Protein AF-A0A5B9DBQ7-F1 (afdb_monomer_lite)

Secondary structure (DSSP, 8-state):
----PPPGGGTTTTTTSSSS---------S---HHHHTTSS------------SS-B-EEEEEEE----SSSSS--SSHHHHHHHHHHHIIIII---GGGEEEEEGGG--HHHHHHHHHHHHTT--TT-EEEEEEES-EEEEEEEEEEEEEEE--SS--SS-EEEEEEE-TT-SEEEEEEEEEE--TTT-EEEEE--SSSS----EE-S-EEEEEPPPB--SEEEEEEE--SS----EEEEEEEEEEEEEEEEEE--TT-SSS-EEHHHHHHHHTT--SEEEEEEESTTHHHHHHHH--TTEEEEESS-TT----EETTTTEEHHHHHHHT--STTS--S-SSS--HHHHHHHHHHHHHHHHHHHT-----EEEE-SSS-B--S-EEEEEEEEE-SSSEEEEEEEEESSBEEEEEEEEEETTTTEEEEEEEEEE---SBS-EEEEEEEE-BTB--TT-----EEESSS----TT-------SS--TT--SSSSSS-HHHHHHHT--TT-SSSS-SSS-HHHHHHHT--TT-SSSSSSSS-HHHHHHHT--TTS--TT--SSSSS--HHHHHHHT--TT-S-TTSSSS-HHHHHHTT--TT-TTS-HHHHHHHHHHHHHHHHHHHHHHHHHTS-----------------------------------------------------------EE-TTT--EE--TT-SB-TTT-PBP-

Sequence (717 aa):
MSKTKVSVREIVLISILALNFISPFLFIQSNLTISEKLKGNNLFEGEVKSSSIEDPREGYAIICGVSDYPGSINDLSYCDDDAEEIYNFILDNYHIPDSNIVKLIDSEVTIPDISYAISNFSDVMNENDVLFFSYSGHGSQEISSIQYSWNVASNHPYSNNMDDYWHYSHPGAELMRVHFTKIELEDEIDEIYIGDNDDRWPAYVLYDNDYTDLWSGWIPCDDIYVNLYTDYSITEWGFEIDLVEVGYWEDSYCINTHDGLDSGLNGSTLNSYFNEVPGQVVTLLDSCHSGGVARDFAQTDRYVISASNSSEYSLEDPYRENGVFSYSFLNSWDNNSDINNDGVISYEENFEAIYNSTVDRSTYLGFTHHPEEYDGIDGELILEPNGKINSVIPSGNDQVQIEFALSGLGVGKLILVYYDFTEQTIVRSEIEENIQNSAGWQQKLFASSLTGHDISGITFKAIQTNNGFSEIDNESIELTPLGLSYSGDFDGDSLSDAYEFEIGFNLWDSDWDNDELSDDIELQIGTDSLSLDTDYDGMPDGWEYFKGTNPLVDDATDDPDGDGLINSEEFSYGTDPLDMDTDDDQYTDKEEIDRNTNPLKSISNPMMRGISITLGVIGFLSISAIIWRKKFYKPKPRVPIRDSPSSFQIYGTNPSIGTFGSDNSPPETSSSSNSFIFDEFDNFSNQKAKFKFCTNCGAPITDGKSLFCTECGNRLI

Radius of gyration: 48.61 Å; chains: 1; bounding box: 128×77×139 Å

Structure (mmCIF, N/CA/C/O backbone):
data_AF-A0A5B9DBQ7-F1
#
_entry.id   AF-A0A5B9DBQ7-F1
#
loop_
_atom_site.group_PDB
_atom_site.id
_atom_site.type_symbol
_atom_site.label_atom_id
_atom_site.label_alt_id
_atom_site.label_comp_id
_atom_site.label_asym_id
_atom_site.label_entity_id
_atom_site.label_seq_id
_atom_site.pdbx_PDB_ins_code
_atom_site.Cartn_x
_atom_site.Cartn_y
_atom_site.Cartn_z
_atom_site.occupancy
_atom_site.B_iso_or_equiv
_atom_site.auth_seq_id
_atom_site.auth_comp_id
_atom_site.auth_asym_id
_atom_site.auth_atom_id
_atom_site.pdbx_PDB_model_num
ATOM 1 N N . MET A 1 1 ? -67.007 -56.431 14.055 1.00 33.25 1 MET A N 1
ATOM 2 C CA . MET A 1 1 ? -66.232 -57.452 14.800 1.00 33.25 1 MET A CA 1
ATOM 3 C C . MET A 1 1 ? -64.799 -56.945 14.855 1.00 33.25 1 MET A C 1
ATOM 5 O O . MET A 1 1 ? -64.388 -56.395 13.848 1.00 33.25 1 MET A O 1
ATOM 9 N N . SER A 1 2 ? -64.043 -57.028 15.946 1.00 30.67 2 SER A N 1
ATOM 10 C CA . SER A 1 2 ? -64.322 -57.497 17.320 1.00 30.67 2 SER A CA 1
ATOM 11 C C . SER A 1 2 ? -63.808 -56.457 18.338 1.00 30.67 2 SER A C 1
ATOM 13 O O . SER A 1 2 ? -63.168 -55.484 17.955 1.00 30.67 2 SER A O 1
ATOM 15 N N . LYS A 1 3 ? -64.134 -56.611 19.630 1.00 35.25 3 LYS A N 1
ATOM 16 C CA . LYS A 1 3 ? -63.569 -55.770 20.699 1.00 35.25 3 LYS A CA 1
ATOM 17 C C . LYS A 1 3 ? -62.303 -56.420 21.256 1.00 35.25 3 LYS A C 1
ATOM 19 O O . LYS A 1 3 ? -62.392 -57.564 21.694 1.00 35.25 3 LYS A O 1
ATOM 24 N N . THR A 1 4 ? -61.243 -55.638 21.421 1.00 33.03 4 THR A N 1
ATOM 25 C CA . THR A 1 4 ? -60.213 -55.883 22.440 1.00 33.03 4 THR A CA 1
ATOM 26 C C . THR A 1 4 ? -59.796 -54.530 23.014 1.00 33.03 4 THR A C 1
ATOM 28 O O . THR A 1 4 ? -59.628 -53.578 22.258 1.00 33.03 4 THR A O 1
ATOM 31 N N . LYS A 1 5 ? -59.687 -54.415 24.342 1.00 36.19 5 LYS A N 1
ATOM 32 C CA . LYS A 1 5 ? -59.064 -53.250 24.987 1.00 36.19 5 LYS A CA 1
ATOM 33 C C . LYS A 1 5 ? -57.578 -53.555 25.168 1.00 36.19 5 LYS A C 1
ATOM 35 O O . LYS A 1 5 ? -57.274 -54.607 25.719 1.00 36.19 5 LYS A O 1
ATOM 40 N N . VAL A 1 6 ? -56.709 -52.630 24.776 1.00 34.69 6 VAL A N 1
ATOM 41 C CA . VAL A 1 6 ? -55.340 -52.510 25.310 1.00 34.69 6 VAL A CA 1
ATOM 42 C C . VAL A 1 6 ? -55.385 -51.450 26.415 1.00 34.69 6 VAL A C 1
ATOM 44 O O . VAL A 1 6 ? -56.259 -50.575 26.380 1.00 34.69 6 VAL A O 1
ATOM 47 N N . SER A 1 7 ? -54.540 -51.560 27.440 1.00 35.19 7 SER A N 1
ATOM 48 C CA . SER A 1 7 ? -54.572 -50.646 28.587 1.00 35.19 7 SER A CA 1
ATOM 49 C C . SER A 1 7 ? -53.586 -49.484 28.431 1.00 35.19 7 SER A C 1
ATOM 51 O O . SER A 1 7 ? -52.549 -49.611 27.789 1.00 35.19 7 SER A O 1
ATOM 53 N N . VAL A 1 8 ? -53.880 -48.341 29.063 1.00 40.22 8 VAL A N 1
ATOM 54 C CA . VAL A 1 8 ? -53.015 -47.142 29.009 1.00 40.22 8 VAL A CA 1
ATOM 55 C C . VAL A 1 8 ? -51.618 -47.401 29.609 1.00 40.22 8 VAL A C 1
ATOM 57 O O . VAL A 1 8 ? -50.661 -46.727 29.246 1.00 40.22 8 VAL A O 1
ATOM 60 N N . ARG A 1 9 ? -51.460 -48.433 30.454 1.00 39.44 9 ARG A N 1
ATOM 61 C CA . ARG A 1 9 ? -50.162 -48.838 31.024 1.00 39.44 9 ARG A CA 1
ATOM 62 C C . ARG A 1 9 ? -49.207 -49.513 30.029 1.00 39.44 9 ARG A C 1
ATOM 64 O O . ARG A 1 9 ? -48.030 -49.626 30.339 1.00 39.44 9 ARG A O 1
ATOM 71 N N . GLU A 1 10 ? -49.672 -49.927 28.851 1.00 41.81 10 GLU A N 1
ATOM 72 C CA . GLU A 1 10 ? -48.831 -50.605 27.845 1.00 41.81 10 GLU A CA 1
ATOM 73 C C . GLU A 1 10 ? -48.253 -49.648 26.785 1.00 41.81 10 GLU A C 1
ATOM 75 O O . GLU A 1 10 ? -47.424 -50.061 25.982 1.00 41.81 10 GLU A O 1
ATOM 80 N N . ILE A 1 11 ? -48.646 -48.367 26.795 1.00 41.31 11 ILE A N 1
ATOM 81 C CA . ILE A 1 11 ? -48.089 -47.335 25.898 1.00 41.31 11 ILE A CA 1
ATOM 82 C C . ILE A 1 11 ? -46.873 -46.638 26.536 1.00 41.31 11 ILE A C 1
ATOM 84 O O . ILE A 1 11 ? -45.917 -46.316 25.839 1.00 41.31 11 ILE A O 1
ATOM 88 N N . VAL A 1 12 ? -46.860 -46.474 27.864 1.00 38.81 12 VAL A N 1
ATOM 89 C CA . VAL A 1 12 ? -45.773 -45.785 28.593 1.00 38.81 12 VAL A CA 1
ATOM 90 C C . VAL A 1 12 ? -44.442 -46.556 28.540 1.00 38.81 12 VAL A C 1
ATOM 92 O O . VAL A 1 12 ? -43.382 -45.942 28.489 1.00 38.81 12 VAL A O 1
ATOM 95 N N . LEU A 1 13 ? -44.473 -47.894 28.480 1.00 34.56 13 LEU A N 1
ATOM 96 C CA . LEU A 1 13 ? -43.259 -48.728 28.485 1.00 34.56 13 LEU A CA 1
ATOM 97 C C . LEU A 1 13 ? -42.485 -48.787 27.153 1.00 34.56 13 LEU A C 1
ATOM 99 O O . LEU A 1 13 ? -41.432 -49.418 27.108 1.00 34.56 13 LEU A O 1
ATOM 103 N N . ILE A 1 14 ? -42.974 -48.159 26.078 1.00 37.03 14 ILE A N 1
ATOM 104 C CA . ILE A 1 14 ? -42.269 -48.120 24.781 1.00 37.03 14 ILE A CA 1
ATOM 105 C C . ILE A 1 14 ? -41.539 -46.781 24.571 1.00 37.03 14 ILE A C 1
ATOM 107 O O . ILE A 1 14 ? -40.527 -46.749 23.878 1.00 37.03 14 ILE A O 1
ATOM 111 N N . SER A 1 15 ? -41.964 -45.702 25.236 1.00 35.06 15 SER A N 1
ATOM 112 C CA . SER A 1 15 ? -41.321 -44.380 25.130 1.00 35.06 15 SER A CA 1
ATOM 113 C C . SER A 1 15 ? -40.010 -44.240 25.919 1.00 35.06 15 SER A C 1
ATOM 115 O O . SER A 1 15 ? -39.268 -43.296 25.683 1.00 35.06 15 SER A O 1
ATOM 117 N N . ILE A 1 16 ? -39.719 -45.154 26.852 1.00 35.72 16 ILE A N 1
ATOM 118 C CA . ILE A 1 16 ? -38.600 -45.036 27.813 1.00 35.72 16 ILE A CA 1
ATOM 119 C C . ILE A 1 16 ? -37.328 -45.784 27.342 1.00 35.72 16 ILE A C 1
ATOM 121 O O . ILE A 1 16 ? -36.250 -45.596 27.890 1.00 35.72 16 ILE A O 1
ATOM 125 N N . LEU A 1 17 ? -37.411 -46.596 26.280 1.00 32.09 17 LEU A N 1
ATOM 126 C CA . LEU A 1 17 ? -36.294 -47.417 25.771 1.00 32.09 17 LEU A CA 1
ATOM 127 C C . LEU A 1 17 ? -35.663 -46.890 24.465 1.00 32.09 17 LEU A C 1
ATOM 129 O O . LEU A 1 17 ? -35.026 -47.651 23.740 1.00 32.09 17 LEU A O 1
ATOM 133 N N . ALA A 1 18 ? -35.840 -45.601 24.158 1.00 32.38 18 ALA A N 1
ATOM 134 C CA . ALA A 1 18 ? -35.418 -44.993 22.888 1.00 32.38 18 ALA A CA 1
ATOM 135 C C . ALA A 1 18 ? -34.413 -43.824 23.011 1.00 32.38 18 ALA A C 1
ATOM 137 O O . ALA A 1 18 ? -34.055 -43.251 21.987 1.00 32.38 18 ALA A O 1
ATOM 138 N N . LEU A 1 19 ? -33.961 -43.469 24.224 1.00 31.45 19 LEU A N 1
ATOM 139 C CA . LEU A 1 19 ? -33.112 -42.284 24.465 1.00 31.45 19 LEU A CA 1
ATOM 140 C C . LEU A 1 19 ? -31.661 -42.586 24.898 1.00 31.45 19 LEU A C 1
ATOM 142 O O . LEU A 1 19 ? -30.781 -41.766 24.665 1.00 31.45 19 LEU A O 1
ATOM 146 N N . ASN A 1 20 ? -31.360 -43.770 25.443 1.00 35.78 20 ASN A N 1
ATOM 147 C CA . ASN A 1 20 ? -30.073 -44.028 26.118 1.00 35.78 20 ASN A CA 1
ATOM 148 C C . ASN A 1 20 ? -28.951 -44.593 25.215 1.00 35.78 20 ASN A C 1
ATOM 150 O O . ASN A 1 20 ? -28.165 -45.412 25.683 1.00 35.78 20 ASN A O 1
ATOM 154 N N . PHE A 1 21 ? -28.872 -44.217 23.930 1.00 31.17 21 PHE A N 1
ATOM 155 C CA . PHE A 1 21 ? -27.776 -44.663 23.040 1.00 31.17 21 PHE A CA 1
ATOM 156 C C . PHE A 1 21 ? -27.387 -43.667 21.924 1.00 31.17 21 PHE A C 1
ATOM 158 O O . PHE A 1 21 ? -27.144 -44.065 20.785 1.00 31.17 21 PHE A O 1
ATOM 165 N N . ILE A 1 22 ? -27.250 -42.375 22.252 1.00 28.77 22 ILE A N 1
ATOM 166 C CA . ILE A 1 22 ? -26.354 -41.469 21.507 1.00 28.77 22 ILE A CA 1
ATOM 167 C C . ILE A 1 22 ? -25.496 -40.675 22.498 1.00 28.77 22 ILE A C 1
ATOM 169 O O . ILE A 1 22 ? -25.994 -39.870 23.277 1.00 28.77 22 ILE A O 1
ATOM 173 N N . SER A 1 23 ? -24.188 -40.892 22.425 1.00 28.34 23 SER A N 1
ATOM 174 C CA . SER A 1 23 ? -23.130 -40.093 23.052 1.00 28.34 23 SER A CA 1
ATOM 175 C C . SER A 1 23 ? -21.893 -40.187 22.145 1.00 28.34 23 SER A C 1
ATOM 177 O O . SER A 1 23 ? -21.786 -41.178 21.414 1.00 28.34 23 SER A O 1
ATOM 179 N N . PRO A 1 24 ? -20.901 -39.284 22.230 1.00 36.03 24 PRO A N 1
ATOM 180 C CA . PRO A 1 24 ? -20.933 -37.900 22.724 1.00 36.03 24 PRO A CA 1
ATOM 181 C C . PRO A 1 24 ? -20.387 -36.916 21.659 1.00 36.03 24 PRO A C 1
ATOM 183 O O . PRO A 1 24 ? -19.326 -37.168 21.095 1.00 36.03 24 PRO A O 1
ATOM 186 N N . PHE A 1 25 ? -21.066 -35.798 21.367 1.00 27.16 25 PHE A N 1
ATOM 187 C CA . PHE A 1 25 ? -20.535 -34.800 20.407 1.00 27.16 25 PHE A CA 1
ATOM 188 C C . PHE A 1 25 ? -21.024 -33.350 20.624 1.00 27.16 25 PHE A C 1
ATOM 190 O O . PHE A 1 25 ? -21.229 -32.603 19.675 1.00 27.16 25 PHE A O 1
ATOM 197 N N . LEU A 1 26 ? -21.233 -32.997 21.893 1.00 29.38 26 LEU A N 1
ATOM 198 C CA . LEU A 1 26 ? -21.499 -31.683 22.505 1.00 29.38 26 LEU A CA 1
ATOM 199 C C . LEU A 1 26 ? -21.418 -31.969 24.025 1.00 29.38 26 LEU A C 1
ATOM 201 O O . LEU A 1 26 ? -21.943 -33.001 24.441 1.00 29.38 26 LEU A O 1
ATOM 205 N N . PHE A 1 27 ? -20.755 -31.204 24.894 1.00 31.25 27 PHE A N 1
ATOM 206 C CA . PHE A 1 27 ? -20.074 -29.911 24.748 1.00 31.25 27 PHE A CA 1
ATOM 207 C C . PHE A 1 27 ? -18.570 -30.011 25.081 1.00 31.25 27 PHE A C 1
ATOM 209 O O . PHE A 1 27 ? -18.163 -30.829 25.902 1.00 31.25 27 PHE A O 1
ATOM 216 N N . ILE A 1 28 ? -17.763 -29.113 24.503 1.00 30.50 28 ILE A N 1
ATOM 217 C CA . ILE A 1 28 ? -16.481 -28.662 25.076 1.00 30.50 28 ILE A CA 1
ATOM 218 C C . ILE A 1 28 ? -16.540 -27.131 25.095 1.00 30.50 28 ILE A C 1
ATOM 220 O O . ILE A 1 28 ? -16.079 -26.477 24.165 1.00 30.50 28 ILE A O 1
ATOM 224 N N . GLN A 1 29 ? -17.184 -26.571 26.120 1.00 29.08 29 GLN A N 1
ATOM 225 C CA . GLN A 1 29 ? -17.260 -25.129 26.373 1.00 29.08 29 GLN A CA 1
ATOM 226 C C . GLN A 1 29 ? -17.220 -24.892 27.888 1.00 29.08 29 GLN A C 1
ATOM 228 O O . GLN A 1 29 ? -18.246 -24.763 28.541 1.00 29.08 29 GLN A O 1
ATOM 233 N N . SER A 1 30 ? -16.007 -24.874 28.438 1.00 36.56 30 SER A N 1
ATOM 234 C CA . SER A 1 30 ? -15.702 -24.492 29.827 1.00 36.56 30 SER A CA 1
ATOM 235 C C . SER A 1 30 ? -14.579 -23.442 29.845 1.00 36.56 30 SER A C 1
ATOM 237 O O . SER A 1 30 ? -13.620 -23.555 30.599 1.00 36.56 30 SER A O 1
ATOM 239 N N . ASN A 1 31 ? -14.652 -22.519 28.882 1.00 32.66 31 ASN A N 1
ATOM 240 C CA . ASN A 1 31 ? -13.787 -21.359 28.647 1.00 32.66 31 ASN A CA 1
ATOM 241 C C . ASN A 1 31 ? -14.512 -20.476 27.611 1.00 32.66 31 ASN A C 1
ATOM 243 O O . ASN A 1 31 ? -14.106 -20.398 26.454 1.00 32.66 31 ASN A O 1
ATOM 247 N N . LEU A 1 32 ? -15.658 -19.917 28.007 1.00 33.38 32 LEU A N 1
ATOM 248 C CA . LEU A 1 32 ? -16.370 -18.889 27.245 1.00 33.38 32 LEU A CA 1
ATOM 249 C C . LEU A 1 32 ? -16.111 -17.537 27.901 1.00 33.38 32 LEU A C 1
ATOM 251 O O . LEU A 1 32 ? -16.056 -17.444 29.127 1.00 33.38 32 LEU A O 1
ATOM 255 N N . THR A 1 33 ? -15.968 -16.498 27.090 1.00 36.75 33 THR A N 1
ATOM 256 C CA . THR A 1 33 ? -15.818 -15.126 27.583 1.00 36.75 33 THR A CA 1
ATOM 257 C C . THR A 1 33 ? -17.157 -14.565 28.068 1.00 36.75 33 THR A C 1
ATOM 259 O O . THR A 1 33 ? -18.231 -15.040 27.687 1.00 36.75 33 THR A O 1
ATOM 262 N N . ILE A 1 34 ? -17.118 -13.495 28.870 1.00 35.25 34 ILE A N 1
ATOM 263 C CA . ILE A 1 34 ? -18.324 -12.777 29.331 1.00 35.25 34 ILE A CA 1
ATOM 264 C C . ILE A 1 34 ? -19.207 -12.352 28.135 1.00 35.25 34 ILE A C 1
ATOM 266 O O . ILE A 1 34 ? -20.433 -12.451 28.198 1.00 35.25 34 ILE A O 1
ATOM 270 N N . SER A 1 35 ? -18.589 -12.008 26.994 1.00 32.44 35 SER A N 1
ATOM 271 C CA . SER A 1 35 ? -19.272 -11.652 25.736 1.00 32.44 35 SER A CA 1
ATOM 272 C C . SER A 1 35 ? -20.173 -12.756 25.152 1.00 32.44 35 SER A C 1
ATOM 274 O O . SER A 1 35 ? -21.041 -12.484 24.318 1.00 32.44 35 SER A O 1
ATOM 276 N N . GLU A 1 36 ? -19.969 -14.009 25.562 1.00 34.72 36 GLU A N 1
ATOM 277 C CA . GLU A 1 36 ? -20.698 -15.177 25.068 1.00 34.72 36 GLU A CA 1
ATOM 278 C C . GLU A 1 36 ? -21.807 -15.607 26.036 1.00 34.72 36 GLU A C 1
ATOM 280 O O . GLU A 1 36 ? -22.888 -15.967 25.568 1.00 34.72 36 GLU A O 1
ATOM 285 N N . LYS A 1 37 ? -21.612 -15.461 27.360 1.00 34.78 37 LYS A N 1
ATOM 286 C CA . LYS A 1 37 ? -22.706 -15.589 28.348 1.00 34.78 37 LYS A CA 1
ATOM 287 C C . LYS A 1 37 ? -23.823 -14.568 28.064 1.00 34.78 37 LYS A C 1
ATOM 289 O O . LYS A 1 37 ? -24.996 -14.936 28.016 1.00 34.78 37 LYS A O 1
ATOM 294 N N . LEU A 1 38 ? -23.462 -13.317 27.757 1.00 34.34 38 LEU A N 1
ATOM 295 C CA . LEU A 1 38 ? -24.404 -12.223 27.453 1.00 34.34 38 LEU A CA 1
ATOM 296 C C . LEU A 1 38 ? -25.259 -12.428 26.183 1.00 34.34 38 LEU A C 1
ATOM 298 O O . LEU A 1 38 ? -26.206 -11.677 25.964 1.00 34.34 38 LEU A O 1
ATOM 302 N N . LYS A 1 39 ? -24.977 -13.443 25.352 1.00 33.59 39 LYS A N 1
ATOM 303 C CA . LYS A 1 39 ? -25.804 -13.801 24.180 1.00 33.59 39 LYS A CA 1
ATOM 304 C C . LYS A 1 39 ? -26.936 -14.785 24.509 1.00 33.59 39 LYS A C 1
ATOM 306 O O . LYS A 1 39 ? -27.775 -15.036 23.647 1.00 33.59 39 LYS A O 1
ATOM 311 N N . GLY A 1 40 ? -26.958 -15.365 25.714 1.00 27.53 40 GLY A N 1
ATOM 312 C CA . GLY A 1 40 ? -27.976 -16.339 26.130 1.00 27.53 40 GLY A CA 1
ATOM 313 C C . GLY A 1 40 ? -29.323 -15.713 26.510 1.00 27.53 40 GLY A C 1
ATOM 314 O O . GLY A 1 40 ? -30.373 -16.276 26.198 1.00 27.53 40 GLY A O 1
ATOM 315 N N . ASN A 1 41 ? -29.292 -14.531 27.130 1.00 31.64 41 ASN A N 1
ATOM 316 C CA . ASN A 1 41 ? -30.475 -13.792 27.570 1.00 31.64 41 ASN A CA 1
ATOM 317 C C . ASN A 1 41 ? -30.755 -12.621 26.614 1.00 31.64 41 ASN A C 1
ATOM 319 O O . ASN A 1 41 ? -29.852 -11.860 26.274 1.00 31.64 41 ASN A O 1
ATOM 323 N N . ASN A 1 42 ? -32.012 -12.452 26.187 1.00 30.84 42 ASN A N 1
ATOM 324 C CA . ASN A 1 42 ? -32.417 -11.390 25.253 1.00 30.84 42 ASN A CA 1
ATOM 325 C C . ASN A 1 42 ? -32.510 -10.022 25.960 1.00 30.84 42 ASN A C 1
ATOM 327 O O . ASN A 1 42 ? -33.604 -9.505 26.164 1.00 30.84 42 ASN A O 1
ATOM 331 N N . LEU A 1 43 ? -31.366 -9.452 26.349 1.00 34.06 43 LEU A N 1
ATOM 332 C CA . LEU A 1 43 ? -31.266 -8.171 27.068 1.00 34.06 43 LEU A CA 1
ATOM 333 C C . LEU A 1 43 ? -31.073 -6.947 26.149 1.00 34.06 43 LEU A C 1
ATOM 335 O O . LEU A 1 43 ? -30.974 -5.828 26.640 1.00 34.06 43 LEU A O 1
ATOM 339 N N . PHE A 1 44 ? -31.046 -7.145 24.827 1.00 32.38 44 PHE A N 1
ATOM 340 C CA . PHE A 1 44 ? -30.821 -6.098 23.823 1.00 32.38 44 PHE A CA 1
ATOM 341 C C . PHE A 1 44 ? -32.090 -5.786 22.999 1.00 32.38 44 PHE A C 1
ATOM 343 O O . PHE A 1 44 ? -32.135 -6.054 21.798 1.00 32.38 44 PHE A O 1
ATOM 350 N N . GLU A 1 45 ? -33.117 -5.194 23.617 1.00 33.34 45 GLU A N 1
ATOM 351 C CA . GLU A 1 45 ? -34.229 -4.552 22.888 1.00 33.34 45 GLU A CA 1
ATOM 352 C C . GLU A 1 45 ? -34.090 -3.019 22.940 1.00 33.34 45 GLU A C 1
ATOM 354 O O . GLU A 1 45 ? -34.567 -2.367 23.862 1.00 33.34 45 GLU A O 1
ATOM 359 N N . GLY A 1 46 ? -33.435 -2.431 21.930 1.00 34.56 46 GLY A N 1
ATOM 360 C CA . GLY A 1 46 ? -33.291 -0.977 21.770 1.00 34.56 46 GLY A CA 1
ATOM 361 C C . GLY A 1 46 ? -33.525 -0.518 20.325 1.00 34.56 46 GLY A C 1
ATOM 362 O O . GLY A 1 46 ? -33.163 -1.216 19.377 1.00 34.56 46 GLY A O 1
ATOM 363 N N . GLU A 1 47 ? -34.138 0.657 20.132 1.00 35.41 47 GLU A N 1
ATOM 364 C CA . GLU A 1 47 ? -34.319 1.247 18.795 1.00 35.41 47 GLU A CA 1
ATOM 365 C C . GLU A 1 47 ? -32.981 1.727 18.208 1.00 35.41 47 GLU A C 1
ATOM 367 O O . GLU A 1 47 ? -32.467 2.780 18.593 1.00 35.41 47 GLU A O 1
ATOM 372 N N . VAL A 1 48 ? -32.468 1.020 17.196 1.00 37.56 48 VAL A N 1
ATOM 373 C CA . VAL A 1 48 ? -31.361 1.512 16.362 1.00 37.56 48 VAL A CA 1
ATOM 374 C C . VAL A 1 48 ? -31.832 2.726 15.555 1.00 37.56 48 VAL A C 1
ATOM 376 O O . VAL A 1 48 ? -32.589 2.598 14.592 1.00 37.56 48 VAL A O 1
ATOM 379 N N . LYS A 1 49 ? -31.375 3.919 15.947 1.00 37.94 49 LYS A N 1
ATOM 380 C CA . LYS A 1 49 ? -31.614 5.187 15.242 1.00 37.94 49 LYS A CA 1
ATOM 381 C C . LYS A 1 49 ? -30.449 5.518 14.315 1.00 37.94 49 LYS A C 1
ATOM 383 O O . LYS A 1 49 ? -29.774 6.525 14.505 1.00 37.94 49 LYS A O 1
ATOM 388 N N . SER A 1 50 ? -30.240 4.682 13.301 1.00 39.53 50 SER A N 1
ATOM 389 C CA . SER A 1 50 ? -29.279 4.989 12.244 1.00 39.53 50 SER A CA 1
ATOM 390 C C . SER A 1 50 ? -29.710 6.242 11.475 1.00 39.53 50 SER A C 1
ATOM 392 O O . SER A 1 50 ? -30.771 6.299 10.847 1.00 39.53 50 SER A O 1
ATOM 394 N N . SER A 1 51 ? -28.867 7.270 11.518 1.00 43.09 51 SER A N 1
ATOM 395 C CA . SER A 1 51 ? -28.835 8.302 10.490 1.00 43.09 51 SER A CA 1
ATOM 396 C C . SER A 1 51 ? -28.263 7.672 9.227 1.00 43.09 51 SER A C 1
ATOM 398 O O . SER A 1 51 ? -27.101 7.284 9.215 1.00 43.09 51 SER A O 1
ATOM 400 N N . SER A 1 52 ? -29.067 7.560 8.168 1.00 42.84 52 SER A N 1
ATOM 401 C CA . SER A 1 52 ? -28.556 7.141 6.863 1.00 42.84 52 SER A CA 1
ATOM 402 C C . SER A 1 52 ? -27.521 8.155 6.386 1.00 42.84 52 SER A C 1
ATOM 404 O O . SER A 1 52 ? -27.882 9.294 6.080 1.00 42.84 52 SER A O 1
ATOM 406 N N . ILE A 1 53 ? -26.262 7.734 6.342 1.00 52.78 53 ILE A N 1
ATOM 407 C CA . ILE A 1 53 ? -25.179 8.486 5.720 1.00 52.78 53 ILE A CA 1
ATOM 408 C C . ILE A 1 53 ? -25.499 8.702 4.236 1.00 52.78 53 ILE A C 1
ATOM 410 O O . ILE A 1 53 ? -25.936 7.780 3.544 1.00 52.78 53 ILE A O 1
ATOM 414 N N . GLU A 1 54 ? -25.276 9.927 3.770 1.00 52.97 54 GLU A N 1
ATOM 415 C CA . GLU A 1 54 ? -25.106 10.234 2.351 1.00 52.97 54 GLU A CA 1
ATOM 416 C C . GLU A 1 54 ? -23.591 10.238 2.079 1.00 52.97 54 GLU A C 1
ATOM 418 O O . GLU A 1 54 ? -22.830 10.808 2.862 1.00 52.97 54 GLU A O 1
ATOM 423 N N . ASP A 1 55 ? -23.184 9.538 1.019 1.00 61.19 55 ASP A N 1
ATOM 424 C CA . ASP A 1 55 ? -21.843 9.490 0.419 1.00 61.19 55 ASP A CA 1
ATOM 425 C C . ASP A 1 55 ? -20.669 9.361 1.430 1.00 61.19 55 ASP A C 1
ATOM 427 O O . ASP A 1 55 ? -20.034 10.356 1.799 1.00 61.19 55 ASP A O 1
ATOM 431 N N . PRO A 1 56 ? -20.384 8.138 1.935 1.00 65.44 56 PRO A N 1
ATOM 432 C CA . PRO A 1 56 ? -19.208 7.873 2.764 1.00 65.44 56 PRO A CA 1
ATOM 433 C C . PRO A 1 56 ? -17.912 7.975 1.951 1.00 65.44 56 PRO A C 1
ATOM 435 O O . PRO A 1 56 ? -17.917 7.800 0.737 1.00 65.44 56 PRO A O 1
ATOM 438 N N . ARG A 1 57 ? -16.784 8.202 2.634 1.00 76.06 57 ARG A N 1
ATOM 439 C CA . ARG A 1 57 ? -15.456 8.218 2.008 1.00 76.06 57 ARG A CA 1
ATOM 440 C C . ARG A 1 57 ? -15.016 6.804 1.641 1.00 76.06 57 ARG A C 1
ATOM 442 O O . ARG A 1 57 ? -14.643 6.034 2.526 1.00 76.06 57 ARG A O 1
ATOM 449 N N . GLU A 1 58 ? -15.007 6.467 0.361 1.00 83.00 58 GLU A N 1
ATOM 450 C CA . GLU A 1 58 ? -14.593 5.147 -0.109 1.00 83.00 58 GLU A CA 1
ATOM 451 C C . GLU A 1 58 ? -13.124 5.103 -0.552 1.00 83.00 58 GLU A C 1
ATOM 453 O O . GLU A 1 58 ? -12.503 6.108 -0.911 1.00 83.00 58 GLU A O 1
ATOM 458 N N . GLY A 1 59 ? -12.562 3.895 -0.489 1.00 90.38 59 GLY A N 1
ATOM 459 C CA . GLY A 1 59 ? -11.268 3.564 -1.069 1.00 90.38 59 GLY A CA 1
ATOM 460 C C . GLY A 1 59 ? -11.449 2.742 -2.341 1.00 90.38 59 GLY A C 1
ATOM 461 O O . GLY A 1 59 ? -12.355 1.909 -2.432 1.00 90.38 59 GLY A O 1
ATOM 462 N N . TYR A 1 60 ? -10.557 2.974 -3.295 1.00 96.06 60 TYR A N 1
ATOM 463 C CA . TYR A 1 60 ? -10.409 2.250 -4.551 1.00 96.06 60 TYR A CA 1
ATOM 464 C C . TYR A 1 60 ? -8.919 1.979 -4.780 1.00 96.06 60 TYR A C 1
ATOM 466 O O . TYR A 1 60 ? -8.087 2.774 -4.344 1.00 96.06 60 TYR A O 1
ATOM 474 N N . ALA A 1 61 ? -8.553 0.884 -5.449 1.00 98.31 61 ALA A N 1
ATOM 475 C CA . ALA A 1 61 ? -7.146 0.570 -5.712 1.00 98.31 61 ALA A CA 1
ATOM 476 C C . ALA A 1 61 ? -6.908 -0.030 -7.104 1.00 98.31 61 ALA A C 1
ATOM 478 O O . ALA A 1 61 ? -7.627 -0.929 -7.532 1.00 98.31 61 ALA A O 1
ATOM 479 N N . ILE A 1 62 ? -5.864 0.432 -7.790 1.00 98.69 62 ILE A N 1
ATOM 480 C CA . ILE A 1 62 ? -5.330 -0.159 -9.022 1.00 98.69 62 ILE A CA 1
ATOM 481 C C . ILE A 1 62 ? -3.886 -0.582 -8.742 1.00 98.69 62 ILE A C 1
ATOM 483 O O . ILE A 1 62 ? -3.065 0.228 -8.313 1.00 98.69 62 ILE A O 1
ATOM 487 N N . ILE A 1 63 ? -3.585 -1.861 -8.947 1.00 98.81 63 ILE A N 1
ATOM 488 C CA . ILE A 1 63 ? -2.346 -2.498 -8.491 1.00 98.81 63 ILE A CA 1
ATOM 489 C C . ILE A 1 63 ? -1.747 -3.255 -9.671 1.00 98.81 63 ILE A C 1
ATOM 491 O O . ILE A 1 63 ? -2.386 -4.162 -10.197 1.00 98.81 63 ILE A O 1
ATOM 495 N N . CYS A 1 64 ? -0.562 -2.850 -10.119 1.00 98.62 64 CYS A N 1
ATOM 496 C CA . CYS A 1 64 ? 0.090 -3.375 -11.317 1.00 98.62 64 CYS A CA 1
ATOM 497 C C . CYS A 1 64 ? 1.453 -3.984 -10.971 1.00 98.62 64 CYS A C 1
ATOM 499 O O . CYS A 1 64 ? 2.282 -3.308 -10.362 1.00 98.62 64 CYS A O 1
ATOM 501 N N . GLY A 1 65 ? 1.696 -5.219 -11.407 1.00 98.25 65 GLY A N 1
ATOM 502 C CA . GLY A 1 65 ? 2.995 -5.891 -11.298 1.00 98.25 65 GLY A CA 1
ATOM 503 C C . GLY A 1 65 ? 3.372 -6.571 -12.610 1.00 98.25 65 GLY A C 1
ATOM 504 O O . GLY A 1 65 ? 2.523 -7.238 -13.200 1.00 98.25 65 GLY A O 1
ATOM 505 N N . VAL A 1 66 ? 4.603 -6.385 -13.097 1.00 96.81 66 VAL A N 1
ATOM 506 C CA . VAL A 1 66 ? 5.055 -6.976 -14.373 1.00 96.81 66 VAL A CA 1
ATOM 507 C C . VAL A 1 66 ? 6.404 -7.674 -14.218 1.00 96.81 66 VAL A C 1
ATOM 509 O O . VAL A 1 66 ? 7.441 -7.013 -14.154 1.00 96.81 66 VAL A O 1
ATOM 512 N N . SER A 1 67 ? 6.380 -9.006 -14.214 1.00 95.88 67 SER A N 1
ATOM 513 C CA . SER A 1 67 ? 7.566 -9.866 -14.245 1.00 95.88 67 SER A CA 1
ATOM 514 C C . SER A 1 67 ? 7.729 -10.539 -15.614 1.00 95.88 67 SER A C 1
ATOM 516 O O . SER A 1 67 ? 8.804 -10.451 -16.207 1.00 95.88 67 SER A O 1
ATOM 518 N N . ASP A 1 68 ? 6.667 -11.133 -16.172 1.00 93.44 68 ASP A N 1
ATOM 519 C CA . ASP A 1 68 ? 6.654 -11.725 -17.523 1.00 93.44 68 ASP A CA 1
ATOM 520 C C . ASP A 1 68 ? 6.412 -10.634 -18.588 1.00 93.44 68 ASP A C 1
ATOM 522 O O . ASP A 1 68 ? 5.330 -10.042 -18.699 1.00 93.44 68 ASP A O 1
ATOM 526 N N . TYR A 1 69 ? 7.449 -10.365 -19.385 1.00 91.12 69 TYR A N 1
ATOM 527 C CA . TYR A 1 69 ? 7.447 -9.429 -20.511 1.00 91.12 69 TYR A CA 1
ATOM 528 C C . TYR A 1 69 ? 7.565 -10.184 -21.851 1.00 91.12 69 TYR A C 1
ATOM 530 O O . TYR A 1 69 ? 8.167 -11.253 -21.894 1.00 91.12 69 TYR A O 1
ATOM 538 N N . PRO A 1 70 ? 7.081 -9.641 -22.992 1.00 85.38 70 PRO A N 1
ATOM 539 C CA . PRO A 1 70 ? 7.085 -10.354 -24.277 1.00 85.38 70 PRO A CA 1
ATOM 540 C C . PRO A 1 70 ? 8.477 -10.791 -24.784 1.00 85.38 70 PRO A C 1
ATOM 542 O O . PRO A 1 70 ? 9.142 -10.077 -25.537 1.00 85.38 70 PRO A O 1
ATOM 545 N N . GLY A 1 71 ? 8.903 -12.004 -24.426 1.00 78.94 71 GLY A N 1
ATOM 546 C CA . GLY A 1 71 ? 10.202 -12.562 -24.791 1.00 78.94 71 GLY A CA 1
ATOM 547 C C . GLY A 1 71 ? 10.719 -13.541 -23.737 1.00 78.94 71 GLY A C 1
ATOM 548 O O . GLY A 1 71 ? 10.004 -14.460 -23.348 1.00 78.94 71 GLY A O 1
ATOM 549 N N . SER A 1 72 ? 11.991 -13.375 -23.363 1.00 77.12 72 SER A N 1
ATOM 550 C CA . SER A 1 72 ? 12.562 -13.879 -22.102 1.00 77.12 72 SER A CA 1
ATOM 551 C C . SER A 1 72 ? 13.849 -13.116 -21.705 1.00 77.12 72 SER A C 1
ATOM 553 O O . SER A 1 72 ? 14.830 -13.709 -21.247 1.00 77.12 72 SER A O 1
ATOM 555 N N . ILE A 1 73 ? 13.942 -11.837 -22.092 1.00 73.81 73 ILE A N 1
ATOM 556 C CA . ILE A 1 73 ? 15.180 -11.019 -22.049 1.00 73.81 73 ILE A CA 1
ATOM 557 C C . ILE A 1 73 ? 15.039 -9.850 -21.070 1.00 73.81 73 ILE A C 1
ATOM 559 O O . ILE A 1 73 ? 16.030 -9.425 -20.481 1.00 73.81 73 ILE A O 1
ATOM 563 N N . ASN A 1 74 ? 13.813 -9.354 -20.901 1.00 82.12 74 ASN A N 1
ATOM 564 C CA . ASN A 1 74 ? 13.488 -8.204 -20.061 1.00 82.12 74 ASN A CA 1
ATOM 565 C C . ASN A 1 74 ? 12.710 -8.626 -18.806 1.00 82.12 74 ASN A C 1
ATOM 567 O O . ASN A 1 74 ? 12.189 -7.771 -18.104 1.00 82.12 74 ASN A O 1
ATOM 571 N N . ASP A 1 75 ? 12.591 -9.924 -18.553 1.00 88.81 75 ASP A N 1
ATOM 572 C CA . ASP A 1 75 ? 11.778 -10.471 -17.476 1.00 88.81 75 ASP A CA 1
ATOM 573 C C . ASP A 1 75 ? 12.353 -10.041 -16.118 1.00 88.81 75 ASP A C 1
ATOM 575 O O . ASP A 1 75 ? 13.574 -10.060 -15.913 1.00 88.81 75 ASP A O 1
ATOM 579 N N . LEU A 1 76 ? 11.469 -9.651 -15.205 1.00 93.19 76 LEU A N 1
ATOM 580 C CA . LEU A 1 76 ? 11.789 -9.393 -13.800 1.00 93.19 76 LEU A CA 1
ATOM 581 C C . LEU A 1 76 ? 11.387 -10.613 -12.955 1.00 93.19 76 LEU A C 1
ATOM 583 O O . LEU A 1 76 ? 10.889 -11.608 -13.484 1.00 93.19 76 LEU A O 1
ATOM 587 N N . SER A 1 77 ? 11.708 -10.595 -11.664 1.00 95.19 77 SER A N 1
ATOM 588 C CA . SER A 1 77 ? 11.643 -11.779 -10.797 1.00 95.19 77 SER A CA 1
ATOM 589 C C . SER A 1 77 ? 10.570 -11.718 -9.709 1.00 95.19 77 SER A C 1
ATOM 591 O O . SER A 1 77 ? 10.183 -12.784 -9.240 1.00 95.19 77 SER A O 1
ATOM 593 N N . TYR A 1 78 ? 10.158 -10.517 -9.281 1.00 97.50 78 TYR A N 1
ATOM 594 C CA . TYR A 1 78 ? 9.316 -10.289 -8.095 1.00 97.50 78 TYR A CA 1
ATOM 595 C C . TYR A 1 78 ? 8.351 -9.093 -8.222 1.00 97.50 78 TYR A C 1
ATOM 597 O O . TYR A 1 78 ? 7.762 -8.669 -7.230 1.00 97.50 78 TYR A O 1
ATOM 605 N N . CYS A 1 79 ? 8.192 -8.490 -9.402 1.00 97.69 79 CYS A N 1
ATOM 606 C CA . CYS A 1 79 ? 7.311 -7.326 -9.572 1.00 97.69 79 CYS A CA 1
ATOM 607 C C . CYS A 1 79 ? 5.817 -7.698 -9.516 1.00 97.69 79 CYS A C 1
ATOM 609 O O . CYS A 1 79 ? 4.980 -6.875 -9.143 1.00 97.69 79 CYS A O 1
ATOM 611 N N . ASP A 1 80 ? 5.481 -8.943 -9.848 1.00 96.50 80 ASP A N 1
ATOM 612 C CA . ASP A 1 80 ? 4.187 -9.579 -9.603 1.00 96.50 80 ASP A CA 1
ATOM 613 C C . ASP A 1 80 ? 3.989 -9.957 -8.121 1.00 96.50 80 ASP A C 1
ATOM 615 O O . ASP A 1 80 ? 2.921 -9.680 -7.569 1.00 96.50 80 ASP A O 1
ATOM 619 N N . ASP A 1 81 ? 5.019 -10.494 -7.454 1.00 97.50 81 ASP A N 1
ATOM 620 C CA . ASP A 1 81 ? 5.011 -10.761 -6.003 1.00 97.50 81 ASP A CA 1
ATOM 621 C C . ASP A 1 81 ? 4.817 -9.461 -5.183 1.00 97.50 81 ASP A C 1
ATOM 623 O O . ASP A 1 81 ? 3.971 -9.412 -4.288 1.00 97.50 81 ASP A O 1
ATOM 627 N N . ASP A 1 82 ? 5.506 -8.368 -5.538 1.00 98.31 82 ASP A N 1
ATOM 628 C CA . ASP A 1 82 ? 5.309 -7.024 -4.966 1.00 98.31 82 ASP A CA 1
ATOM 629 C C . ASP A 1 82 ? 3.841 -6.574 -5.051 1.00 98.31 82 ASP A C 1
ATOM 631 O O . ASP A 1 82 ? 3.269 -6.064 -4.083 1.00 98.31 82 ASP A O 1
ATOM 635 N N . ALA A 1 83 ? 3.217 -6.757 -6.218 1.00 98.31 83 ALA A N 1
ATOM 636 C CA . ALA A 1 83 ? 1.826 -6.389 -6.459 1.00 98.31 83 ALA A CA 1
ATOM 637 C C . ALA A 1 83 ? 0.842 -7.285 -5.682 1.00 98.31 83 ALA A C 1
ATOM 639 O O . ALA A 1 83 ? -0.216 -6.815 -5.252 1.00 98.31 83 ALA A O 1
ATOM 640 N N . GLU A 1 84 ? 1.182 -8.554 -5.445 1.00 97.81 84 GLU A N 1
ATOM 641 C CA . GLU A 1 84 ? 0.436 -9.431 -4.543 1.00 97.81 84 GLU A CA 1
ATOM 642 C C . GLU A 1 84 ? 0.571 -8.972 -3.080 1.00 97.81 84 GLU A C 1
ATOM 644 O O . GLU A 1 84 ? -0.441 -8.865 -2.383 1.00 97.81 84 GLU A O 1
ATOM 649 N N . GLU A 1 85 ? 1.767 -8.619 -2.601 1.00 98.06 85 GLU A N 1
ATOM 650 C CA . GLU A 1 85 ? 1.944 -8.109 -1.233 1.00 98.06 85 GLU A CA 1
ATOM 651 C C . GLU A 1 85 ? 1.254 -6.755 -1.007 1.00 98.06 85 GLU A C 1
ATOM 653 O O . GLU A 1 85 ? 0.557 -6.596 -0.004 1.00 98.06 85 GLU A O 1
ATOM 658 N N . ILE A 1 86 ? 1.340 -5.811 -1.952 1.00 98.06 86 ILE A N 1
ATOM 659 C CA . ILE A 1 86 ? 0.628 -4.519 -1.883 1.00 98.06 86 ILE A CA 1
ATOM 660 C C . ILE A 1 86 ? -0.896 -4.727 -1.864 1.00 98.06 86 ILE A C 1
ATOM 662 O O . ILE A 1 86 ? -1.608 -4.060 -1.109 1.00 98.06 86 ILE A O 1
ATOM 666 N N . TYR A 1 87 ? -1.411 -5.685 -2.640 1.00 97.75 87 TYR A N 1
ATOM 667 C CA . TYR A 1 87 ? -2.825 -6.068 -2.621 1.00 97.75 87 TYR A CA 1
ATOM 668 C C . TYR A 1 87 ? -3.267 -6.603 -1.251 1.00 97.75 87 TYR A C 1
ATOM 670 O O . TYR A 1 87 ? -4.287 -6.156 -0.721 1.00 97.75 87 TYR A O 1
ATOM 678 N N . ASN A 1 88 ? -2.492 -7.506 -0.643 1.00 95.88 88 ASN A N 1
ATOM 679 C CA . ASN A 1 88 ? -2.813 -8.035 0.684 1.00 95.88 88 ASN A CA 1
ATOM 680 C C . ASN A 1 88 ? -2.677 -6.948 1.768 1.00 95.88 88 ASN A C 1
ATOM 682 O O . ASN A 1 88 ? -3.562 -6.813 2.609 1.00 95.88 88 ASN A O 1
ATOM 686 N N . PHE A 1 89 ? -1.657 -6.089 1.688 1.00 94.44 89 PHE A N 1
ATOM 687 C CA . PHE A 1 89 ? -1.482 -4.931 2.570 1.00 94.44 89 PHE A CA 1
ATOM 688 C C . PHE A 1 89 ? -2.694 -3.978 2.544 1.00 94.44 89 PHE A C 1
ATOM 690 O O . PHE A 1 89 ? -3.157 -3.539 3.599 1.00 94.44 89 PHE A O 1
ATOM 697 N N . ILE A 1 90 ? -3.261 -3.701 1.366 1.00 90.38 90 ILE A N 1
ATOM 698 C CA . ILE A 1 90 ? -4.453 -2.849 1.216 1.00 90.38 90 ILE A CA 1
ATOM 699 C C . ILE A 1 90 ? -5.708 -3.501 1.817 1.00 90.38 90 ILE A C 1
ATOM 701 O O . ILE A 1 90 ? -6.511 -2.804 2.443 1.00 90.38 90 ILE A O 1
ATOM 705 N N . LEU A 1 91 ? -5.875 -4.820 1.676 1.00 84.62 91 LEU A N 1
ATOM 706 C CA . LEU A 1 91 ? -6.971 -5.561 2.313 1.00 84.62 91 LEU A CA 1
ATOM 707 C C . LEU A 1 91 ? -6.846 -5.591 3.845 1.00 84.62 91 LEU A C 1
ATOM 709 O O . LEU A 1 91 ? -7.849 -5.415 4.541 1.00 84.62 91 LEU A O 1
ATOM 713 N N . ASP A 1 92 ? -5.634 -5.796 4.361 1.00 83.56 92 ASP A N 1
ATOM 714 C CA . ASP A 1 92 ? -5.381 -6.026 5.787 1.00 83.56 92 ASP A CA 1
ATOM 715 C C . ASP A 1 92 ? -5.261 -4.738 6.620 1.00 83.56 92 ASP A C 1
ATOM 717 O O . ASP A 1 92 ? -5.544 -4.790 7.814 1.00 83.56 92 ASP A O 1
ATOM 721 N N . ASN A 1 93 ? -4.890 -3.595 6.023 1.00 82.38 93 ASN A N 1
ATOM 722 C CA . ASN A 1 93 ? -4.674 -2.329 6.752 1.00 82.38 93 ASN A CA 1
ATOM 723 C C . ASN A 1 93 ? -5.667 -1.221 6.361 1.00 82.38 93 ASN A C 1
ATOM 725 O O . ASN A 1 93 ? -6.113 -0.452 7.209 1.00 82.38 93 ASN A O 1
ATOM 729 N N . TYR A 1 94 ? -6.033 -1.115 5.078 1.00 83.06 94 TYR A N 1
ATOM 730 C CA . TYR A 1 94 ? -6.969 -0.082 4.596 1.00 83.06 94 TYR A CA 1
ATOM 731 C C . TYR A 1 94 ? -8.386 -0.618 4.383 1.00 83.06 94 TYR A C 1
ATOM 733 O O . TYR A 1 94 ? -9.326 0.163 4.215 1.00 83.06 94 TYR A O 1
ATOM 741 N N . HIS A 1 95 ? -8.539 -1.947 4.412 1.00 77.62 95 HIS A N 1
ATOM 742 C CA . HIS A 1 95 ? -9.813 -2.655 4.355 1.00 77.62 95 HIS A CA 1
ATOM 743 C C . HIS A 1 95 ? -10.700 -2.215 3.176 1.00 77.62 95 HIS A C 1
ATOM 745 O O . HIS A 1 95 ? -11.931 -2.181 3.271 1.00 77.62 95 HIS A O 1
ATOM 751 N N . ILE A 1 96 ? -10.061 -1.875 2.049 1.00 83.69 96 ILE A N 1
ATOM 752 C CA . ILE A 1 96 ? -10.741 -1.565 0.790 1.00 83.69 96 ILE A CA 1
ATOM 753 C C . ILE A 1 96 ? -11.457 -2.842 0.315 1.00 83.69 96 ILE A C 1
ATOM 755 O O . ILE A 1 96 ? -10.826 -3.898 0.266 1.00 83.69 96 ILE A O 1
ATOM 759 N N . PRO A 1 97 ? -12.759 -2.799 -0.030 1.00 83.69 97 PRO A N 1
ATOM 760 C CA . PRO A 1 97 ? -13.457 -3.978 -0.529 1.00 83.69 97 PRO A CA 1
ATOM 761 C C . PRO A 1 97 ? -12.808 -4.513 -1.810 1.00 83.69 97 PRO A C 1
ATOM 763 O O . PRO A 1 97 ? -12.532 -3.739 -2.716 1.00 83.69 97 PRO A O 1
ATOM 766 N N . ASP A 1 98 ? -12.667 -5.834 -1.936 1.00 88.81 98 ASP A N 1
ATOM 767 C CA . ASP A 1 98 ? -12.164 -6.523 -3.144 1.00 88.81 98 ASP A CA 1
ATOM 768 C C . ASP A 1 98 ? -12.873 -6.069 -4.443 1.00 88.81 98 ASP A C 1
ATOM 770 O O . ASP A 1 98 ? -12.254 -5.921 -5.490 1.00 88.81 98 ASP A O 1
ATOM 774 N N . SER A 1 99 ? -14.162 -5.709 -4.370 1.00 91.31 99 SER A N 1
ATOM 775 C CA . SER A 1 99 ? -14.922 -5.130 -5.494 1.00 91.31 99 SER A CA 1
ATOM 776 C C . SER A 1 99 ? -14.429 -3.763 -5.987 1.00 91.31 99 SER A C 1
ATOM 778 O O . SER A 1 99 ? -14.800 -3.348 -7.085 1.00 91.31 99 SER A O 1
ATOM 780 N N . ASN A 1 100 ? -13.645 -3.064 -5.170 1.00 94.50 100 ASN A N 1
ATOM 781 C CA . ASN A 1 100 ? -13.074 -1.745 -5.420 1.00 94.50 100 ASN A CA 1
ATOM 782 C C . ASN A 1 100 ? -11.564 -1.843 -5.727 1.00 94.50 100 ASN A C 1
ATOM 784 O O . ASN A 1 100 ? -10.888 -0.817 -5.808 1.00 94.50 100 ASN A O 1
ATOM 788 N N . ILE A 1 101 ? -11.027 -3.059 -5.903 1.00 97.69 101 ILE A N 1
ATOM 789 C CA . ILE A 1 101 ? -9.628 -3.308 -6.257 1.00 97.69 101 ILE A CA 1
ATOM 790 C C . ILE A 1 101 ? -9.548 -3.907 -7.667 1.00 97.69 101 ILE A C 1
ATOM 792 O O . ILE A 1 101 ? -10.243 -4.862 -8.004 1.00 97.69 101 ILE A O 1
ATOM 796 N N . VAL A 1 102 ? -8.667 -3.356 -8.500 1.00 98.62 102 VAL A N 1
ATOM 797 C CA . VAL A 1 102 ? -8.252 -3.934 -9.782 1.00 98.62 102 VAL A CA 1
ATOM 798 C C . VAL A 1 102 ? -6.763 -4.249 -9.688 1.00 98.62 102 VAL A C 1
ATOM 800 O O . VAL A 1 102 ? -5.921 -3.358 -9.781 1.00 98.62 102 VAL A O 1
ATOM 803 N N . LYS A 1 103 ? -6.444 -5.529 -9.492 1.00 98.44 103 LYS A N 1
ATOM 804 C CA . LYS A 1 103 ? -5.083 -6.054 -9.617 1.00 98.44 103 LYS A CA 1
ATOM 805 C C . LYS A 1 103 ? -4.876 -6.552 -11.049 1.00 98.44 103 LYS A C 1
ATOM 807 O O . LYS A 1 103 ? -5.707 -7.307 -11.546 1.00 98.44 103 LYS A O 1
ATOM 812 N N . LEU A 1 104 ? -3.798 -6.107 -11.686 1.00 98.44 104 LEU A N 1
ATOM 813 C CA . LEU A 1 104 ? -3.358 -6.487 -13.028 1.00 98.44 104 LEU A CA 1
ATOM 814 C C . LEU A 1 104 ? -1.939 -7.050 -12.903 1.00 98.44 104 LEU A C 1
ATOM 816 O O . LEU A 1 104 ? -1.081 -6.405 -12.300 1.00 98.44 104 LEU A O 1
ATOM 820 N N . ILE A 1 105 ? -1.699 -8.235 -13.460 1.00 98.19 105 ILE A N 1
ATOM 821 C CA . ILE A 1 105 ? -0.401 -8.921 -13.388 1.00 98.19 105 ILE A CA 1
ATOM 822 C C . ILE A 1 105 ? 0.069 -9.306 -14.795 1.00 98.19 105 ILE A C 1
ATOM 824 O O . ILE A 1 105 ? -0.727 -9.749 -15.629 1.00 98.19 105 ILE A O 1
ATOM 828 N N . ASP A 1 106 ? 1.362 -9.119 -15.059 1.00 96.56 106 ASP A N 1
ATOM 829 C CA . ASP A 1 106 ? 2.049 -9.473 -16.303 1.00 96.56 106 ASP A CA 1
ATOM 830 C C . ASP A 1 106 ? 1.289 -9.005 -17.558 1.00 96.56 106 ASP A C 1
ATOM 832 O O . ASP A 1 106 ? 1.113 -7.809 -17.795 1.00 96.56 106 ASP A O 1
ATOM 836 N N . SER A 1 107 ? 0.779 -9.954 -18.350 1.00 95.56 107 SER A N 1
ATOM 837 C CA . SER A 1 107 ? 0.039 -9.718 -19.595 1.00 95.56 107 SER A CA 1
ATOM 838 C C . SER A 1 107 ? -1.280 -8.946 -19.447 1.00 95.56 107 SER A C 1
ATOM 840 O O . SER A 1 107 ? -1.850 -8.539 -20.460 1.00 95.56 107 SER A O 1
ATOM 842 N N . GLU A 1 108 ? -1.766 -8.732 -18.220 1.00 96.94 108 GLU A N 1
ATOM 843 C CA . GLU A 1 108 ? -2.928 -7.883 -17.922 1.00 96.94 108 GLU A CA 1
ATOM 844 C C . GLU A 1 108 ? -2.536 -6.412 -17.677 1.00 96.94 108 GLU A C 1
ATOM 846 O O . GLU A 1 108 ? -3.388 -5.525 -17.735 1.00 96.94 108 GLU A O 1
ATOM 851 N N . VAL A 1 109 ? -1.249 -6.113 -17.452 1.00 96.75 109 VAL A N 1
ATOM 852 C CA . VAL A 1 109 ? -0.737 -4.744 -17.279 1.00 96.75 109 VAL A CA 1
ATOM 853 C C . VAL A 1 109 ? -0.463 -4.124 -18.650 1.00 96.75 109 VAL A C 1
ATOM 855 O O . VAL A 1 109 ? 0.682 -3.999 -19.091 1.00 96.75 109 VAL A O 1
ATOM 858 N N . THR A 1 110 ? -1.534 -3.742 -19.347 1.00 95.06 110 THR A N 1
ATOM 859 C CA . THR A 1 110 ? -1.481 -3.058 -20.651 1.00 95.06 110 THR A CA 1
ATOM 860 C C . THR A 1 110 ? -1.921 -1.596 -20.539 1.00 95.06 110 THR A C 1
ATOM 862 O O . THR A 1 110 ? -2.683 -1.239 -19.635 1.00 95.06 110 THR A O 1
ATOM 865 N N . ILE A 1 111 ? -1.499 -0.726 -21.467 1.00 93.50 111 ILE A N 1
ATOM 866 C CA . ILE A 1 111 ? -1.988 0.670 -21.498 1.00 93.50 111 ILE A CA 1
ATOM 867 C C . ILE A 1 111 ? -3.530 0.726 -21.617 1.00 93.50 111 ILE A C 1
ATOM 869 O O . ILE A 1 111 ? -4.153 1.478 -20.857 1.00 93.50 111 ILE A O 1
ATOM 873 N N . PRO A 1 112 ? -4.187 -0.063 -22.500 1.00 94.62 112 PRO A N 1
ATOM 874 C CA . PRO A 1 112 ? -5.641 -0.195 -22.512 1.00 94.62 112 PRO A CA 1
ATOM 875 C C . PRO A 1 112 ? -6.253 -0.569 -21.159 1.00 94.62 112 PRO A C 1
ATOM 877 O O . PRO A 1 112 ? -7.181 0.116 -20.727 1.00 94.62 112 PRO A O 1
ATOM 880 N N . ASP A 1 113 ? -5.747 -1.603 -20.486 1.00 96.62 113 ASP A N 1
ATOM 881 C CA . ASP A 1 113 ? -6.375 -2.145 -19.275 1.00 96.62 113 ASP A CA 1
ATOM 882 C C . ASP A 1 113 ? -6.196 -1.218 -18.062 1.00 96.62 113 ASP A C 1
ATOM 884 O O . ASP A 1 113 ? -7.170 -0.963 -17.350 1.00 96.62 113 ASP A O 1
ATOM 888 N N . ILE A 1 114 ? -5.025 -0.583 -17.905 1.00 96.69 114 ILE A N 1
ATOM 889 C CA . ILE A 1 114 ? -4.813 0.494 -16.918 1.00 96.69 114 ILE A CA 1
ATOM 890 C C . ILE A 1 114 ? -5.782 1.659 -17.181 1.00 96.69 114 ILE A C 1
ATOM 892 O O . ILE A 1 114 ? -6.474 2.115 -16.270 1.00 96.69 114 ILE A O 1
ATOM 896 N N . SER A 1 115 ? -5.883 2.131 -18.432 1.00 95.31 115 SER A N 1
ATOM 897 C CA . SER A 1 115 ? -6.773 3.255 -18.773 1.00 95.31 115 SER A CA 1
ATOM 898 C C . SER A 1 115 ? -8.256 2.933 -18.535 1.00 95.31 115 SER A C 1
ATOM 900 O O . SER A 1 115 ? -9.031 3.802 -18.128 1.00 95.31 115 SER A O 1
ATOM 902 N N . TYR A 1 116 ? -8.651 1.671 -18.733 1.00 96.62 116 TYR A N 1
ATOM 903 C CA . TYR A 1 116 ? -10.001 1.186 -18.471 1.00 96.62 116 TYR A CA 1
ATOM 904 C C . TYR A 1 116 ? -10.278 1.070 -16.968 1.00 96.62 116 TYR A C 1
ATOM 906 O O . TYR A 1 116 ? -11.341 1.498 -16.522 1.00 96.62 116 TYR A O 1
ATOM 914 N N . ALA A 1 117 ? -9.326 0.566 -16.176 1.00 97.81 117 ALA A N 1
ATOM 915 C CA . ALA A 1 117 ? -9.429 0.503 -14.720 1.00 97.81 117 ALA A CA 1
ATOM 916 C C . ALA A 1 117 ? -9.644 1.898 -14.105 1.00 97.81 117 ALA A C 1
ATOM 918 O O . ALA A 1 117 ? -10.610 2.092 -13.366 1.00 97.81 117 ALA A O 1
ATOM 919 N N . ILE A 1 118 ? -8.824 2.884 -14.496 1.00 97.38 118 ILE A N 1
ATOM 920 C CA . ILE A 1 118 ? -8.965 4.284 -14.056 1.00 97.38 118 ILE A CA 1
ATOM 921 C C . ILE A 1 118 ? -10.350 4.822 -14.441 1.00 97.38 118 ILE A C 1
ATOM 923 O O . ILE A 1 118 ? -11.077 5.322 -13.585 1.00 97.38 118 ILE A O 1
ATOM 927 N N . SER A 1 119 ? -10.758 4.659 -15.707 1.00 96.75 119 SER A N 1
ATOM 928 C CA . SER A 1 119 ? -12.050 5.163 -16.191 1.00 96.75 119 SER A CA 1
ATOM 929 C C . SER A 1 119 ? -13.255 4.548 -15.471 1.00 96.75 119 SER A C 1
ATOM 931 O O . SER A 1 119 ? -14.246 5.248 -15.282 1.00 96.75 119 SER A O 1
ATOM 933 N N . ASN A 1 120 ? -13.199 3.270 -15.079 1.00 96.25 120 ASN A N 1
ATOM 934 C CA . ASN A 1 120 ? -14.294 2.616 -14.355 1.00 96.25 120 ASN A CA 1
ATOM 935 C C . ASN A 1 120 ? -14.461 3.171 -12.934 1.00 96.25 120 ASN A C 1
ATOM 937 O O . ASN A 1 120 ? -15.592 3.283 -12.466 1.00 96.25 120 ASN A O 1
ATOM 941 N N . PHE A 1 121 ? -13.362 3.516 -12.255 1.00 96.38 121 PHE A N 1
ATOM 942 C CA . PHE A 1 121 ? -13.417 4.112 -10.919 1.00 96.38 121 PHE A CA 1
ATOM 943 C C . PHE A 1 121 ? -13.766 5.607 -10.967 1.00 96.38 121 PHE A C 1
ATOM 945 O O . PHE A 1 121 ? -14.627 6.041 -10.204 1.00 96.38 121 PHE A O 1
ATOM 952 N N . SER A 1 122 ? -13.246 6.374 -11.932 1.00 95.25 122 SER A N 1
ATOM 953 C CA . SER A 1 122 ? -13.689 7.758 -12.191 1.00 95.25 122 SER A CA 1
ATOM 954 C C . SER A 1 122 ? -15.202 7.894 -12.423 1.00 95.25 122 SER A C 1
ATOM 956 O O . SER A 1 122 ? -15.786 8.899 -12.027 1.00 95.25 122 SER A O 1
ATOM 958 N N . ASP A 1 123 ? -15.844 6.896 -13.042 1.00 94.50 123 ASP A N 1
ATOM 959 C CA . ASP A 1 123 ? -17.293 6.882 -13.308 1.00 94.50 123 ASP A CA 1
ATOM 960 C C . ASP A 1 123 ? -18.162 6.635 -12.047 1.00 94.50 123 ASP A C 1
ATOM 962 O O . ASP A 1 123 ? -19.383 6.816 -12.113 1.00 94.50 123 ASP A O 1
ATOM 966 N N . VAL A 1 124 ? -17.572 6.217 -10.912 1.00 92.31 124 VAL A N 1
ATOM 967 C CA . VAL A 1 124 ? -18.297 5.919 -9.652 1.00 92.31 124 VAL A CA 1
ATOM 968 C C . VAL A 1 124 ? -17.824 6.712 -8.428 1.00 92.31 124 VAL A C 1
ATOM 970 O O . VAL A 1 124 ? -18.633 6.934 -7.529 1.00 92.31 124 VAL A O 1
ATOM 973 N N . MET A 1 125 ? -16.564 7.156 -8.393 1.00 92.31 125 MET A N 1
ATOM 974 C CA . MET A 1 125 ? -15.989 7.928 -7.285 1.00 92.31 125 MET A CA 1
ATOM 975 C C . MET A 1 125 ? -16.608 9.327 -7.135 1.00 92.31 125 MET A C 1
ATOM 977 O O . MET A 1 125 ? -17.078 9.943 -8.095 1.00 92.31 125 MET A O 1
ATOM 981 N N . ASN A 1 126 ? -16.522 9.872 -5.922 1.00 88.94 126 ASN A N 1
ATOM 982 C CA . ASN A 1 126 ? -16.852 11.256 -5.587 1.00 88.94 126 ASN A CA 1
ATOM 983 C C . ASN A 1 126 ? -15.618 12.047 -5.091 1.00 88.94 126 ASN A C 1
ATOM 985 O O . ASN A 1 126 ? -14.513 11.517 -4.998 1.00 88.94 126 ASN A O 1
ATOM 989 N N . GLU A 1 127 ? -15.797 13.336 -4.784 1.00 86.69 127 GLU A N 1
ATOM 990 C CA . GLU A 1 127 ? -14.706 14.258 -4.408 1.00 86.69 127 GLU A CA 1
ATOM 991 C C . GLU A 1 127 ? -14.031 13.952 -3.052 1.00 86.69 127 GLU A C 1
ATOM 993 O O . GLU A 1 127 ? -12.951 14.470 -2.780 1.00 86.69 127 GLU A O 1
ATOM 998 N N . ASN A 1 128 ? -14.622 13.095 -2.209 1.00 80.31 128 ASN A N 1
ATOM 999 C CA . ASN A 1 128 ? -14.051 12.704 -0.911 1.00 80.31 128 ASN A CA 1
ATOM 1000 C C . ASN A 1 128 ? -13.169 11.440 -0.977 1.00 80.31 128 ASN A C 1
ATOM 1002 O O . ASN A 1 128 ? -12.377 11.199 -0.056 1.00 80.31 128 ASN A O 1
ATOM 1006 N N . ASP A 1 129 ? -13.333 10.627 -2.025 1.00 88.69 129 ASP A N 1
ATOM 1007 C CA . ASP A 1 129 ? -12.773 9.275 -2.130 1.00 88.69 129 ASP A CA 1
ATOM 1008 C C . ASP A 1 129 ? -11.264 9.273 -2.409 1.00 88.69 129 ASP A C 1
ATOM 1010 O O . ASP A 1 129 ? -10.673 10.287 -2.798 1.00 88.69 129 ASP A O 1
ATOM 1014 N N . VAL A 1 130 ? -10.639 8.106 -2.232 1.00 91.81 130 VAL A N 1
ATOM 1015 C CA . VAL A 1 130 ? -9.221 7.883 -2.545 1.00 91.81 130 VAL A CA 1
ATOM 1016 C C . VAL A 1 130 ? -9.062 6.753 -3.551 1.00 91.81 130 VAL A C 1
ATOM 1018 O O . VAL A 1 130 ? -9.559 5.650 -3.331 1.00 91.81 130 VAL A O 1
ATOM 1021 N N . LEU A 1 131 ? -8.297 7.011 -4.610 1.00 96.69 131 LEU A N 1
ATOM 1022 C CA . LEU A 1 131 ? -7.762 5.984 -5.498 1.00 96.69 131 LEU A CA 1
ATOM 1023 C C . LEU A 1 131 ? -6.283 5.744 -5.173 1.00 96.69 131 LEU A C 1
ATOM 1025 O O . LEU A 1 131 ? -5.443 6.612 -5.388 1.00 96.69 131 LEU A O 1
ATOM 1029 N N . PHE A 1 132 ? -5.948 4.563 -4.671 1.00 97.81 132 PHE A N 1
ATOM 1030 C CA . PHE A 1 132 ? -4.566 4.111 -4.575 1.00 97.81 132 PHE A CA 1
ATOM 1031 C C . PHE A 1 132 ? -4.119 3.543 -5.930 1.00 97.81 132 PHE A C 1
ATOM 1033 O O . PHE A 1 132 ? -4.823 2.733 -6.530 1.00 97.81 132 PHE A O 1
ATOM 1040 N N . PHE A 1 133 ? -2.955 3.947 -6.424 1.00 98.25 133 PHE A N 1
ATOM 1041 C CA . PHE A 1 133 ? -2.330 3.397 -7.623 1.00 98.25 133 PHE A CA 1
ATOM 1042 C C . PHE A 1 133 ? -0.932 2.886 -7.280 1.00 98.25 133 PHE A C 1
ATOM 1044 O O . PHE A 1 133 ? -0.142 3.592 -6.659 1.00 98.25 133 PHE A O 1
ATOM 1051 N N . SER A 1 134 ? -0.613 1.665 -7.690 1.00 98.50 134 SER A N 1
ATOM 1052 C CA . SER A 1 134 ? 0.730 1.106 -7.538 1.00 98.50 134 SER A CA 1
ATOM 1053 C C . SER A 1 134 ? 1.189 0.417 -8.808 1.00 98.50 134 SER A C 1
ATOM 1055 O O . SER A 1 134 ? 0.394 -0.212 -9.510 1.00 98.50 134 SER A O 1
ATOM 1057 N N . TYR A 1 135 ? 2.481 0.551 -9.081 1.00 98.56 135 TYR A N 1
ATOM 1058 C CA . TYR A 1 135 ? 3.169 -0.099 -10.182 1.00 98.56 135 TYR A CA 1
ATOM 1059 C C . TYR A 1 135 ? 4.536 -0.600 -9.702 1.00 98.56 135 TYR A C 1
ATOM 1061 O O . TYR A 1 135 ? 5.325 0.207 -9.207 1.00 98.56 135 TYR A O 1
ATOM 1069 N N . SER A 1 136 ? 4.809 -1.894 -9.884 1.00 98.38 136 SER A N 1
ATOM 1070 C CA . SER A 1 136 ? 6.154 -2.483 -9.833 1.00 98.38 136 SER A CA 1
ATOM 1071 C C . SER A 1 136 ? 6.495 -3.075 -11.207 1.00 98.38 136 SER A C 1
ATOM 1073 O O . SER A 1 136 ? 5.680 -3.789 -11.800 1.00 98.38 136 SER A O 1
ATOM 1075 N N . GLY A 1 137 ? 7.668 -2.741 -11.751 1.00 96.50 137 GLY A N 1
ATOM 1076 C CA . GLY A 1 137 ? 8.118 -3.216 -13.066 1.00 96.50 137 GLY A CA 1
ATOM 1077 C C . GLY A 1 137 ? 9.185 -2.326 -13.709 1.00 96.50 137 GLY A C 1
ATOM 1078 O O . GLY A 1 137 ? 9.729 -1.409 -13.088 1.00 96.50 137 GLY A O 1
ATOM 1079 N N . HIS A 1 138 ? 9.470 -2.536 -14.999 1.00 94.50 138 HIS A N 1
ATOM 1080 C CA . HIS A 1 138 ? 10.412 -1.673 -15.728 1.00 94.50 138 HIS A CA 1
ATOM 1081 C C . HIS A 1 138 ? 9.907 -0.234 -15.848 1.00 94.50 138 HIS A C 1
ATOM 1083 O O . HIS A 1 138 ? 8.705 0.030 -15.923 1.00 94.50 138 HIS A O 1
ATOM 1089 N N . GLY A 1 139 ? 10.850 0.700 -15.928 1.00 93.19 139 GLY A N 1
ATOM 1090 C CA . GLY A 1 139 ? 10.596 2.088 -16.296 1.00 93.19 139 GLY A CA 1
ATOM 1091 C C . GLY A 1 139 ? 11.768 2.642 -17.097 1.00 93.19 139 GLY A C 1
ATOM 1092 O O . GLY A 1 139 ? 12.910 2.205 -16.928 1.00 93.19 139 GLY A O 1
ATOM 1093 N N . SER A 1 140 ? 11.504 3.587 -17.993 1.00 88.94 140 SER A N 1
ATOM 1094 C CA . SER A 1 140 ? 12.514 4.091 -18.923 1.00 88.94 140 SER A CA 1
ATOM 1095 C C . SER A 1 140 ? 12.313 5.557 -19.292 1.00 88.94 140 SER A C 1
ATOM 1097 O O . SER A 1 140 ? 11.209 6.106 -19.247 1.00 88.94 140 SER A O 1
ATOM 1099 N N . GLN A 1 141 ? 13.422 6.206 -19.646 1.00 89.69 141 GLN A N 1
ATOM 1100 C CA . GLN A 1 141 ? 13.431 7.530 -20.257 1.00 89.69 141 GLN A CA 1
ATOM 1101 C C . GLN A 1 141 ? 13.060 7.408 -21.742 1.00 89.69 141 GLN A C 1
ATOM 1103 O O . GLN A 1 141 ? 13.607 6.558 -22.447 1.00 89.69 141 GLN A O 1
ATOM 1108 N N . GLU A 1 142 ? 12.138 8.243 -22.224 1.00 86.62 142 GLU A N 1
ATOM 1109 C CA . GLU A 1 142 ? 11.669 8.179 -23.611 1.00 86.62 142 GLU A CA 1
ATOM 1110 C C . GLU A 1 142 ? 12.761 8.611 -24.607 1.00 86.62 142 GLU A C 1
ATOM 1112 O O . GLU A 1 142 ? 13.569 9.510 -24.352 1.00 86.62 142 GLU A O 1
ATOM 1117 N N . ILE A 1 143 ? 12.771 7.960 -25.775 1.00 85.12 143 ILE A N 1
ATOM 1118 C CA . ILE A 1 143 ? 13.747 8.182 -26.846 1.00 85.12 143 ILE A CA 1
ATOM 1119 C C . ILE A 1 143 ? 13.008 8.683 -28.087 1.00 85.12 143 ILE A C 1
ATOM 1121 O O . ILE A 1 143 ? 12.221 7.957 -28.695 1.00 85.12 143 ILE A O 1
ATOM 1125 N N . SER A 1 144 ? 13.312 9.904 -28.525 1.00 88.50 144 SER A N 1
ATOM 1126 C CA . SER A 1 144 ? 12.859 10.390 -29.831 1.00 88.50 144 SER A CA 1
ATOM 1127 C C . SER A 1 144 ? 13.759 9.824 -30.933 1.00 88.50 144 SER A C 1
ATOM 1129 O O . SER A 1 144 ? 14.982 9.977 -30.881 1.00 88.50 144 SER A O 1
ATOM 1131 N N . SER A 1 145 ? 13.175 9.149 -31.931 1.00 90.94 145 SER A N 1
ATOM 1132 C CA . SER A 1 145 ? 13.937 8.415 -32.951 1.00 90.94 145 SER A CA 1
ATOM 1133 C C . SER A 1 145 ? 13.714 8.889 -34.393 1.00 90.94 145 SER A C 1
ATOM 1135 O O . SER A 1 145 ? 12.667 9.430 -34.761 1.00 90.94 145 SER A O 1
ATOM 1137 N N . ILE A 1 146 ? 14.722 8.668 -35.245 1.00 94.00 146 ILE A N 1
ATOM 1138 C CA . ILE A 1 146 ? 14.629 8.820 -36.702 1.00 94.00 146 ILE A CA 1
ATOM 1139 C C . ILE A 1 146 ? 15.323 7.638 -37.390 1.00 94.00 146 ILE A C 1
ATOM 1141 O O . ILE A 1 146 ? 16.521 7.412 -37.220 1.00 94.00 146 ILE A O 1
ATOM 1145 N N . GLN A 1 147 ? 14.576 6.923 -38.232 1.00 96.31 147 GLN A N 1
ATOM 1146 C CA . GLN A 1 147 ? 15.088 5.814 -39.041 1.00 96.31 147 GLN A CA 1
ATOM 1147 C C . GLN A 1 147 ? 15.671 6.298 -40.375 1.00 96.31 147 GLN A C 1
ATOM 1149 O O . GLN A 1 147 ? 15.072 7.101 -41.098 1.00 96.31 147 GLN A O 1
ATOM 1154 N N . TYR A 1 148 ? 16.831 5.752 -40.734 1.00 97.19 148 TYR A N 1
ATOM 1155 C CA . TYR A 1 148 ? 17.559 6.009 -41.971 1.00 97.19 148 TYR A CA 1
ATOM 1156 C C . TYR A 1 148 ? 17.849 4.692 -42.696 1.00 97.19 148 TYR A C 1
ATOM 1158 O O . TYR A 1 148 ? 18.256 3.709 -42.087 1.00 97.19 148 TYR A O 1
ATOM 1166 N N . SER A 1 149 ? 17.698 4.663 -44.022 1.00 97.12 149 SER A N 1
ATOM 1167 C CA . SER A 1 149 ? 18.029 3.468 -44.807 1.00 97.12 149 SER A CA 1
ATOM 1168 C C . SER A 1 149 ? 19.543 3.238 -44.867 1.00 97.12 149 SER A C 1
ATOM 1170 O O . SER A 1 149 ? 20.268 4.023 -45.484 1.00 97.12 149 SER A O 1
ATOM 1172 N N . TRP A 1 150 ? 20.003 2.130 -44.288 1.00 96.94 150 TRP A N 1
ATOM 1173 C CA . TRP A 1 150 ? 21.391 1.670 -44.303 1.00 96.94 150 TRP A CA 1
ATOM 1174 C C . TRP A 1 150 ? 21.457 0.251 -44.872 1.00 96.94 150 TRP A C 1
ATOM 1176 O O . TRP A 1 150 ? 21.645 -0.726 -44.168 1.00 96.94 150 TRP A O 1
ATOM 1186 N N . ASN A 1 151 ? 21.242 0.146 -46.185 1.00 95.88 151 ASN A N 1
ATOM 1187 C CA . ASN A 1 151 ? 21.203 -1.133 -46.895 1.00 95.88 151 ASN A CA 1
ATOM 1188 C C . ASN A 1 151 ? 22.627 -1.710 -47.023 1.00 95.88 151 ASN A C 1
ATOM 1190 O O . ASN A 1 151 ? 23.349 -1.375 -47.970 1.00 95.88 151 ASN A O 1
ATOM 1194 N N . VAL A 1 152 ? 23.031 -2.550 -46.068 1.00 94.94 152 VAL A N 1
ATOM 1195 C CA . VAL A 1 152 ? 24.330 -3.238 -46.030 1.00 94.94 152 VAL A CA 1
ATOM 1196 C C . VAL A 1 152 ? 24.145 -4.716 -45.718 1.00 94.94 152 VAL A C 1
ATOM 1198 O O . VAL A 1 152 ? 23.236 -5.106 -44.999 1.00 94.94 152 VAL A O 1
ATOM 1201 N N . ALA A 1 153 ? 25.019 -5.553 -46.260 1.00 94.81 153 ALA A N 1
ATOM 1202 C CA . ALA A 1 153 ? 24.981 -6.986 -46.027 1.00 94.81 153 ALA A CA 1
ATOM 1203 C C . ALA A 1 153 ? 26.395 -7.565 -46.061 1.00 94.81 153 ALA A C 1
ATOM 1205 O O . ALA A 1 153 ? 27.308 -6.991 -46.673 1.00 94.81 153 ALA A O 1
ATOM 1206 N N . SER A 1 154 ? 26.545 -8.720 -45.423 1.00 93.38 154 SER A N 1
ATOM 1207 C CA . SER A 1 154 ? 27.729 -9.572 -45.544 1.00 93.38 154 SER A CA 1
ATOM 1208 C C . SER A 1 154 ? 27.887 -10.146 -46.967 1.00 93.38 154 SER A C 1
ATOM 1210 O O . SER A 1 154 ? 27.063 -9.933 -47.859 1.00 93.38 154 SER A O 1
ATOM 1212 N N . ASN A 1 155 ? 28.974 -10.879 -47.220 1.00 89.75 155 ASN A N 1
ATOM 1213 C CA . ASN A 1 155 ? 29.009 -11.762 -48.390 1.00 89.75 155 ASN A CA 1
ATOM 1214 C C . ASN A 1 155 ? 28.117 -12.985 -48.113 1.00 89.75 155 ASN A C 1
ATOM 1216 O O . ASN A 1 155 ? 28.092 -13.453 -46.983 1.00 89.75 155 ASN A O 1
ATOM 1220 N N . HIS A 1 156 ? 27.438 -13.520 -49.135 1.00 87.50 156 HIS A N 1
ATOM 1221 C CA . HIS A 1 156 ? 26.497 -14.640 -48.983 1.00 87.50 156 HIS A CA 1
ATOM 1222 C C . HIS A 1 156 ? 26.863 -15.847 -49.879 1.00 87.50 156 HIS A C 1
ATOM 1224 O O . HIS A 1 156 ? 26.756 -15.741 -51.110 1.00 87.50 156 HIS A O 1
ATOM 1230 N N . PRO A 1 157 ? 27.247 -17.011 -49.313 1.00 88.75 157 PRO A N 1
ATOM 1231 C CA . PRO A 1 157 ? 27.666 -17.183 -47.920 1.00 88.75 157 PRO A CA 1
ATOM 1232 C C . PRO A 1 157 ? 28.912 -16.345 -47.610 1.00 88.75 157 PRO A C 1
ATOM 1234 O O . PRO A 1 157 ? 29.623 -15.909 -48.529 1.00 88.75 157 PRO A O 1
ATOM 1237 N N . TYR A 1 158 ? 29.189 -16.133 -46.327 1.00 90.38 158 TYR A N 1
ATOM 1238 C CA . TYR A 1 158 ? 30.385 -15.412 -45.897 1.00 90.38 158 TYR A CA 1
ATOM 1239 C C . TYR A 1 158 ? 31.642 -16.289 -46.039 1.00 90.38 158 TYR A C 1
ATOM 1241 O O . TYR A 1 158 ? 31.635 -17.354 -46.664 1.00 90.38 158 TYR A O 1
ATOM 1249 N N . SER A 1 159 ? 32.778 -15.795 -45.548 1.00 89.56 159 SER A N 1
ATOM 1250 C CA . SER A 1 159 ? 34.061 -16.504 -45.590 1.00 89.56 159 SER A CA 1
ATOM 1251 C C . SER A 1 159 ? 34.525 -16.852 -44.185 1.00 89.56 159 SER A C 1
ATOM 1253 O O . SER A 1 159 ? 34.330 -16.063 -43.270 1.00 89.56 159 SER A O 1
ATOM 1255 N N . ASN A 1 160 ? 35.182 -18.002 -44.045 1.00 87.38 160 ASN A N 1
ATOM 1256 C CA . ASN A 1 160 ? 35.928 -18.381 -42.848 1.00 87.38 160 ASN A CA 1
ATOM 1257 C C . ASN A 1 160 ? 36.998 -17.330 -42.504 1.00 87.38 160 ASN A C 1
ATOM 1259 O O . ASN A 1 160 ? 37.652 -16.815 -43.417 1.00 87.38 160 ASN A O 1
ATOM 1263 N N . ASN A 1 161 ? 37.270 -17.130 -41.211 1.00 87.12 161 ASN A N 1
ATOM 1264 C CA . ASN A 1 161 ? 38.277 -16.196 -40.693 1.00 87.12 161 ASN A CA 1
ATOM 1265 C C . ASN A 1 161 ? 38.001 -14.740 -41.114 1.00 87.12 161 ASN A C 1
ATOM 1267 O O . ASN A 1 161 ? 38.906 -14.030 -41.567 1.00 87.12 161 ASN A O 1
ATOM 1271 N N . MET A 1 162 ? 36.741 -14.323 -40.992 1.00 84.81 162 MET A N 1
ATOM 1272 C CA . MET A 1 162 ? 36.288 -12.947 -41.170 1.00 84.81 162 MET A CA 1
ATOM 1273 C C . MET A 1 162 ? 36.491 -12.135 -39.879 1.00 84.81 162 MET A C 1
ATOM 1275 O O . MET A 1 162 ? 36.390 -12.656 -38.771 1.00 84.81 162 MET A O 1
ATOM 1279 N N . ASP A 1 163 ? 36.832 -10.865 -40.079 1.00 87.56 163 ASP A N 1
ATOM 1280 C CA . ASP A 1 163 ? 36.909 -9.753 -39.116 1.00 87.56 163 ASP A CA 1
ATOM 1281 C C . ASP A 1 163 ? 36.644 -8.494 -39.971 1.00 87.56 163 ASP A C 1
ATOM 1283 O O . ASP A 1 163 ? 37.492 -7.612 -40.136 1.00 87.56 163 ASP A O 1
ATOM 1287 N N . ASP A 1 164 ? 35.521 -8.540 -40.702 1.00 89.44 164 ASP A N 1
ATOM 1288 C CA . ASP A 1 164 ? 35.059 -7.494 -41.618 1.00 89.44 164 ASP A CA 1
ATOM 1289 C C . ASP A 1 164 ? 33.938 -6.720 -40.916 1.00 89.44 164 ASP A C 1
ATOM 1291 O O . ASP A 1 164 ? 32.957 -7.311 -40.464 1.00 89.44 164 ASP A O 1
ATOM 1295 N N . TYR A 1 165 ? 34.062 -5.392 -40.872 1.00 90.44 165 TYR A N 1
ATOM 1296 C CA . TYR A 1 165 ? 33.099 -4.513 -40.214 1.00 90.44 165 TYR A CA 1
ATOM 1297 C C . TYR A 1 165 ? 32.465 -3.495 -41.167 1.00 90.44 165 TYR A C 1
ATOM 1299 O O . TYR A 1 165 ? 33.067 -3.010 -42.131 1.00 90.44 165 TYR A O 1
ATOM 1307 N N . TRP A 1 166 ? 31.243 -3.112 -40.820 1.00 93.12 166 TRP A N 1
ATOM 1308 C CA . TRP A 1 166 ? 30.451 -2.046 -41.415 1.00 93.12 166 TRP A CA 1
ATOM 1309 C C . TRP A 1 166 ? 30.206 -0.990 -40.332 1.00 93.12 166 TRP A C 1
ATOM 1311 O O . TRP A 1 166 ? 30.064 -1.335 -39.163 1.00 93.12 166 TRP A O 1
ATOM 1321 N N . HIS A 1 167 ? 30.171 0.294 -40.693 1.00 91.81 167 HIS A N 1
ATOM 1322 C CA . HIS A 1 167 ? 29.890 1.373 -39.738 1.00 91.81 167 HIS A CA 1
ATOM 1323 C C . HIS A 1 167 ? 28.968 2.441 -40.330 1.00 91.81 167 HIS A C 1
ATOM 1325 O O . HIS A 1 167 ? 28.886 2.596 -41.558 1.00 91.81 167 HIS A O 1
ATOM 1331 N N . TYR A 1 168 ? 28.298 3.181 -39.450 1.00 94.81 168 TYR A N 1
ATOM 1332 C CA . TYR A 1 168 ? 27.450 4.317 -39.787 1.00 94.81 168 TYR A CA 1
ATOM 1333 C C . TYR A 1 168 ? 27.577 5.410 -38.718 1.00 94.81 168 TYR A C 1
ATOM 1335 O O . TYR A 1 168 ? 27.171 5.216 -37.576 1.00 94.81 168 TYR A O 1
ATOM 1343 N N . SER A 1 169 ? 28.051 6.592 -39.120 1.00 94.31 169 SER A N 1
ATOM 1344 C CA . SER A 1 169 ? 28.129 7.763 -38.241 1.00 94.31 169 SER A CA 1
ATOM 1345 C C . SER A 1 169 ? 26.964 8.721 -38.455 1.00 94.31 169 SER A C 1
ATOM 1347 O O . SER A 1 169 ? 26.673 9.121 -39.589 1.00 94.31 169 SER A O 1
ATOM 1349 N N . HIS A 1 170 ? 26.360 9.157 -37.349 1.00 94.88 170 HIS A N 1
ATOM 1350 C CA . HIS A 1 170 ? 25.414 10.265 -37.302 1.00 94.88 170 HIS A CA 1
ATOM 1351 C C . HIS A 1 170 ? 25.865 11.293 -36.249 1.00 94.88 170 HIS A C 1
ATOM 1353 O O . HIS A 1 170 ? 25.369 11.269 -35.126 1.00 94.88 170 HIS A O 1
ATOM 1359 N N . PRO A 1 171 ? 26.790 12.216 -36.586 1.00 93.38 171 PRO A N 1
ATOM 1360 C CA . PRO A 1 171 ? 27.451 13.056 -35.591 1.00 93.38 171 PRO A CA 1
ATOM 1361 C C . PRO A 1 171 ? 26.491 13.852 -34.700 1.00 93.38 171 PRO A C 1
ATOM 1363 O O . PRO A 1 171 ? 25.720 14.681 -35.194 1.00 93.38 171 PRO A O 1
ATOM 1366 N N . GLY A 1 172 ? 26.594 13.639 -33.389 1.00 89.44 172 GLY A N 1
ATOM 1367 C CA . GLY A 1 172 ? 25.711 14.218 -32.378 1.00 89.44 172 GLY A CA 1
ATOM 1368 C C . GLY A 1 172 ? 24.396 13.469 -32.136 1.00 89.44 172 GLY A C 1
ATOM 1369 O O . GLY A 1 172 ? 23.512 14.057 -31.521 1.00 89.44 172 GLY A O 1
ATOM 1370 N N . ALA A 1 173 ? 24.247 12.230 -32.612 1.00 92.00 173 ALA A N 1
ATOM 1371 C CA . ALA A 1 173 ? 23.317 11.261 -32.027 1.00 92.00 173 ALA A CA 1
ATOM 1372 C C . ALA A 1 173 ? 23.684 10.967 -30.560 1.00 92.00 173 ALA A C 1
ATOM 1374 O O . ALA A 1 173 ? 24.838 11.138 -30.166 1.00 92.00 173 ALA A O 1
ATOM 1375 N N . GLU A 1 174 ? 22.717 10.511 -29.764 1.00 90.94 174 GLU A N 1
ATOM 1376 C CA . GLU A 1 174 ? 22.961 10.075 -28.377 1.00 90.94 174 GLU A CA 1
ATOM 1377 C C . GLU A 1 174 ? 22.810 8.558 -28.224 1.00 90.94 174 GLU A C 1
ATOM 1379 O O . GLU A 1 174 ? 23.471 7.954 -27.381 1.00 90.94 174 GLU A O 1
ATOM 1384 N N . LEU A 1 175 ? 21.980 7.947 -29.074 1.00 90.50 175 LEU A N 1
ATOM 1385 C CA . LEU A 1 175 ? 21.772 6.509 -29.190 1.00 90.50 175 LEU A CA 1
ATOM 1386 C C . LEU A 1 175 ? 21.708 6.093 -30.663 1.00 90.50 175 LEU A C 1
ATOM 1388 O O . LEU A 1 175 ? 21.216 6.845 -31.510 1.00 90.50 175 LEU A O 1
ATOM 1392 N N . MET A 1 176 ? 22.110 4.860 -30.968 1.00 91.50 176 MET A N 1
ATOM 1393 C CA . MET A 1 176 ? 21.889 4.229 -32.270 1.00 91.50 176 MET A CA 1
ATOM 1394 C C . MET A 1 176 ? 21.506 2.751 -32.125 1.00 91.50 176 MET A C 1
ATOM 1396 O O . MET A 1 176 ? 21.992 2.068 -31.227 1.00 91.50 176 MET A O 1
ATOM 1400 N N . ARG A 1 177 ? 20.657 2.243 -33.026 1.00 91.62 177 ARG A N 1
ATOM 1401 C CA . ARG A 1 177 ? 20.378 0.803 -33.194 1.00 91.62 177 ARG A CA 1
ATOM 1402 C C . ARG A 1 177 ? 20.221 0.426 -34.667 1.00 91.62 177 ARG A C 1
ATOM 1404 O O . ARG A 1 177 ? 20.000 1.294 -35.509 1.00 91.62 177 ARG A O 1
ATOM 1411 N N . VAL A 1 178 ? 20.361 -0.853 -35.005 1.00 93.06 178 VAL A N 1
ATOM 1412 C CA . VAL A 1 178 ? 20.360 -1.351 -36.398 1.00 93.06 178 VAL A CA 1
ATOM 1413 C C . VAL A 1 178 ? 19.299 -2.428 -36.607 1.00 93.06 178 VAL A C 1
ATOM 1415 O O . VAL A 1 178 ? 19.031 -3.205 -35.694 1.00 93.06 178 VAL A O 1
ATOM 1418 N N . HIS A 1 179 ? 18.699 -2.477 -37.799 1.00 93.25 179 HIS A N 1
ATOM 1419 C CA . HIS A 1 179 ? 17.678 -3.465 -38.152 1.00 93.25 179 HIS A CA 1
ATOM 1420 C C . HIS A 1 179 ? 18.224 -4.519 -39.108 1.00 93.25 179 HIS A C 1
ATOM 1422 O O . HIS A 1 179 ? 18.565 -4.211 -40.251 1.00 93.25 179 HIS A O 1
ATOM 1428 N N . PHE A 1 180 ? 18.247 -5.767 -38.661 1.00 92.50 180 PHE A N 1
ATOM 1429 C CA . PHE A 1 180 ? 18.543 -6.924 -39.487 1.00 92.50 180 PHE A CA 1
ATOM 1430 C C . PHE A 1 180 ? 17.248 -7.467 -40.087 1.00 92.50 180 PHE A C 1
ATOM 1432 O O . PHE A 1 180 ? 16.409 -8.029 -39.383 1.00 92.50 180 PHE A O 1
ATOM 1439 N N . THR A 1 181 ? 17.112 -7.401 -41.412 1.00 93.62 181 THR A N 1
ATOM 1440 C CA . THR A 1 181 ? 16.058 -8.159 -42.103 1.00 93.62 181 THR A CA 1
ATOM 1441 C C . THR A 1 181 ? 16.287 -9.662 -41.929 1.00 93.62 181 THR A C 1
ATOM 1443 O O . THR A 1 181 ? 15.329 -10.440 -41.909 1.00 93.62 181 THR A O 1
ATOM 1446 N N . LYS A 1 182 ? 17.558 -10.074 -41.793 1.00 91.69 182 LYS A N 1
ATOM 1447 C CA . LYS A 1 182 ? 17.981 -11.470 -41.685 1.00 91.69 182 LYS A CA 1
ATOM 1448 C C . LYS A 1 182 ? 19.376 -11.640 -41.061 1.00 91.69 182 LYS A C 1
ATOM 1450 O O . LYS A 1 182 ? 20.284 -10.871 -41.376 1.00 91.69 182 LYS A O 1
ATOM 1455 N N . ILE A 1 183 ? 19.545 -12.718 -40.290 1.00 90.06 183 ILE A N 1
ATOM 1456 C CA . ILE A 1 183 ? 20.803 -13.309 -39.798 1.00 90.06 183 ILE A CA 1
ATOM 1457 C C . ILE A 1 183 ? 20.713 -14.846 -39.967 1.00 90.06 183 ILE A C 1
ATOM 1459 O O . ILE A 1 183 ? 19.690 -15.422 -39.613 1.00 90.06 183 ILE A O 1
ATOM 1463 N N . GLU A 1 184 ? 21.747 -15.506 -40.501 1.00 91.44 184 GLU A N 1
ATOM 1464 C CA . GLU A 1 184 ? 21.977 -16.972 -40.446 1.00 91.44 184 GLU A CA 1
ATOM 1465 C C . GLU A 1 184 ? 23.496 -17.223 -40.274 1.00 91.44 184 GLU A C 1
ATOM 1467 O O . GLU A 1 184 ? 24.281 -16.718 -41.086 1.00 91.44 184 GLU A O 1
ATOM 1472 N N . LEU A 1 185 ? 23.926 -17.969 -39.247 1.00 88.62 185 LEU A N 1
ATOM 1473 C CA . LEU A 1 185 ? 25.335 -18.138 -38.808 1.00 88.62 185 LEU A CA 1
ATOM 1474 C C . LEU A 1 185 ? 25.658 -19.617 -38.463 1.00 88.62 185 LEU A C 1
ATOM 1476 O O . LEU A 1 185 ? 24.755 -20.448 -38.481 1.00 88.62 185 LEU A O 1
ATOM 1480 N N . GLU A 1 186 ? 26.920 -19.977 -38.167 1.00 85.81 186 GLU A N 1
ATOM 1481 C CA . GLU A 1 186 ? 27.247 -21.295 -37.571 1.00 85.81 186 GLU A CA 1
ATOM 1482 C C . GLU A 1 186 ? 26.968 -21.278 -36.054 1.00 85.81 186 GLU A C 1
ATOM 1484 O O . GLU A 1 186 ? 27.689 -20.604 -35.312 1.00 85.81 186 GLU A O 1
ATOM 1489 N N . ASP A 1 187 ? 25.952 -22.047 -35.625 1.00 75.25 187 ASP A N 1
ATOM 1490 C CA . ASP A 1 187 ? 25.524 -22.250 -34.227 1.00 75.25 187 ASP A CA 1
ATOM 1491 C C . ASP A 1 187 ? 26.704 -22.293 -33.229 1.00 75.25 187 ASP A C 1
ATOM 1493 O O . ASP A 1 187 ? 27.607 -23.125 -33.357 1.00 75.25 187 ASP A O 1
ATOM 1497 N N . GLU A 1 188 ? 26.652 -21.462 -32.182 1.00 67.75 188 GLU A N 1
ATOM 1498 C CA . GLU A 1 188 ? 27.628 -21.412 -31.071 1.00 67.75 188 GLU A CA 1
ATOM 1499 C C . GLU A 1 188 ? 29.100 -21.102 -31.480 1.00 67.75 188 GLU A C 1
ATOM 1501 O O . GLU A 1 188 ? 30.009 -21.305 -30.664 1.00 67.75 188 GLU A O 1
ATOM 1506 N N . ILE A 1 189 ? 29.377 -20.646 -32.716 1.00 76.75 189 ILE A N 1
ATOM 1507 C CA . ILE A 1 189 ? 30.754 -20.449 -33.234 1.00 76.75 189 ILE A CA 1
ATOM 1508 C C . ILE A 1 189 ? 30.982 -19.104 -33.944 1.00 76.75 189 ILE A C 1
ATOM 1510 O O . ILE A 1 189 ? 31.992 -18.452 -33.665 1.00 76.75 189 ILE A O 1
ATOM 1514 N N . ASP A 1 190 ? 30.107 -18.703 -34.870 1.00 84.19 190 ASP A N 1
ATOM 1515 C CA . ASP A 1 190 ? 30.247 -17.443 -35.618 1.00 84.19 190 ASP A CA 1
ATOM 1516 C C . ASP A 1 190 ? 29.380 -16.343 -34.982 1.00 84.19 190 ASP A C 1
ATOM 1518 O O . ASP A 1 190 ? 28.210 -16.565 -34.681 1.00 84.19 190 ASP A O 1
ATOM 1522 N N . GLU A 1 191 ? 29.933 -15.139 -34.800 1.00 87.25 191 GLU A N 1
ATOM 1523 C CA . GLU A 1 191 ? 29.337 -14.100 -33.946 1.00 87.25 191 GLU A CA 1
ATOM 1524 C C . GLU A 1 191 ? 29.235 -12.740 -34.663 1.00 87.25 191 GLU A C 1
ATOM 1526 O O . GLU A 1 191 ? 30.222 -12.207 -35.189 1.00 87.25 191 GLU A O 1
ATOM 1531 N N . ILE A 1 192 ? 28.050 -12.120 -34.616 1.00 87.94 192 ILE A N 1
ATOM 1532 C CA . ILE A 1 192 ? 27.871 -10.694 -34.933 1.00 87.94 192 ILE A CA 1
ATOM 1533 C C . ILE A 1 192 ? 27.997 -9.873 -33.655 1.00 87.94 192 ILE A C 1
ATOM 1535 O O . ILE A 1 192 ? 27.297 -10.117 -32.674 1.00 87.94 192 ILE A O 1
ATOM 1539 N N . TYR A 1 193 ? 28.846 -8.850 -33.713 1.00 86.19 193 TYR A N 1
ATOM 1540 C CA . TYR A 1 193 ? 29.065 -7.878 -32.651 1.00 86.19 193 TYR A CA 1
ATOM 1541 C C . TYR A 1 193 ? 28.635 -6.485 -33.093 1.00 86.19 193 TYR A C 1
ATOM 1543 O O . TYR A 1 193 ? 28.933 -6.063 -34.214 1.00 86.19 193 TYR A O 1
ATOM 1551 N N . ILE A 1 194 ? 28.007 -5.745 -32.182 1.00 86.88 194 ILE A N 1
ATOM 1552 C CA . ILE A 1 194 ? 27.570 -4.362 -32.401 1.00 86.88 194 ILE A CA 1
ATOM 1553 C C . ILE A 1 194 ? 28.172 -3.464 -31.304 1.00 86.88 194 ILE A C 1
ATOM 1555 O O . ILE A 1 194 ? 28.364 -3.924 -30.176 1.00 86.88 194 ILE A O 1
ATOM 1559 N N . GLY A 1 195 ? 28.543 -2.218 -31.624 1.00 84.12 195 GLY A N 1
ATOM 1560 C CA . GLY A 1 195 ? 29.122 -1.294 -30.639 1.00 84.12 195 GLY A CA 1
ATOM 1561 C C . GLY A 1 195 ? 29.764 -0.020 -31.200 1.00 84.12 195 GLY A C 1
ATOM 1562 O O . GLY A 1 195 ? 29.567 0.335 -32.359 1.00 84.12 195 GLY A O 1
ATOM 1563 N N . ASP A 1 196 ? 30.544 0.647 -30.346 1.00 81.12 196 ASP A N 1
ATOM 1564 C CA . ASP A 1 196 ? 31.378 1.823 -30.647 1.00 81.12 196 ASP A CA 1
ATOM 1565 C C . ASP A 1 196 ? 32.791 1.403 -31.144 1.00 81.12 196 ASP A C 1
ATOM 1567 O O . ASP A 1 196 ? 33.197 0.243 -31.035 1.00 81.12 196 ASP A O 1
ATOM 1571 N N . ASN A 1 197 ? 33.562 2.353 -31.673 1.00 69.00 197 ASN A N 1
ATOM 1572 C CA . ASN A 1 197 ? 34.944 2.206 -32.138 1.00 69.00 197 ASN A CA 1
ATOM 1573 C C . ASN A 1 197 ? 36.007 2.300 -31.018 1.00 69.00 197 ASN A C 1
ATOM 1575 O O . ASN A 1 197 ? 37.191 2.115 -31.309 1.00 69.00 197 ASN A O 1
ATOM 1579 N N . ASP A 1 198 ? 35.645 2.638 -29.771 1.00 60.69 198 ASP A N 1
ATOM 1580 C CA . ASP A 1 198 ? 36.595 3.045 -28.711 1.00 60.69 198 ASP A CA 1
ATOM 1581 C C . ASP A 1 198 ? 37.451 1.894 -28.094 1.00 60.69 198 ASP A C 1
ATOM 1583 O O . ASP A 1 198 ? 37.412 1.563 -26.912 1.00 60.69 198 ASP A O 1
ATOM 1587 N N . ASP A 1 199 ? 38.292 1.291 -28.942 1.00 49.72 199 ASP A N 1
ATOM 1588 C CA . ASP A 1 199 ? 39.506 0.502 -28.661 1.00 49.72 199 ASP A CA 1
ATOM 1589 C C . ASP A 1 199 ? 39.371 -0.733 -27.730 1.00 49.72 199 ASP A C 1
ATOM 1591 O O . ASP A 1 199 ? 40.274 -1.030 -26.932 1.00 49.72 199 ASP A O 1
ATOM 1595 N N . ARG A 1 200 ? 38.327 -1.538 -28.008 1.00 51.41 200 ARG A N 1
ATOM 1596 C CA . ARG A 1 200 ? 38.027 -2.941 -27.594 1.00 51.41 200 ARG A CA 1
ATOM 1597 C C . ARG A 1 200 ? 37.096 -3.116 -26.388 1.00 51.41 200 ARG A C 1
ATOM 1599 O O . ARG A 1 200 ? 37.162 -2.374 -25.419 1.00 51.41 200 ARG A O 1
ATOM 1606 N N . TRP A 1 201 ? 36.416 -4.272 -26.419 1.00 48.97 201 TRP A N 1
ATOM 1607 C CA . TRP A 1 201 ? 35.277 -4.720 -25.598 1.00 48.97 201 TRP A CA 1
ATOM 1608 C C . TRP A 1 201 ? 33.946 -4.112 -26.099 1.00 48.97 201 TRP A C 1
ATOM 1610 O O . TRP A 1 201 ? 33.817 -2.893 -26.092 1.00 48.97 201 TRP A O 1
ATOM 1620 N N . PRO A 1 202 ? 32.990 -4.927 -26.596 1.00 46.72 202 PRO A N 1
ATOM 1621 C CA . PRO A 1 202 ? 31.762 -4.431 -27.229 1.00 46.72 202 PRO A CA 1
ATOM 1622 C C . PRO A 1 202 ? 30.796 -3.734 -26.266 1.00 46.72 202 PRO A C 1
ATOM 1624 O O . PRO A 1 202 ? 30.724 -4.072 -25.085 1.00 46.72 202 PRO A O 1
ATOM 1627 N N . ALA A 1 203 ? 29.962 -2.849 -26.815 1.00 47.03 203 ALA A N 1
ATOM 1628 C CA . ALA A 1 203 ? 28.712 -2.414 -26.195 1.00 47.03 203 ALA A CA 1
ATOM 1629 C C . ALA A 1 203 ? 27.602 -3.389 -26.630 1.00 47.03 203 ALA A C 1
ATOM 1631 O O . ALA A 1 203 ? 26.893 -3.148 -27.601 1.00 47.03 203 ALA A O 1
ATOM 1632 N N . TYR A 1 204 ? 27.571 -4.551 -25.972 1.00 58.84 204 TYR A N 1
ATOM 1633 C CA . TYR A 1 204 ? 27.024 -5.796 -26.517 1.00 58.84 204 TYR A CA 1
ATOM 1634 C C . TYR A 1 204 ? 25.587 -5.722 -27.046 1.00 58.84 204 TYR A C 1
ATOM 1636 O O . TYR A 1 204 ? 24.631 -5.595 -26.287 1.00 58.84 204 TYR A O 1
ATOM 1644 N N . VAL A 1 205 ? 25.456 -6.066 -28.324 1.00 58.28 205 VAL A N 1
ATOM 1645 C CA . VAL A 1 205 ? 24.510 -7.109 -28.728 1.00 58.28 205 VAL A CA 1
ATOM 1646 C C . VAL A 1 205 ? 25.313 -8.197 -29.441 1.00 58.28 205 VAL A C 1
ATOM 1648 O O . VAL A 1 205 ? 26.238 -7.880 -30.194 1.00 58.28 205 VAL A O 1
ATOM 1651 N N . LEU A 1 206 ? 24.994 -9.456 -29.143 1.00 60.47 206 LEU A N 1
ATOM 1652 C CA . LEU A 1 206 ? 25.604 -10.658 -29.708 1.00 60.47 206 LEU A CA 1
ATOM 1653 C C . LEU A 1 206 ? 24.521 -11.476 -30.411 1.00 60.47 206 LEU A C 1
ATOM 1655 O O . LEU A 1 206 ? 23.454 -11.684 -29.835 1.00 60.47 206 LEU A O 1
ATOM 1659 N N . TYR A 1 207 ? 24.818 -11.956 -31.617 1.00 69.19 207 TYR A N 1
ATOM 1660 C CA . TYR A 1 207 ? 23.983 -12.919 -32.336 1.00 69.19 207 TYR A CA 1
ATOM 1661 C C . TYR A 1 207 ? 24.854 -14.049 -32.894 1.00 69.19 207 TYR A C 1
ATOM 1663 O O . TYR A 1 207 ? 25.855 -13.777 -33.559 1.00 69.19 207 TYR A O 1
ATOM 1671 N N . ASP A 1 208 ? 24.443 -15.286 -32.622 1.00 68.62 208 ASP A N 1
ATOM 1672 C CA . ASP A 1 208 ? 25.155 -16.555 -32.857 1.00 68.62 208 ASP A CA 1
ATOM 1673 C C . ASP A 1 208 ? 24.228 -17.656 -33.437 1.00 68.62 208 ASP A C 1
ATOM 1675 O O . ASP A 1 208 ? 24.538 -18.846 -33.387 1.00 68.62 208 ASP A O 1
ATOM 1679 N N . ASN A 1 209 ? 23.052 -17.252 -33.934 1.00 76.06 209 ASN A N 1
ATOM 1680 C CA . ASN A 1 209 ? 21.921 -18.098 -34.333 1.00 76.06 209 ASN A CA 1
ATOM 1681 C C . ASN A 1 209 ? 21.137 -17.472 -35.515 1.00 76.06 209 ASN A C 1
ATOM 1683 O O . ASN A 1 209 ? 21.366 -16.319 -35.892 1.00 76.06 209 ASN A O 1
ATOM 1687 N N . ASP A 1 210 ? 20.181 -18.218 -36.082 1.00 80.81 210 ASP A N 1
ATOM 1688 C CA . ASP A 1 210 ? 19.244 -17.744 -37.118 1.00 80.81 210 ASP A CA 1
ATOM 1689 C C . ASP A 1 210 ? 18.219 -16.722 -36.569 1.00 80.81 210 ASP A C 1
ATOM 1691 O O . ASP A 1 210 ? 17.440 -17.036 -35.665 1.00 80.81 210 ASP A O 1
ATOM 1695 N N . TYR A 1 211 ? 18.120 -15.538 -37.191 1.00 80.44 211 TYR A N 1
ATOM 1696 C CA . TYR A 1 211 ? 17.112 -14.509 -36.879 1.00 80.44 211 TYR A CA 1
ATOM 1697 C C . TYR A 1 211 ? 16.538 -13.834 -38.137 1.00 80.44 211 TYR A C 1
ATOM 1699 O O . TYR A 1 211 ? 17.173 -13.762 -39.190 1.00 80.44 211 TYR A O 1
ATOM 1707 N N . THR A 1 212 ? 15.334 -13.266 -38.029 1.00 83.88 212 THR A N 1
ATOM 1708 C CA . THR A 1 212 ? 14.688 -12.474 -39.094 1.00 83.88 212 THR A CA 1
ATOM 1709 C C . THR A 1 212 ? 13.886 -11.320 -38.502 1.00 83.88 212 THR A C 1
ATOM 1711 O O . THR A 1 212 ? 13.179 -11.559 -37.527 1.00 83.88 212 THR A O 1
ATOM 1714 N N . ASP A 1 213 ? 13.909 -10.147 -39.146 1.00 85.56 213 ASP A N 1
ATOM 1715 C CA . ASP A 1 213 ? 13.111 -8.956 -38.777 1.00 85.56 213 ASP A CA 1
ATOM 1716 C C . ASP A 1 213 ? 13.389 -8.493 -37.325 1.00 85.56 213 ASP A C 1
ATOM 1718 O O . ASP A 1 213 ? 12.524 -8.528 -36.450 1.00 85.56 213 ASP A O 1
ATOM 1722 N N . LEU A 1 214 ? 14.654 -8.144 -37.052 1.00 85.25 214 LEU A N 1
ATOM 1723 C CA . LEU A 1 214 ? 15.203 -7.950 -35.705 1.00 85.25 214 LEU A CA 1
ATOM 1724 C C . LEU A 1 214 ? 15.962 -6.624 -35.562 1.00 85.25 214 LEU A C 1
ATOM 1726 O O . LEU A 1 214 ? 16.934 -6.369 -36.272 1.00 85.25 214 LEU A O 1
ATOM 1730 N N . TRP A 1 215 ? 15.574 -5.808 -34.582 1.00 87.31 215 TRP A N 1
ATOM 1731 C CA . TRP A 1 215 ? 16.364 -4.660 -34.129 1.00 87.31 215 TRP A CA 1
ATOM 1732 C C . TRP A 1 215 ? 17.404 -5.070 -33.082 1.00 87.31 215 TRP A C 1
ATOM 1734 O O . TRP A 1 215 ? 17.128 -5.893 -32.209 1.00 87.31 215 TRP A O 1
ATOM 1744 N N . SER A 1 216 ? 18.579 -4.440 -33.124 1.00 85.81 216 SER A N 1
ATOM 1745 C CA . SER A 1 216 ? 19.494 -4.428 -31.981 1.00 85.81 216 SER A CA 1
ATOM 1746 C C . SER A 1 216 ? 18.913 -3.610 -30.823 1.00 85.81 216 SER A C 1
ATOM 1748 O O . SER A 1 216 ? 18.100 -2.706 -31.029 1.00 85.81 216 SER A O 1
ATOM 1750 N N . GLY A 1 217 ? 19.409 -3.849 -29.607 1.00 79.94 217 GLY A N 1
ATOM 1751 C CA . GLY A 1 217 ? 19.275 -2.881 -28.519 1.00 79.94 217 GLY A CA 1
ATOM 1752 C C . GLY A 1 217 ? 19.893 -1.521 -28.878 1.00 79.94 217 GLY A C 1
ATOM 1753 O O . GLY A 1 217 ? 20.675 -1.403 -29.831 1.00 79.94 217 GLY A O 1
ATOM 1754 N N . TRP A 1 218 ? 19.527 -0.495 -28.110 1.00 84.50 218 TRP A N 1
ATOM 1755 C CA . TRP A 1 218 ? 20.077 0.855 -28.225 1.00 84.50 218 TRP A CA 1
ATOM 1756 C C . TRP A 1 218 ? 21.506 0.931 -27.678 1.00 84.50 218 TRP A C 1
ATOM 1758 O O . TRP A 1 218 ? 21.774 0.504 -26.557 1.00 84.50 218 TRP A O 1
ATOM 1768 N N . ILE A 1 219 ? 22.416 1.514 -28.457 1.00 87.06 219 ILE A N 1
ATOM 1769 C CA . ILE A 1 219 ? 23.834 1.669 -28.114 1.00 87.06 219 ILE A CA 1
ATOM 1770 C C . ILE A 1 219 ? 24.166 3.166 -27.997 1.00 87.06 219 ILE A C 1
ATOM 1772 O O . ILE A 1 219 ? 23.877 3.913 -28.935 1.00 87.06 219 ILE A O 1
ATOM 1776 N N . PRO A 1 220 ? 24.767 3.633 -26.884 1.00 87.56 220 PRO A N 1
ATOM 1777 C CA . PRO A 1 220 ? 25.095 5.044 -26.677 1.00 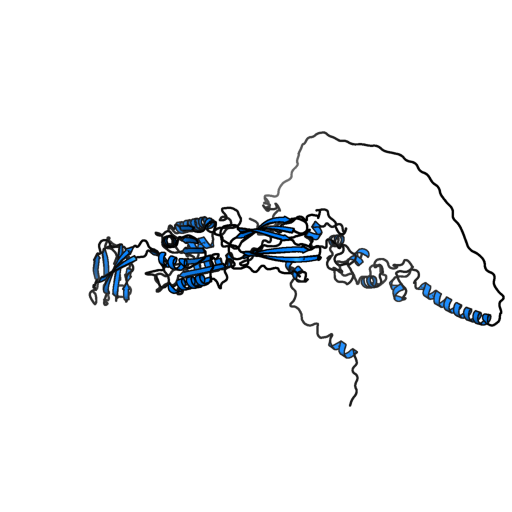87.56 220 PRO A CA 1
ATOM 1778 C C . PRO A 1 220 ? 26.364 5.460 -27.437 1.00 87.56 220 PRO A C 1
ATOM 1780 O O . PRO A 1 220 ? 27.461 5.473 -26.881 1.00 87.56 220 PRO A O 1
ATOM 1783 N N . CYS A 1 221 ? 26.207 5.786 -28.721 1.00 87.50 221 CYS A N 1
ATOM 1784 C CA . CYS A 1 221 ? 27.279 6.187 -29.640 1.00 87.50 221 CYS A CA 1
ATOM 1785 C C . CYS A 1 221 ? 26.759 7.134 -30.742 1.00 87.50 221 CYS A C 1
ATOM 1787 O O . CYS A 1 221 ? 25.567 7.120 -31.049 1.00 87.50 221 CYS A O 1
ATOM 1789 N N . ASP A 1 222 ? 27.651 7.889 -31.403 1.00 92.00 222 ASP A N 1
ATOM 1790 C CA . ASP A 1 222 ? 27.345 8.651 -32.636 1.00 92.00 222 ASP A CA 1
ATOM 1791 C C . ASP A 1 222 ? 28.047 8.110 -33.908 1.00 92.00 222 ASP A C 1
ATOM 1793 O O . ASP A 1 222 ? 27.967 8.696 -34.998 1.00 92.00 222 ASP A O 1
ATOM 1797 N N . ASP A 1 223 ? 28.680 6.940 -33.780 1.00 91.50 223 ASP A N 1
ATOM 1798 C CA . ASP A 1 223 ? 29.252 6.120 -34.851 1.00 91.50 223 ASP A CA 1
ATOM 1799 C C . ASP A 1 223 ? 29.122 4.632 -34.478 1.00 91.50 223 ASP A C 1
ATOM 1801 O O . ASP A 1 223 ? 29.880 4.124 -33.654 1.00 91.50 223 ASP A O 1
ATOM 1805 N N . ILE A 1 224 ? 28.121 3.948 -35.047 1.00 90.25 224 ILE A N 1
ATOM 1806 C CA . ILE A 1 224 ? 27.794 2.548 -34.727 1.00 90.25 224 ILE A CA 1
ATOM 1807 C C . ILE A 1 224 ? 28.496 1.581 -35.683 1.00 90.25 224 ILE A C 1
ATOM 1809 O O . ILE A 1 224 ? 28.495 1.774 -36.902 1.00 90.25 224 ILE A O 1
ATOM 1813 N N . TYR A 1 225 ? 29.068 0.517 -35.125 1.00 90.81 225 TYR A N 1
ATOM 1814 C CA . TYR A 1 225 ? 29.824 -0.522 -35.818 1.00 90.81 225 TYR A CA 1
ATOM 1815 C C . TYR A 1 225 ? 29.090 -1.856 -35.712 1.00 90.81 225 TYR A C 1
ATOM 1817 O O . TYR A 1 225 ? 28.589 -2.211 -34.649 1.00 90.81 225 TYR A O 1
ATOM 1825 N N . VAL A 1 226 ? 29.074 -2.607 -36.812 1.00 91.44 226 VAL A N 1
ATOM 1826 C CA . VAL A 1 226 ? 28.658 -4.013 -36.889 1.00 91.44 226 VAL A CA 1
ATOM 1827 C C . VAL A 1 226 ? 29.855 -4.795 -37.424 1.00 91.44 226 VAL A C 1
ATOM 1829 O O . VAL A 1 226 ? 30.318 -4.501 -38.526 1.00 91.44 226 VAL A O 1
ATOM 1832 N N . ASN A 1 227 ? 30.374 -5.764 -36.671 1.00 89.88 227 ASN A N 1
ATOM 1833 C CA . ASN A 1 227 ? 31.478 -6.635 -37.092 1.00 89.88 227 ASN A CA 1
ATOM 1834 C C . ASN A 1 227 ? 31.017 -8.098 -37.104 1.00 89.88 227 ASN A C 1
ATOM 1836 O O . ASN A 1 227 ? 30.314 -8.526 -36.190 1.00 89.88 227 ASN A O 1
ATOM 1840 N N . LEU A 1 228 ? 31.411 -8.848 -38.134 1.00 89.56 228 LEU A N 1
ATOM 1841 C CA . LEU A 1 228 ? 31.146 -10.281 -38.259 1.00 89.56 228 LEU A CA 1
ATOM 1842 C C . LEU A 1 228 ? 32.459 -11.046 -38.063 1.00 89.56 228 LEU A C 1
ATOM 1844 O O . LEU A 1 228 ? 33.333 -11.030 -38.935 1.00 89.56 228 LEU A O 1
ATOM 1848 N N . TYR A 1 229 ? 32.572 -11.720 -36.920 1.00 87.31 229 TYR A N 1
ATOM 1849 C CA . TYR A 1 229 ? 33.689 -12.601 -36.595 1.00 87.31 229 TYR A CA 1
ATOM 1850 C C . TYR A 1 229 ? 33.351 -14.037 -36.982 1.00 87.31 229 TYR A C 1
ATOM 1852 O O . TYR A 1 229 ? 32.289 -14.536 -36.615 1.00 87.31 229 TYR A O 1
ATOM 1860 N N . THR A 1 230 ? 34.253 -14.705 -37.710 1.00 88.69 230 THR A N 1
ATOM 1861 C CA . THR A 1 230 ? 34.038 -16.104 -38.121 1.00 88.69 230 THR A CA 1
ATOM 1862 C C . THR A 1 230 ? 35.278 -16.981 -38.004 1.00 88.69 230 THR A C 1
ATOM 1864 O O . THR A 1 230 ? 36.419 -16.512 -38.091 1.00 88.69 230 THR A O 1
ATOM 1867 N N . ASP A 1 231 ? 35.067 -18.283 -37.838 1.00 83.75 231 ASP A N 1
ATOM 1868 C CA . ASP A 1 231 ? 36.106 -19.264 -37.510 1.00 83.75 231 ASP A CA 1
ATOM 1869 C C . ASP A 1 231 ? 36.629 -20.045 -38.766 1.00 83.75 231 ASP A C 1
ATOM 1871 O O . ASP A 1 231 ? 36.618 -19.540 -39.894 1.00 83.75 231 ASP A O 1
ATOM 1875 N N . TYR A 1 232 ? 37.253 -21.220 -38.607 1.00 80.88 232 TYR A N 1
ATOM 1876 C CA . TYR A 1 232 ? 37.743 -22.126 -39.643 1.00 80.88 232 TYR A CA 1
ATOM 1877 C C . TYR A 1 232 ? 36.730 -23.191 -40.159 1.00 80.88 232 TYR A C 1
ATOM 1879 O O . TYR A 1 232 ? 37.144 -23.949 -41.047 1.00 80.88 232 TYR A O 1
ATOM 1887 N N . SER A 1 233 ? 35.486 -23.310 -39.656 1.00 77.06 233 SER A N 1
ATOM 1888 C CA . SER A 1 233 ? 34.515 -24.364 -40.042 1.00 77.06 233 SER A CA 1
ATOM 1889 C C . SER A 1 233 ? 33.464 -24.000 -41.106 1.00 77.06 233 SER A C 1
ATOM 1891 O O . SER A 1 233 ? 33.805 -24.003 -42.297 1.00 77.06 233 SER A O 1
ATOM 1893 N N . ILE A 1 234 ? 32.183 -23.863 -40.758 1.00 75.19 234 ILE A N 1
ATOM 1894 C CA . ILE A 1 234 ? 31.072 -23.737 -41.716 1.00 75.19 234 ILE A CA 1
ATOM 1895 C C . ILE A 1 234 ? 30.929 -22.262 -42.130 1.00 75.19 234 ILE A C 1
ATOM 1897 O O . ILE A 1 234 ? 31.556 -21.375 -41.561 1.00 75.19 234 ILE A O 1
ATOM 1901 N N . THR A 1 235 ? 30.210 -21.997 -43.222 1.00 79.06 235 THR A N 1
ATOM 1902 C CA . THR A 1 235 ? 29.774 -20.640 -43.560 1.00 79.06 235 THR A CA 1
ATOM 1903 C C . THR A 1 235 ? 28.336 -20.678 -44.056 1.00 79.06 235 THR A C 1
ATOM 1905 O O . THR A 1 235 ? 28.055 -21.206 -45.137 1.00 79.06 235 THR A O 1
ATOM 1908 N N . GLU A 1 236 ? 27.426 -20.120 -43.264 1.00 87.81 236 GLU A N 1
ATOM 1909 C CA . GLU A 1 236 ? 26.030 -19.937 -43.657 1.00 87.81 236 GLU A CA 1
ATOM 1910 C C . GLU A 1 236 ? 25.845 -18.597 -44.392 1.00 87.81 236 GLU A C 1
ATOM 1912 O O . GLU A 1 236 ? 26.780 -18.070 -45.011 1.00 87.81 236 GLU A O 1
ATOM 1917 N N . TRP A 1 237 ? 24.622 -18.068 -44.453 1.00 92.44 237 TRP A N 1
ATOM 1918 C CA . TRP A 1 237 ? 24.323 -16.910 -45.296 1.00 92.44 237 TRP A CA 1
ATOM 1919 C C . TRP A 1 237 ? 24.963 -15.622 -44.773 1.00 92.44 237 TRP A C 1
ATOM 1921 O O . TRP A 1 237 ? 25.474 -14.852 -45.582 1.00 92.44 237 TRP A O 1
ATOM 1931 N N . GLY A 1 238 ? 24.988 -15.404 -43.458 1.00 91.50 238 GLY A N 1
ATOM 1932 C CA . GLY A 1 238 ? 25.407 -14.160 -42.812 1.00 91.50 238 GLY A CA 1
ATOM 1933 C C . GLY A 1 238 ? 24.214 -13.244 -42.559 1.00 91.50 238 GLY A C 1
ATOM 1934 O O . GLY A 1 238 ? 23.120 -13.718 -42.268 1.00 91.50 238 GLY A O 1
ATOM 1935 N N . PHE A 1 239 ? 24.399 -11.930 -42.689 1.00 93.25 239 PHE A N 1
ATOM 1936 C CA . PHE A 1 239 ? 23.367 -10.944 -42.353 1.00 93.25 239 PHE A CA 1
ATOM 1937 C C . PHE A 1 239 ? 23.058 -9.932 -43.466 1.00 93.25 239 PHE A C 1
ATOM 1939 O O . PHE A 1 239 ? 23.934 -9.602 -44.275 1.00 93.25 239 PHE A O 1
ATOM 1946 N N . GLU A 1 240 ? 21.836 -9.390 -43.440 1.00 95.75 240 GLU A N 1
ATOM 1947 C CA . GLU A 1 240 ? 21.377 -8.229 -44.218 1.00 95.75 240 GLU A CA 1
ATOM 1948 C C . GLU A 1 240 ? 20.693 -7.215 -43.281 1.00 95.75 240 GLU A C 1
ATOM 1950 O O . GLU A 1 240 ? 19.825 -7.571 -42.486 1.00 95.75 240 GLU A O 1
ATOM 1955 N N . ILE A 1 241 ? 21.118 -5.954 -43.375 1.00 95.56 241 ILE A N 1
ATOM 1956 C CA . ILE A 1 241 ? 20.582 -4.783 -42.672 1.00 95.56 241 ILE A CA 1
ATOM 1957 C C . ILE A 1 241 ? 19.956 -3.854 -43.711 1.00 95.56 241 ILE A C 1
ATOM 1959 O O . ILE A 1 241 ? 20.549 -3.610 -44.768 1.00 95.56 241 ILE A O 1
ATOM 1963 N N . ASP A 1 242 ? 18.784 -3.293 -43.415 1.00 97.38 242 ASP A N 1
ATOM 1964 C CA . ASP A 1 242 ? 18.131 -2.296 -44.270 1.00 97.38 242 ASP A CA 1
ATOM 1965 C C . ASP A 1 242 ? 17.987 -0.910 -43.620 1.00 97.38 242 ASP A C 1
ATOM 1967 O O . ASP A 1 242 ? 18.019 0.097 -44.344 1.00 97.38 242 ASP A O 1
ATOM 1971 N N . LEU A 1 243 ? 17.911 -0.834 -42.287 1.00 97.44 243 LEU A N 1
ATOM 1972 C CA . LEU A 1 243 ? 17.752 0.400 -41.512 1.00 97.44 243 LEU A CA 1
ATOM 1973 C C . LEU A 1 243 ? 18.807 0.555 -40.405 1.00 97.44 243 LEU A C 1
ATOM 1975 O O . LEU A 1 243 ? 19.280 -0.408 -39.805 1.00 97.44 243 LEU A O 1
ATOM 1979 N N . VAL A 1 244 ? 19.103 1.813 -40.090 1.00 96.44 244 VAL A N 1
ATOM 1980 C CA . VAL A 1 244 ? 19.713 2.254 -38.833 1.00 96.44 244 VAL A CA 1
ATOM 1981 C C . VAL A 1 244 ? 18.805 3.317 -38.223 1.00 96.44 244 VAL A C 1
ATOM 1983 O O . VAL A 1 244 ? 18.281 4.176 -38.935 1.00 96.44 244 VAL A O 1
ATOM 1986 N N . GLU A 1 245 ? 18.589 3.258 -36.919 1.00 96.12 245 GLU A N 1
ATOM 1987 C CA . GLU A 1 245 ? 17.775 4.207 -36.171 1.00 96.12 245 GLU A CA 1
ATOM 1988 C C . GLU A 1 245 ? 18.669 5.030 -35.247 1.00 96.12 245 GLU A C 1
ATOM 1990 O O . GLU A 1 245 ? 19.570 4.503 -34.596 1.00 96.12 245 GLU A O 1
ATOM 1995 N N . VAL A 1 246 ? 18.440 6.341 -35.242 1.00 96.06 246 VAL A N 1
ATOM 1996 C CA . VAL A 1 246 ? 19.163 7.326 -34.434 1.00 96.06 246 VAL A CA 1
ATOM 1997 C C . VAL A 1 246 ? 18.211 7.848 -33.372 1.00 96.06 246 VAL A C 1
ATOM 1999 O O . VAL A 1 246 ? 17.111 8.276 -33.720 1.00 96.06 246 VAL A O 1
ATOM 2002 N N . GLY A 1 247 ? 18.634 7.810 -32.112 1.00 91.25 247 GLY A N 1
ATOM 2003 C CA . GLY A 1 247 ? 17.863 8.229 -30.948 1.00 91.25 247 GLY A CA 1
ATOM 2004 C C . GLY A 1 247 ? 18.479 9.423 -30.216 1.00 91.25 247 GLY A C 1
ATOM 2005 O O . GLY A 1 247 ? 19.700 9.620 -30.220 1.00 91.25 247 GLY A O 1
ATOM 2006 N N . TYR A 1 248 ? 17.604 10.191 -29.571 1.00 90.50 248 TYR A N 1
ATOM 2007 C CA . TYR A 1 248 ? 17.918 11.287 -28.653 1.00 90.50 248 TYR A CA 1
ATOM 2008 C C . TYR A 1 248 ? 17.040 11.156 -27.409 1.00 90.50 248 TYR A C 1
ATOM 2010 O O . TYR A 1 248 ? 15.842 10.885 -27.538 1.00 90.50 248 TYR A O 1
ATOM 2018 N N . TRP A 1 249 ? 17.612 11.371 -26.228 1.00 86.69 249 TRP A N 1
ATOM 2019 C CA . TRP A 1 249 ? 16.877 11.280 -24.969 1.00 86.69 249 TRP A CA 1
ATOM 2020 C C . TRP A 1 249 ? 15.924 12.471 -24.802 1.00 86.69 249 TRP A C 1
ATOM 2022 O O . TRP A 1 249 ? 16.325 13.627 -24.966 1.00 86.69 249 TRP A O 1
ATOM 2032 N N . GLU A 1 250 ? 14.667 12.213 -24.442 1.00 86.62 250 GLU A N 1
ATOM 2033 C CA . GLU A 1 250 ? 13.722 13.262 -24.043 1.00 86.62 250 GLU A CA 1
ATOM 2034 C C . GLU A 1 250 ? 13.715 13.440 -22.513 1.00 86.62 250 GLU A C 1
ATOM 2036 O O . GLU A 1 250 ? 14.032 12.520 -21.764 1.00 86.62 250 GLU A O 1
ATOM 2041 N N . ASP A 1 251 ? 13.348 14.625 -22.011 1.00 86.56 251 ASP A N 1
ATOM 2042 C CA . ASP A 1 251 ? 13.117 14.872 -20.569 1.00 86.56 251 ASP A CA 1
ATOM 2043 C C . ASP A 1 251 ? 11.703 14.399 -20.165 1.00 86.56 251 ASP A C 1
ATOM 2045 O O . ASP A 1 251 ? 10.919 15.141 -19.573 1.00 86.56 251 ASP A O 1
ATOM 2049 N N . SER A 1 252 ? 11.374 13.174 -20.583 1.00 89.06 252 SER A N 1
ATOM 2050 C CA . SER A 1 252 ? 10.096 12.483 -20.410 1.00 89.06 252 SER A CA 1
ATOM 2051 C C . SER A 1 252 ? 10.369 11.022 -20.055 1.00 89.06 252 SER A C 1
ATOM 2053 O O . SER A 1 252 ? 11.342 10.428 -20.527 1.00 89.06 252 SER A O 1
ATOM 2055 N N . TYR A 1 253 ? 9.535 10.452 -19.190 1.00 92.94 253 TYR A N 1
ATOM 2056 C CA . TYR A 1 253 ? 9.778 9.165 -18.539 1.00 92.94 253 TYR A CA 1
ATOM 2057 C C . TYR A 1 253 ? 8.482 8.361 -18.467 1.00 92.94 253 TYR A C 1
ATOM 2059 O O . TYR A 1 253 ? 7.392 8.937 -18.362 1.00 92.94 253 TYR A O 1
ATOM 2067 N N . CYS A 1 254 ? 8.592 7.034 -18.506 1.00 92.75 254 CYS A N 1
ATOM 2068 C CA . CYS A 1 254 ? 7.454 6.125 -18.554 1.00 92.75 254 CYS A CA 1
ATOM 2069 C C . CYS A 1 254 ? 7.625 4.880 -17.682 1.00 92.75 254 CYS A C 1
ATOM 2071 O O . CYS A 1 254 ? 8.741 4.432 -17.425 1.00 92.75 254 CYS A O 1
ATOM 2073 N N . ILE A 1 255 ? 6.488 4.315 -17.269 1.00 95.00 255 ILE A N 1
ATOM 2074 C CA . ILE A 1 255 ? 6.396 2.948 -16.745 1.00 95.00 255 ILE A CA 1
ATOM 2075 C C . ILE A 1 255 ? 6.135 1.993 -17.918 1.00 95.00 255 ILE A C 1
ATOM 2077 O O . ILE A 1 255 ? 5.283 2.266 -18.770 1.00 95.00 255 ILE A O 1
ATOM 2081 N N . ASN A 1 256 ? 6.888 0.899 -18.015 1.00 93.94 256 ASN A N 1
ATOM 2082 C CA . ASN A 1 256 ? 6.828 -0.011 -19.159 1.00 93.94 256 ASN A CA 1
ATOM 2083 C C . ASN A 1 256 ? 5.810 -1.127 -18.925 1.00 93.94 256 ASN A C 1
ATOM 2085 O O . ASN A 1 256 ? 6.121 -2.168 -18.354 1.00 93.94 256 ASN A O 1
ATOM 2089 N N . THR A 1 257 ? 4.597 -0.923 -19.429 1.00 93.38 257 THR A N 1
ATOM 2090 C CA . THR A 1 257 ? 3.559 -1.957 -19.509 1.00 93.38 257 THR A CA 1
ATOM 2091 C C . THR A 1 257 ? 4.024 -3.168 -20.328 1.00 93.38 257 THR A C 1
ATOM 2093 O O . THR A 1 257 ? 4.942 -3.068 -21.148 1.00 93.38 257 THR A O 1
ATOM 2096 N N . HIS A 1 258 ? 3.360 -4.316 -20.166 1.00 90.31 258 HIS A N 1
ATOM 2097 C CA . HIS A 1 258 ? 3.657 -5.535 -20.929 1.00 90.31 258 HIS A CA 1
ATOM 2098 C C . HIS A 1 258 ? 3.531 -5.315 -22.453 1.00 90.31 258 HIS A C 1
ATOM 2100 O O . HIS A 1 258 ? 4.265 -5.917 -23.232 1.00 90.31 258 HIS A O 1
ATOM 2106 N N . ASP A 1 259 ? 2.661 -4.400 -22.899 1.00 85.50 259 ASP A N 1
ATOM 2107 C CA . ASP A 1 259 ? 2.524 -3.986 -24.304 1.00 85.50 259 ASP A CA 1
ATOM 2108 C C . ASP A 1 259 ? 3.449 -2.820 -24.733 1.00 85.50 259 ASP A C 1
ATOM 2110 O O . ASP A 1 259 ? 3.383 -2.390 -25.886 1.00 85.50 259 ASP A O 1
ATOM 2114 N N . GLY A 1 260 ? 4.317 -2.319 -23.841 1.00 70.75 260 GLY A N 1
ATOM 2115 C CA . GLY A 1 260 ? 4.979 -1.009 -23.951 1.00 70.75 260 GLY A CA 1
ATOM 2116 C C . GLY A 1 260 ? 6.457 -0.949 -23.531 1.00 70.75 260 GLY A C 1
ATOM 2117 O O . GLY A 1 260 ? 6.886 0.043 -22.942 1.00 70.75 260 GLY A O 1
ATOM 2118 N N . LEU A 1 261 ? 7.270 -1.966 -23.842 1.00 67.88 261 LEU A N 1
ATOM 2119 C CA . LEU A 1 261 ? 8.723 -1.957 -23.563 1.00 67.88 261 LEU A CA 1
ATOM 2120 C C . LEU A 1 261 ? 9.495 -0.823 -24.274 1.00 67.88 261 LEU A C 1
ATOM 2122 O O . LEU A 1 261 ? 10.302 -0.144 -23.651 1.00 67.88 261 LEU A O 1
ATOM 2126 N N . ASP A 1 262 ? 9.237 -0.607 -25.567 1.00 60.75 262 ASP A N 1
ATOM 2127 C CA . ASP A 1 262 ? 9.910 0.421 -26.393 1.00 60.75 262 ASP A CA 1
ATOM 2128 C C . ASP A 1 262 ? 9.206 1.800 -26.316 1.00 60.75 262 ASP A C 1
ATOM 2130 O O . ASP A 1 262 ? 9.722 2.797 -26.820 1.00 60.75 262 ASP A O 1
ATOM 2134 N N . SER A 1 263 ? 8.008 1.855 -25.718 1.00 65.00 263 SER A N 1
ATOM 2135 C CA . SER A 1 263 ? 7.190 3.065 -25.541 1.00 65.00 263 SER A CA 1
ATOM 2136 C C . SER A 1 263 ? 6.134 2.831 -24.449 1.00 65.00 263 SER A C 1
ATOM 2138 O O . SER A 1 263 ? 5.033 2.351 -24.739 1.00 65.00 263 SER A O 1
ATOM 2140 N N . GLY A 1 264 ? 6.490 3.105 -23.194 1.00 82.25 264 GLY A N 1
ATOM 2141 C CA . GLY A 1 264 ? 5.629 2.856 -22.036 1.00 82.25 264 GLY A CA 1
ATOM 2142 C C . GLY A 1 264 ? 4.561 3.930 -21.812 1.00 82.25 264 GLY A C 1
ATOM 2143 O O . GLY A 1 264 ? 4.373 4.853 -22.606 1.00 82.25 264 GLY A O 1
ATOM 2144 N N . LEU A 1 265 ? 3.870 3.841 -20.676 1.00 91.00 265 LEU A N 1
ATOM 2145 C CA . LEU A 1 265 ? 2.897 4.841 -20.246 1.00 91.00 265 LEU A CA 1
ATOM 2146 C C . LEU A 1 265 ? 3.629 6.022 -19.589 1.00 91.00 265 LEU A C 1
ATOM 2148 O O . LEU A 1 265 ? 4.027 5.955 -18.425 1.00 91.00 265 LEU A O 1
ATOM 2152 N N . ASN A 1 266 ? 3.861 7.093 -20.354 1.00 90.75 266 ASN A N 1
ATOM 2153 C CA . ASN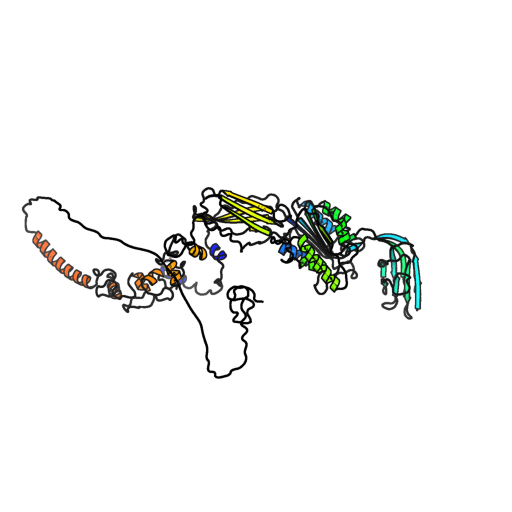 A 1 266 ? 4.604 8.260 -19.870 1.00 90.75 266 ASN A CA 1
ATOM 2154 C C . ASN A 1 266 ? 3.820 9.121 -18.869 1.00 90.75 266 ASN A C 1
ATOM 2156 O O . ASN A 1 266 ? 2.586 9.147 -18.882 1.00 90.75 266 ASN A O 1
ATOM 2160 N N . GLY A 1 267 ? 4.544 9.842 -18.006 1.00 89.38 267 GLY A N 1
ATOM 2161 C CA . GLY A 1 267 ? 3.965 10.615 -16.898 1.00 89.38 267 GLY A CA 1
ATOM 2162 C C . GLY A 1 267 ? 2.892 11.617 -17.334 1.00 89.38 267 GLY A C 1
ATOM 2163 O O . GLY A 1 267 ? 1.849 11.723 -16.690 1.00 89.38 267 GLY A O 1
ATOM 2164 N N . SER A 1 268 ? 3.072 12.280 -18.483 1.00 89.19 268 SER A N 1
ATOM 2165 C CA . SER A 1 268 ? 2.066 13.202 -19.029 1.00 89.19 268 SER A CA 1
ATOM 2166 C C . SER A 1 268 ? 0.781 12.489 -19.477 1.00 89.19 268 SER A C 1
ATOM 2168 O O . SER A 1 268 ? -0.318 12.995 -19.235 1.00 89.19 268 SER A O 1
ATOM 2170 N N . THR A 1 269 ? 0.891 11.301 -20.080 1.00 91.06 269 THR A N 1
ATOM 2171 C CA . THR A 1 269 ? -0.269 10.493 -20.491 1.00 91.06 269 THR A CA 1
ATOM 2172 C C . THR A 1 269 ? -0.973 9.881 -19.280 1.00 91.06 269 THR A C 1
ATOM 2174 O O . THR A 1 269 ? -2.197 9.967 -19.190 1.00 91.06 269 THR A O 1
ATOM 2177 N N . LEU A 1 270 ? -0.215 9.358 -18.311 1.00 91.94 270 LEU A N 1
ATOM 2178 C CA . LEU A 1 270 ? -0.720 8.854 -17.032 1.00 91.94 270 LEU A CA 1
ATOM 2179 C C . LEU A 1 270 ? -1.514 9.945 -16.291 1.00 91.94 270 LEU A C 1
ATOM 2181 O O . LEU A 1 270 ? -2.688 9.757 -15.972 1.00 91.94 270 LEU A O 1
ATOM 2185 N N . ASN A 1 271 ? -0.921 11.130 -16.118 1.00 92.88 271 ASN A N 1
ATOM 2186 C CA . ASN A 1 271 ? -1.584 12.288 -15.516 1.00 92.88 271 ASN A CA 1
ATOM 2187 C C . ASN A 1 271 ? -2.855 12.680 -16.306 1.00 92.88 271 ASN A C 1
ATOM 2189 O O . ASN A 1 271 ? -3.884 13.005 -15.717 1.00 92.88 271 ASN A O 1
ATOM 2193 N N . SER A 1 272 ? -2.858 12.568 -17.642 1.00 93.56 272 SER A N 1
ATOM 2194 C CA . SER A 1 272 ? -4.065 12.840 -18.442 1.00 93.56 272 SER A CA 1
ATOM 2195 C C . SER A 1 272 ? -5.252 11.911 -18.137 1.00 93.56 272 SER A C 1
ATOM 2197 O O . SER A 1 272 ? -6.390 12.356 -18.256 1.00 93.56 272 SER A O 1
ATOM 2199 N N . TYR A 1 273 ? -5.014 10.668 -17.698 1.00 93.81 273 TYR A N 1
ATOM 2200 C CA . TYR A 1 273 ? -6.076 9.755 -17.252 1.00 93.81 273 TYR A CA 1
ATOM 2201 C C . TYR A 1 273 ? -6.538 10.087 -15.827 1.00 93.81 273 TYR A C 1
ATOM 2203 O O . TYR A 1 273 ? -7.733 10.218 -15.571 1.00 93.81 273 TYR A O 1
ATOM 2211 N N . PHE A 1 274 ? -5.597 10.300 -14.904 1.00 94.56 274 PHE A N 1
ATOM 2212 C CA . PHE A 1 274 ? -5.910 10.606 -13.504 1.00 94.56 274 PHE A CA 1
ATOM 2213 C C . PHE A 1 274 ? -6.460 12.027 -13.272 1.00 94.56 274 PHE A C 1
ATOM 2215 O O . PHE A 1 274 ? -6.965 12.304 -12.187 1.00 94.56 274 PHE A O 1
ATOM 2222 N N . ASN A 1 275 ? -6.427 12.929 -14.258 1.00 93.25 275 ASN A N 1
ATOM 2223 C CA . ASN A 1 275 ? -7.120 14.227 -14.186 1.00 93.25 275 ASN A CA 1
ATOM 2224 C C . ASN A 1 275 ? -8.653 14.121 -14.269 1.00 93.25 275 ASN A C 1
ATOM 2226 O O . ASN A 1 275 ? -9.340 15.071 -13.903 1.00 93.25 275 ASN A O 1
ATOM 2230 N N . GLU A 1 276 ? -9.193 12.983 -14.714 1.00 89.50 276 GLU A N 1
ATOM 2231 C CA . GLU A 1 276 ? -10.635 12.705 -14.685 1.00 89.50 276 GLU A CA 1
ATOM 2232 C C . GLU A 1 276 ? -11.047 11.945 -13.397 1.00 89.50 276 GLU A C 1
ATOM 2234 O O . GLU A 1 276 ? -12.199 11.538 -13.258 1.00 89.50 276 GLU A O 1
ATOM 2239 N N . VAL A 1 277 ? -10.132 11.722 -12.437 1.00 94.00 277 VAL A N 1
ATOM 2240 C CA . VAL A 1 277 ? -10.445 11.155 -11.106 1.00 94.00 277 VAL A CA 1
ATOM 2241 C C . VAL A 1 277 ? -10.847 12.294 -10.157 1.00 94.00 277 VAL A C 1
ATOM 2243 O O . VAL A 1 277 ? -10.015 13.176 -9.915 1.00 94.00 277 VAL A O 1
ATOM 2246 N N . PRO A 1 278 ? -12.080 12.299 -9.605 1.00 90.38 278 PRO A N 1
ATOM 2247 C CA . PRO A 1 278 ? -12.613 13.440 -8.853 1.00 90.38 278 PRO A CA 1
ATOM 2248 C C . PRO A 1 278 ? -12.066 13.571 -7.425 1.00 90.38 278 PRO A C 1
ATOM 2250 O O . PRO A 1 278 ? -12.131 14.661 -6.863 1.00 90.38 278 PRO A O 1
ATOM 2253 N N . GLY A 1 279 ? -11.573 12.476 -6.840 1.00 88.81 279 GLY A N 1
ATOM 2254 C CA . GLY A 1 279 ? -11.024 12.431 -5.485 1.00 88.81 279 GLY A CA 1
ATOM 2255 C C . GLY A 1 279 ? -9.497 12.547 -5.429 1.00 88.81 279 GLY A C 1
ATOM 2256 O O . GLY A 1 279 ? -8.820 12.887 -6.409 1.00 88.81 279 GLY A O 1
ATOM 2257 N N . GLN A 1 280 ? -8.947 12.218 -4.261 1.00 92.50 280 GLN A N 1
ATOM 2258 C CA . GLN A 1 280 ? -7.502 12.129 -4.052 1.00 92.50 280 GLN A CA 1
ATOM 2259 C C . GLN A 1 280 ? -6.930 10.884 -4.739 1.00 92.50 280 GLN A C 1
ATOM 2261 O O . GLN A 1 280 ? -7.600 9.854 -4.847 1.00 92.50 280 GLN A O 1
ATOM 2266 N N . VAL A 1 281 ? -5.667 10.954 -5.164 1.00 95.56 281 VAL A N 1
ATOM 2267 C CA . VAL A 1 281 ? -4.930 9.779 -5.653 1.00 95.56 281 VAL A CA 1
ATOM 2268 C C . VAL A 1 281 ? -3.626 9.652 -4.882 1.00 95.56 281 VAL A C 1
ATOM 2270 O O . VAL A 1 281 ? -2.877 10.620 -4.756 1.00 95.56 281 VAL A O 1
ATOM 2273 N N . VAL A 1 282 ? -3.355 8.451 -4.387 1.00 96.62 282 VAL A N 1
ATOM 2274 C CA . VAL A 1 282 ? -2.100 8.082 -3.724 1.00 96.62 282 VAL A CA 1
ATOM 2275 C C . VAL A 1 282 ? -1.351 7.154 -4.671 1.00 96.62 282 VAL A C 1
ATOM 2277 O O . VAL A 1 282 ? -1.969 6.278 -5.270 1.00 96.62 282 VAL A O 1
ATOM 2280 N N . THR A 1 283 ? -0.058 7.366 -4.897 1.00 97.81 283 THR A N 1
ATOM 2281 C CA . THR A 1 283 ? 0.682 6.679 -5.965 1.00 97.81 283 THR A CA 1
ATOM 2282 C C . THR A 1 283 ? 2.050 6.182 -5.516 1.00 97.81 283 THR A C 1
ATOM 2284 O O . THR A 1 283 ? 2.854 6.952 -4.996 1.00 97.81 283 THR A O 1
ATOM 2287 N N . LEU A 1 284 ? 2.305 4.896 -5.762 1.00 98.19 284 LEU A N 1
ATOM 2288 C CA . LEU A 1 284 ? 3.547 4.180 -5.474 1.00 98.19 284 LEU A CA 1
ATOM 2289 C C . LEU A 1 284 ? 4.170 3.688 -6.791 1.00 98.19 284 LEU A C 1
ATOM 2291 O O . LEU A 1 284 ? 3.544 2.910 -7.511 1.00 98.19 284 LEU A O 1
ATOM 2295 N N . LEU A 1 285 ? 5.388 4.130 -7.110 1.00 98.19 285 LEU A N 1
ATOM 2296 C CA . LEU A 1 285 ? 6.098 3.747 -8.339 1.00 98.19 285 LEU A CA 1
ATOM 2297 C C . LEU A 1 285 ? 7.425 3.044 -8.012 1.00 98.19 285 LEU A C 1
ATOM 2299 O O . LEU A 1 285 ? 8.438 3.719 -7.811 1.00 98.19 285 LEU A O 1
ATOM 2303 N N . ASP A 1 286 ? 7.441 1.707 -8.001 1.00 97.94 286 ASP A N 1
ATOM 2304 C CA . ASP A 1 286 ? 8.689 0.933 -8.021 1.00 97.94 286 ASP A CA 1
ATOM 2305 C C . ASP A 1 286 ? 9.104 0.643 -9.469 1.00 97.94 286 ASP A C 1
ATOM 2307 O O . ASP A 1 286 ? 8.750 -0.362 -10.082 1.00 97.94 286 ASP A O 1
ATOM 2311 N N . SER A 1 287 ? 9.818 1.601 -10.059 1.00 95.81 287 SER A N 1
ATOM 2312 C CA . SER A 1 287 ? 10.431 1.437 -11.374 1.00 95.81 287 SER A CA 1
ATOM 2313 C C . SER A 1 287 ? 11.735 2.214 -11.473 1.00 95.81 287 SER A C 1
ATOM 2315 O O . SER A 1 287 ? 11.962 3.206 -10.770 1.00 95.81 287 SER A O 1
ATOM 2317 N N . CYS A 1 288 ? 12.574 1.823 -12.427 1.00 94.50 288 CYS A N 1
ATOM 2318 C CA . CYS A 1 288 ? 13.666 2.667 -12.897 1.00 94.50 288 CYS A CA 1
ATOM 2319 C C . CYS A 1 288 ? 13.122 4.019 -13.393 1.00 94.50 288 CYS A C 1
ATOM 2321 O O . CYS A 1 288 ? 12.027 4.086 -13.957 1.00 94.50 288 CYS A O 1
ATOM 2323 N N . HIS A 1 289 ? 13.877 5.095 -13.162 1.00 94.00 289 HIS A N 1
ATOM 2324 C CA . HIS A 1 289 ? 13.530 6.481 -13.504 1.00 94.00 289 HIS A CA 1
ATOM 2325 C C . HIS A 1 289 ? 12.192 6.993 -12.925 1.00 94.00 289 HIS A C 1
ATOM 2327 O O . HIS A 1 289 ? 11.678 8.019 -13.380 1.00 94.00 289 HIS A O 1
ATOM 2333 N N . SER A 1 290 ? 11.632 6.315 -11.915 1.00 95.94 290 SER A N 1
ATOM 2334 C CA . SER A 1 290 ? 10.271 6.540 -11.399 1.00 95.94 290 SER A CA 1
ATOM 2335 C C . SER A 1 290 ? 10.009 7.978 -10.933 1.00 95.94 290 SER A C 1
ATOM 2337 O O . SER A 1 290 ? 8.944 8.521 -11.223 1.00 95.94 290 SER A O 1
ATOM 2339 N N . GLY A 1 291 ? 10.990 8.655 -10.328 1.00 95.31 291 GLY A N 1
ATOM 2340 C CA . GLY A 1 291 ? 10.905 10.077 -9.963 1.00 95.31 291 GLY A CA 1
ATOM 2341 C C . GLY A 1 291 ? 10.663 11.023 -11.149 1.00 95.31 291 GLY A C 1
ATOM 2342 O O . GLY A 1 291 ? 10.009 12.056 -11.013 1.00 95.31 291 GLY A O 1
ATOM 2343 N N . GLY A 1 292 ? 11.094 10.641 -12.357 1.00 93.88 292 GLY A N 1
ATOM 2344 C CA . GLY A 1 292 ? 10.782 11.365 -13.593 1.00 93.88 292 GLY A CA 1
ATOM 2345 C C . GLY A 1 292 ? 9.304 11.276 -13.982 1.00 93.88 292 GLY A C 1
ATOM 2346 O O . GLY A 1 292 ? 8.727 12.265 -14.429 1.00 93.88 292 GLY A O 1
ATOM 2347 N N . VAL A 1 293 ? 8.674 10.120 -13.746 1.00 94.75 293 VAL A N 1
ATOM 2348 C CA . VAL A 1 293 ? 7.223 9.921 -13.914 1.00 94.75 293 VAL A CA 1
ATOM 2349 C C . VAL A 1 293 ? 6.463 10.663 -12.811 1.00 94.75 293 VAL A C 1
ATOM 2351 O O . VAL A 1 293 ? 5.513 11.390 -13.100 1.00 94.75 293 VAL A O 1
ATOM 2354 N N . ALA A 1 294 ? 6.916 10.542 -11.557 1.00 94.75 294 ALA A N 1
ATOM 2355 C CA . ALA A 1 294 ? 6.314 11.193 -10.396 1.00 94.75 294 ALA A CA 1
ATOM 2356 C C . ALA A 1 294 ? 6.278 12.723 -10.540 1.00 94.75 294 ALA A C 1
ATOM 2358 O O . ALA A 1 294 ? 5.238 13.337 -10.317 1.00 94.75 294 ALA A O 1
ATOM 2359 N N . ARG A 1 295 ? 7.374 13.336 -11.005 1.00 93.62 295 ARG A N 1
ATOM 2360 C CA . ARG A 1 295 ? 7.493 14.777 -11.293 1.00 93.62 295 ARG A CA 1
ATOM 2361 C C . ARG A 1 295 ? 6.439 15.299 -12.276 1.00 93.62 295 ARG A C 1
ATOM 2363 O O . ARG A 1 295 ? 5.987 16.434 -12.134 1.00 93.62 295 ARG A O 1
ATOM 2370 N N . ASP A 1 296 ? 6.059 14.491 -13.261 1.00 90.56 296 ASP A N 1
ATOM 2371 C CA . ASP A 1 296 ? 5.086 14.860 -14.295 1.00 90.56 296 ASP A CA 1
ATOM 2372 C C . ASP A 1 296 ? 3.636 14.511 -13.881 1.00 90.56 296 ASP A C 1
ATOM 2374 O O . ASP A 1 296 ? 2.674 15.047 -14.440 1.00 90.56 296 ASP A O 1
ATOM 2378 N N . PHE A 1 297 ? 3.479 13.647 -12.872 1.00 90.38 297 PHE A N 1
ATOM 2379 C CA . PHE A 1 297 ? 2.215 13.281 -12.220 1.00 90.38 297 PHE A CA 1
ATOM 2380 C C . PHE A 1 297 ? 1.856 14.193 -11.026 1.00 90.38 297 PHE A C 1
ATOM 2382 O O . PHE A 1 297 ? 0.689 14.321 -10.658 1.00 90.38 297 PHE A O 1
ATOM 2389 N N . ALA A 1 298 ? 2.860 14.853 -10.445 1.00 90.38 298 ALA A N 1
ATOM 2390 C CA . ALA A 1 298 ? 2.782 15.735 -9.287 1.00 90.38 298 ALA A CA 1
ATOM 2391 C C . ALA A 1 298 ? 1.849 16.947 -9.487 1.00 90.38 298 ALA A C 1
ATOM 2393 O O . ALA A 1 298 ? 2.148 17.879 -10.241 1.00 90.38 298 ALA A O 1
ATOM 2394 N N . GLN A 1 299 ? 0.731 16.967 -8.758 1.00 91.69 299 GLN A N 1
ATOM 2395 C CA . GLN A 1 299 ? -0.208 18.091 -8.688 1.00 91.69 299 GLN A CA 1
ATOM 2396 C C . GLN A 1 299 ? -1.048 18.045 -7.399 1.00 91.69 299 GLN A C 1
ATOM 2398 O O . GLN A 1 299 ? -1.010 17.067 -6.660 1.00 91.69 299 GLN A O 1
ATOM 2403 N N . THR A 1 300 ? -1.834 19.093 -7.136 1.00 90.50 300 THR A N 1
ATOM 2404 C CA . THR A 1 300 ? -2.777 19.130 -6.003 1.00 90.50 300 THR A CA 1
ATOM 2405 C C . THR A 1 300 ? -3.717 17.917 -6.005 1.00 90.50 300 THR A C 1
ATOM 2407 O O . THR A 1 300 ? -4.091 17.422 -7.070 1.00 90.50 300 THR A O 1
ATOM 2410 N N . ASP A 1 301 ? -4.067 17.441 -4.809 1.00 90.56 301 ASP A N 1
ATOM 2411 C CA . ASP A 1 301 ? -4.860 16.232 -4.551 1.00 90.56 301 ASP A CA 1
ATOM 2412 C C . ASP A 1 301 ? -4.173 14.923 -4.995 1.00 90.56 301 ASP A C 1
ATOM 2414 O O . ASP A 1 301 ? -4.824 13.882 -5.139 1.00 90.56 301 ASP A O 1
ATOM 2418 N N . ARG A 1 302 ? -2.849 14.947 -5.206 1.00 94.25 302 ARG A N 1
ATOM 2419 C CA . ARG A 1 302 ? -2.017 13.765 -5.474 1.00 94.25 302 ARG A CA 1
ATOM 2420 C C . ARG A 1 302 ? -0.920 13.642 -4.417 1.00 94.25 302 ARG A C 1
ATOM 2422 O O . ARG A 1 302 ? -0.229 14.617 -4.145 1.00 94.25 302 ARG A O 1
ATOM 2429 N N . TYR A 1 303 ? -0.744 12.442 -3.872 1.00 96.50 303 TYR A N 1
ATOM 2430 C CA . TYR A 1 303 ? 0.429 12.057 -3.083 1.00 96.50 303 TYR A CA 1
ATOM 2431 C C . TYR A 1 303 ? 1.204 11.000 -3.868 1.00 96.50 303 TYR A C 1
ATOM 2433 O O . TYR A 1 303 ? 0.606 10.031 -4.338 1.00 96.50 303 TYR A O 1
ATOM 2441 N N . VAL A 1 304 ? 2.507 11.189 -4.064 1.00 97.38 304 VAL A N 1
ATOM 2442 C CA . VAL A 1 304 ? 3.308 10.372 -4.986 1.00 97.38 304 VAL A CA 1
ATOM 2443 C C . VAL A 1 304 ? 4.652 10.034 -4.355 1.00 97.38 304 VAL A C 1
ATOM 2445 O O . VAL A 1 304 ? 5.400 10.936 -3.993 1.00 97.38 304 VAL A O 1
ATOM 2448 N N . ILE A 1 305 ? 4.981 8.746 -4.276 1.00 97.75 305 ILE A N 1
ATOM 2449 C CA . ILE A 1 305 ? 6.286 8.251 -3.826 1.00 97.75 305 ILE A CA 1
ATOM 2450 C C . ILE A 1 305 ? 6.878 7.278 -4.851 1.00 97.75 305 ILE A C 1
ATOM 2452 O O . ILE A 1 305 ? 6.182 6.414 -5.392 1.00 97.75 305 ILE A O 1
ATOM 2456 N N . SER A 1 306 ? 8.171 7.428 -5.133 1.00 97.62 306 SER A N 1
ATOM 2457 C CA . SER A 1 306 ? 8.880 6.693 -6.187 1.00 97.62 306 SER A CA 1
ATOM 2458 C C . SER A 1 306 ? 10.202 6.098 -5.703 1.00 97.62 306 SER A C 1
ATOM 2460 O O . SER A 1 306 ? 10.909 6.726 -4.919 1.00 97.62 306 SER A O 1
ATOM 2462 N N . ALA A 1 307 ? 10.565 4.913 -6.204 1.00 97.50 307 ALA A N 1
ATOM 2463 C CA . ALA A 1 307 ? 11.732 4.142 -5.757 1.00 97.50 307 ALA A CA 1
ATOM 2464 C C . ALA A 1 307 ? 13.100 4.772 -6.055 1.00 97.50 307 ALA A C 1
ATOM 2466 O O . ALA A 1 307 ? 14.081 4.491 -5.358 1.00 97.50 307 ALA A O 1
ATOM 2467 N N . SER A 1 308 ? 13.177 5.587 -7.106 1.00 95.50 308 SER A N 1
ATOM 2468 C CA . SER A 1 308 ? 14.401 6.228 -7.581 1.00 95.50 308 SER A CA 1
ATOM 2469 C C . SER A 1 308 ? 14.116 7.644 -8.076 1.00 95.50 308 SER A C 1
ATOM 2471 O O . SER A 1 308 ? 12.983 7.968 -8.439 1.00 95.50 308 SER A O 1
ATOM 2473 N N . ASN A 1 309 ? 15.157 8.470 -8.195 1.00 94.75 309 ASN A N 1
ATOM 2474 C CA . ASN A 1 309 ? 15.056 9.713 -8.955 1.00 94.75 309 ASN A CA 1
ATOM 2475 C C . ASN A 1 309 ? 15.045 9.437 -10.473 1.00 94.75 309 ASN A C 1
ATOM 2477 O O . ASN A 1 309 ? 15.277 8.312 -10.930 1.00 94.75 309 ASN A O 1
ATOM 2481 N N . SER A 1 310 ? 14.798 10.478 -11.274 1.00 92.88 310 SER A N 1
ATOM 2482 C CA . SER A 1 310 ? 14.694 10.385 -12.742 1.00 92.88 310 SER A CA 1
ATOM 2483 C C . SER A 1 310 ? 15.962 9.910 -13.475 1.00 92.88 310 SER A C 1
ATOM 2485 O O . SER A 1 310 ? 15.910 9.635 -14.673 1.00 92.88 310 SER A O 1
ATOM 2487 N N . SER A 1 311 ? 17.111 9.825 -12.799 1.00 89.31 311 SER A N 1
ATOM 2488 C CA . SER A 1 311 ? 18.412 9.440 -13.372 1.00 89.31 311 SER A CA 1
ATOM 2489 C C . SER A 1 311 ? 18.967 8.127 -12.799 1.00 89.31 311 SER A C 1
ATOM 2491 O O . SER A 1 311 ? 20.129 7.800 -13.044 1.00 89.31 311 SER A O 1
ATOM 2493 N N . GLU A 1 312 ? 18.163 7.385 -12.035 1.00 91.69 312 GLU A N 1
ATOM 2494 C CA . GLU A 1 312 ? 18.563 6.163 -11.330 1.00 91.69 312 GLU A CA 1
ATOM 2495 C C . GLU A 1 312 ? 17.657 4.975 -11.678 1.00 91.69 312 GLU A C 1
ATOM 2497 O O . GLU A 1 312 ? 16.507 5.136 -12.085 1.00 91.69 312 GLU A O 1
ATOM 2502 N N . TYR A 1 313 ? 18.198 3.768 -11.513 1.00 89.75 313 TYR A N 1
ATOM 2503 C CA . TYR A 1 313 ? 17.460 2.512 -11.635 1.00 89.75 313 TYR A CA 1
ATOM 2504 C C . TYR A 1 313 ? 16.855 2.127 -10.278 1.00 89.75 313 TYR A C 1
ATOM 2506 O O . TYR A 1 313 ? 17.438 2.462 -9.244 1.00 89.75 313 TYR A O 1
ATOM 2514 N N . SER A 1 314 ? 15.740 1.391 -10.281 1.00 92.81 314 SER A N 1
ATOM 2515 C CA . SER A 1 314 ? 15.328 0.611 -9.107 1.00 92.81 314 SER A CA 1
ATOM 2516 C C . SER A 1 314 ? 15.967 -0.786 -9.145 1.00 92.81 314 SER A C 1
ATOM 2518 O O . SER A 1 314 ? 16.697 -1.120 -10.084 1.00 92.81 314 SER A O 1
ATOM 2520 N N . LEU A 1 315 ? 15.742 -1.590 -8.106 1.00 93.88 315 LEU A N 1
ATOM 2521 C CA . LEU A 1 315 ? 16.373 -2.893 -7.904 1.00 93.88 315 LEU A CA 1
ATOM 2522 C C . LEU A 1 315 ? 15.437 -3.885 -7.225 1.00 93.88 315 LEU A C 1
ATOM 2524 O O . LEU A 1 315 ? 14.764 -3.559 -6.251 1.00 93.88 315 LEU A O 1
ATOM 2528 N N . GLU A 1 316 ? 15.542 -5.133 -7.660 1.00 94.44 316 GLU A N 1
ATOM 2529 C CA . GLU A 1 316 ? 15.022 -6.309 -6.969 1.00 94.44 316 GLU A CA 1
ATOM 2530 C C . GLU A 1 316 ? 16.033 -6.861 -5.948 1.00 94.44 316 GLU A C 1
ATOM 2532 O O . GLU A 1 316 ? 17.252 -6.722 -6.101 1.00 94.44 316 GLU A O 1
ATOM 2537 N N . ASP A 1 317 ? 15.539 -7.544 -4.913 1.00 93.75 317 ASP A N 1
ATOM 2538 C CA . ASP A 1 317 ? 16.351 -8.206 -3.892 1.00 93.75 317 ASP A CA 1
ATOM 2539 C C . ASP A 1 317 ? 16.027 -9.708 -3.775 1.00 93.75 317 ASP A C 1
ATOM 2541 O O . ASP A 1 317 ? 15.176 -10.097 -2.971 1.00 93.75 317 ASP A O 1
ATOM 2545 N N . PRO A 1 318 ? 16.778 -10.587 -4.471 1.00 91.06 318 PRO A N 1
ATOM 2546 C CA . PRO A 1 318 ? 16.611 -12.045 -4.404 1.00 91.06 318 PRO A CA 1
ATOM 2547 C C . PRO A 1 318 ? 16.877 -12.707 -3.037 1.00 91.06 318 PRO A C 1
ATOM 2549 O O . PRO A 1 318 ? 16.919 -13.933 -2.946 1.00 91.06 318 PRO A O 1
ATOM 2552 N N . TYR A 1 319 ? 17.148 -11.938 -1.974 1.00 91.88 319 TYR A N 1
ATOM 2553 C CA . TYR A 1 319 ? 17.146 -12.434 -0.590 1.00 91.88 319 TYR A CA 1
ATOM 2554 C C . TYR A 1 319 ? 15.846 -12.100 0.166 1.00 91.88 319 TYR A C 1
ATOM 2556 O O . TYR A 1 319 ? 15.567 -12.723 1.192 1.00 91.88 319 TYR A O 1
ATOM 2564 N N . ARG A 1 320 ? 15.087 -11.106 -0.304 1.00 91.50 320 ARG A N 1
ATOM 2565 C CA . ARG A 1 320 ? 13.771 -10.726 0.228 1.00 91.50 320 ARG A CA 1
ATOM 2566 C C . ARG A 1 320 ? 12.620 -11.295 -0.598 1.00 91.50 320 ARG A C 1
ATOM 2568 O O . ARG A 1 320 ? 11.607 -11.604 0.003 1.00 91.50 320 ARG A O 1
ATOM 2575 N N . GLU A 1 321 ? 12.853 -11.520 -1.895 1.00 95.06 321 GLU A N 1
ATOM 2576 C CA . GLU A 1 321 ? 11.848 -11.953 -2.881 1.00 95.06 321 GLU A CA 1
ATOM 2577 C C . GLU A 1 321 ? 10.856 -10.810 -3.223 1.00 95.06 321 GLU A C 1
ATOM 2579 O O . GLU A 1 321 ? 9.667 -11.029 -3.389 1.00 95.06 321 GLU A O 1
ATOM 2584 N N . ASN A 1 322 ? 11.383 -9.573 -3.327 1.00 95.88 322 ASN A N 1
ATOM 2585 C CA . ASN A 1 322 ? 10.653 -8.318 -3.591 1.00 95.88 322 ASN A CA 1
ATOM 2586 C C . ASN A 1 322 ? 11.525 -7.271 -4.319 1.00 95.88 322 ASN A C 1
ATOM 2588 O O . ASN A 1 322 ? 12.762 -7.361 -4.305 1.00 95.88 322 ASN A O 1
ATOM 2592 N N . GLY A 1 323 ? 10.901 -6.191 -4.799 1.00 96.00 323 GLY A N 1
ATOM 2593 C CA . GLY A 1 323 ? 11.544 -4.894 -5.032 1.00 96.00 323 GLY A CA 1
ATOM 2594 C C . GLY A 1 323 ? 12.135 -4.294 -3.745 1.00 96.00 323 GLY A C 1
ATOM 2595 O O . GLY A 1 323 ? 11.576 -4.416 -2.650 1.00 96.00 323 GLY A O 1
ATOM 2596 N N . VAL A 1 324 ? 13.300 -3.639 -3.839 1.00 97.19 324 VAL A N 1
ATOM 2597 C CA . VAL A 1 324 ? 13.991 -3.043 -2.677 1.00 97.19 324 VAL A CA 1
ATOM 2598 C C . VAL A 1 324 ? 13.151 -1.935 -2.039 1.00 97.19 324 VAL A C 1
ATOM 2600 O O . VAL A 1 324 ? 13.163 -1.818 -0.813 1.00 97.19 324 VAL A O 1
ATOM 2603 N N . PHE A 1 325 ? 12.428 -1.151 -2.845 1.00 97.94 325 PHE A N 1
ATOM 2604 C CA . PHE A 1 325 ? 11.558 -0.076 -2.373 1.00 97.94 325 PHE A CA 1
ATOM 2605 C C . PHE A 1 325 ? 10.166 -0.598 -1.996 1.00 97.94 325 PHE A C 1
ATOM 2607 O O . PHE A 1 325 ? 9.714 -0.271 -0.900 1.00 97.94 325 PHE A O 1
ATOM 2614 N N . SER A 1 326 ? 9.543 -1.483 -2.787 1.00 97.81 326 SER A N 1
ATOM 2615 C CA . SER A 1 326 ? 8.305 -2.194 -2.410 1.00 97.81 326 SER A CA 1
ATOM 2616 C C . SER A 1 326 ? 8.398 -2.845 -1.025 1.00 97.81 326 SER A C 1
ATOM 2618 O O . SER A 1 326 ? 7.576 -2.567 -0.150 1.00 97.81 326 SER A O 1
ATOM 2620 N N . TYR A 1 327 ? 9.456 -3.622 -0.753 1.00 97.44 327 TYR A N 1
ATOM 2621 C CA . TYR A 1 327 ? 9.688 -4.195 0.578 1.00 97.44 327 TYR A CA 1
ATOM 2622 C C . TYR A 1 327 ? 9.792 -3.117 1.662 1.00 97.44 327 TYR A C 1
ATOM 2624 O O . TYR A 1 327 ? 9.260 -3.275 2.763 1.00 97.44 327 TYR A O 1
ATOM 2632 N N . SER A 1 328 ? 10.501 -2.024 1.374 1.00 97.31 328 SER A N 1
ATOM 2633 C CA . SER A 1 328 ? 10.687 -0.920 2.313 1.00 97.31 328 SER A CA 1
ATOM 2634 C C . SER A 1 328 ? 9.391 -0.147 2.571 1.00 97.31 328 SER A C 1
ATOM 2636 O O . SER A 1 328 ? 9.188 0.254 3.711 1.00 97.31 328 SER A O 1
ATOM 2638 N N . PHE A 1 329 ? 8.486 -0.016 1.598 1.00 96.88 329 PHE A N 1
ATOM 2639 C CA . PHE A 1 329 ? 7.115 0.459 1.807 1.00 96.88 329 PHE A CA 1
ATOM 2640 C C . PHE A 1 329 ? 6.341 -0.483 2.741 1.00 96.88 329 PHE A C 1
ATOM 2642 O O . PHE A 1 329 ? 5.839 -0.050 3.776 1.00 96.88 329 PHE A O 1
ATOM 2649 N N . LEU A 1 330 ? 6.309 -1.781 2.427 1.00 95.94 330 LEU A N 1
ATOM 2650 C CA . LEU A 1 330 ? 5.533 -2.791 3.161 1.00 95.94 330 LEU A CA 1
ATOM 2651 C C . LEU A 1 330 ? 5.997 -2.983 4.620 1.00 95.94 330 LEU A C 1
ATOM 2653 O O . LEU A 1 330 ? 5.181 -3.255 5.497 1.00 95.94 330 LEU A O 1
ATOM 2657 N N . ASN A 1 331 ? 7.295 -2.821 4.903 1.00 94.19 331 ASN A N 1
ATOM 2658 C CA . ASN A 1 331 ? 7.904 -3.164 6.198 1.00 94.19 331 ASN A CA 1
ATOM 2659 C C . ASN A 1 331 ? 8.254 -1.951 7.093 1.00 94.19 331 ASN A C 1
ATOM 2661 O O . ASN A 1 331 ? 8.910 -2.149 8.116 1.00 94.19 331 ASN A O 1
ATOM 2665 N N . SER A 1 332 ? 7.859 -0.717 6.740 1.00 92.88 332 SER A N 1
ATOM 2666 C CA . SER A 1 332 ? 8.189 0.499 7.527 1.00 92.88 332 SER A CA 1
ATOM 2667 C C . SER A 1 332 ? 7.040 1.042 8.400 1.00 92.88 332 SER A C 1
ATOM 2669 O O . SER A 1 332 ? 7.232 1.991 9.161 1.00 92.88 332 SER A O 1
ATOM 2671 N N . TRP A 1 333 ? 5.864 0.408 8.355 1.00 89.81 333 TRP A N 1
ATOM 2672 C CA . TRP A 1 333 ? 4.693 0.738 9.178 1.00 89.81 333 TRP A CA 1
ATOM 2673 C C . TRP A 1 333 ? 4.832 0.211 10.624 1.00 89.81 333 TRP A C 1
ATOM 2675 O O . TRP A 1 333 ? 4.161 -0.743 11.016 1.00 89.81 333 TRP A O 1
ATOM 2685 N N . ASP A 1 334 ? 5.722 0.801 11.432 1.00 86.19 334 ASP A N 1
ATOM 2686 C CA . ASP A 1 334 ? 5.825 0.512 12.873 1.00 86.19 334 ASP A CA 1
ATOM 2687 C C . ASP A 1 334 ? 5.906 1.785 13.742 1.00 86.19 334 ASP A C 1
ATOM 2689 O O . ASP A 1 334 ? 6.117 2.887 13.245 1.00 86.19 334 ASP A O 1
ATOM 2693 N N . ASN A 1 335 ? 5.733 1.649 15.063 1.00 78.88 335 ASN A N 1
ATOM 2694 C CA . ASN A 1 335 ? 5.696 2.773 16.015 1.00 78.88 335 ASN A CA 1
ATOM 2695 C C . ASN A 1 335 ? 6.975 3.642 16.088 1.00 78.88 335 ASN A C 1
ATOM 2697 O O . ASN A 1 335 ? 6.984 4.613 16.841 1.00 78.88 335 ASN A O 1
ATOM 2701 N N . ASN A 1 336 ? 8.066 3.309 15.391 1.00 83.19 336 ASN A N 1
ATOM 2702 C CA . ASN A 1 336 ? 9.214 4.211 15.236 1.00 83.19 336 ASN A CA 1
ATOM 2703 C C . ASN A 1 336 ? 8.980 5.256 14.124 1.00 83.19 336 ASN A C 1
ATOM 2705 O O . ASN A 1 336 ? 9.689 6.263 14.102 1.00 83.19 336 ASN A O 1
ATOM 2709 N N . SER A 1 337 ? 8.001 5.015 13.246 1.00 86.31 337 SER A N 1
ATOM 2710 C CA . SER A 1 337 ? 7.536 5.906 12.174 1.00 86.31 337 SER A CA 1
ATOM 2711 C C . SER A 1 337 ? 6.387 6.831 12.609 1.00 86.31 337 SER A C 1
ATOM 2713 O O . SER A 1 337 ? 6.006 7.697 11.840 1.00 86.31 337 SER A O 1
ATOM 2715 N N . ASP A 1 338 ? 5.856 6.695 13.832 1.00 84.25 338 ASP A N 1
ATOM 2716 C CA . ASP A 1 338 ? 5.001 7.712 14.475 1.00 84.25 338 ASP A CA 1
ATOM 2717 C C . ASP A 1 338 ? 5.922 8.823 15.026 1.00 84.25 338 ASP A C 1
ATOM 2719 O O . ASP A 1 338 ? 6.497 8.717 16.120 1.00 84.25 338 ASP A O 1
ATOM 2723 N N . ILE A 1 339 ? 6.152 9.862 14.218 1.00 85.19 339 ILE A N 1
ATOM 2724 C CA . ILE A 1 339 ? 7.102 10.946 14.507 1.00 85.19 339 ILE A CA 1
ATOM 2725 C C . ILE A 1 339 ? 6.433 12.005 15.391 1.00 85.19 339 ILE A C 1
ATOM 2727 O O . ILE A 1 339 ? 7.070 12.544 16.306 1.00 85.19 339 ILE A O 1
ATOM 2731 N N . ASN A 1 340 ? 5.153 12.300 15.157 1.00 83.88 340 ASN A N 1
ATOM 2732 C CA . ASN A 1 340 ? 4.396 13.314 15.886 1.00 83.88 340 ASN A CA 1
ATOM 2733 C C . ASN A 1 340 ? 3.904 12.828 17.277 1.00 83.88 340 ASN A C 1
ATOM 2735 O O . ASN A 1 340 ? 3.704 13.656 18.174 1.00 83.88 340 ASN A O 1
ATOM 2739 N N . ASN A 1 341 ? 3.876 11.505 17.500 1.00 82.56 341 ASN A N 1
ATOM 2740 C CA . ASN A 1 341 ? 3.477 10.786 18.720 1.00 82.56 341 ASN A CA 1
ATOM 2741 C C . ASN A 1 341 ? 1.986 10.945 19.076 1.00 82.56 341 ASN A C 1
ATOM 2743 O O . ASN A 1 341 ? 1.637 11.058 20.259 1.00 82.56 341 ASN A O 1
ATOM 2747 N N . ASP A 1 342 ? 1.101 10.963 18.074 1.00 75.94 342 ASP A N 1
ATOM 2748 C CA . ASP A 1 342 ? -0.351 11.062 18.268 1.00 75.94 342 ASP A CA 1
ATOM 2749 C C . ASP A 1 342 ? -1.122 9.727 18.172 1.00 75.94 342 ASP A C 1
ATOM 2751 O O . ASP A 1 342 ? -2.287 9.673 18.604 1.00 75.94 342 ASP A O 1
ATOM 2755 N N . GLY A 1 343 ? -0.465 8.649 17.723 1.00 77.62 343 GLY A N 1
ATOM 2756 C CA . GLY A 1 343 ? -0.987 7.278 17.721 1.00 77.62 343 GLY A CA 1
ATOM 2757 C C . GLY A 1 343 ? -1.468 6.729 16.371 1.00 77.62 343 GLY A C 1
ATOM 2758 O O . GLY A 1 343 ? -2.091 5.669 16.361 1.00 77.62 343 GLY A O 1
ATOM 2759 N N . VAL A 1 344 ? -1.197 7.416 15.261 1.00 80.00 344 VAL A N 1
ATOM 2760 C CA . VAL A 1 344 ? -1.282 6.894 13.881 1.00 80.00 344 VAL A CA 1
ATOM 2761 C C . VAL A 1 344 ? 0.006 7.236 13.133 1.00 80.00 344 VAL A C 1
ATOM 2763 O O . VAL A 1 344 ? 0.767 8.080 13.587 1.00 80.00 344 VAL A O 1
ATOM 2766 N N . ILE A 1 345 ? 0.254 6.565 12.008 1.00 87.25 345 ILE A N 1
ATOM 2767 C CA . ILE A 1 345 ? 1.412 6.815 11.140 1.00 87.25 345 ILE A CA 1
ATOM 2768 C C . ILE A 1 345 ? 0.892 7.430 9.841 1.00 87.25 345 ILE A C 1
ATOM 2770 O O . ILE A 1 345 ? 0.081 6.807 9.148 1.00 87.25 345 ILE A O 1
ATOM 2774 N N . SER A 1 346 ? 1.342 8.637 9.499 1.00 91.12 346 SER A N 1
ATOM 2775 C CA . SER A 1 346 ? 1.033 9.235 8.197 1.00 91.12 346 SER A CA 1
ATOM 2776 C C . SER A 1 346 ? 1.953 8.706 7.086 1.00 91.12 346 SER A C 1
ATOM 2778 O O . SER A 1 346 ? 3.021 8.140 7.339 1.00 91.12 346 SER A O 1
ATOM 2780 N N . TYR A 1 347 ? 1.551 8.893 5.827 1.00 93.38 347 TYR A N 1
ATOM 2781 C CA . TYR A 1 347 ? 2.408 8.580 4.678 1.00 93.38 347 TYR A CA 1
ATOM 2782 C C . TYR A 1 347 ? 3.700 9.417 4.672 1.00 93.38 347 TYR A C 1
ATOM 2784 O O . TYR A 1 347 ? 4.770 8.871 4.405 1.00 93.38 347 TYR A O 1
ATOM 2792 N N . GLU A 1 348 ? 3.609 10.703 5.025 1.00 92.69 348 GLU A N 1
ATOM 2793 C CA . GLU A 1 348 ? 4.743 11.634 5.115 1.00 92.69 348 GLU A CA 1
ATOM 2794 C C . GLU A 1 348 ? 5.743 11.206 6.202 1.00 92.69 348 GLU A C 1
ATOM 2796 O O . GLU A 1 348 ? 6.957 11.245 5.998 1.00 92.69 348 GLU A O 1
ATOM 2801 N N . GLU A 1 349 ? 5.252 10.764 7.364 1.00 92.00 349 GLU A N 1
ATOM 2802 C CA . GLU A 1 349 ? 6.113 10.276 8.447 1.00 92.00 349 GLU A CA 1
ATOM 2803 C C . GLU A 1 349 ? 6.800 8.955 8.075 1.00 92.00 349 GLU A C 1
ATOM 2805 O O . GLU A 1 349 ? 8.007 8.785 8.278 1.00 92.00 349 GLU A O 1
ATOM 2810 N N . ASN A 1 350 ? 6.051 8.030 7.467 1.00 94.38 350 ASN A N 1
ATOM 2811 C CA . ASN A 1 350 ? 6.591 6.758 7.000 1.00 94.38 350 ASN A CA 1
ATOM 2812 C C . ASN A 1 350 ? 7.614 6.942 5.865 1.00 94.38 350 ASN A C 1
ATOM 2814 O O . ASN A 1 350 ? 8.557 6.156 5.757 1.00 94.38 350 ASN A O 1
ATOM 2818 N N . PHE A 1 351 ? 7.505 7.992 5.042 1.00 96.00 351 PHE A N 1
ATOM 2819 C CA . PHE A 1 351 ? 8.461 8.221 3.958 1.00 96.00 351 PHE A CA 1
ATOM 2820 C C . PHE A 1 351 ? 9.913 8.363 4.456 1.00 96.00 351 PHE A C 1
ATOM 2822 O O . PHE A 1 351 ? 10.818 7.844 3.799 1.00 96.00 351 PHE A O 1
ATOM 2829 N N . GLU A 1 352 ? 10.174 8.936 5.643 1.00 92.06 352 GLU A N 1
ATOM 2830 C CA . GLU A 1 352 ? 11.539 8.946 6.205 1.00 92.06 352 GLU A CA 1
ATOM 2831 C C . GLU A 1 352 ? 12.043 7.517 6.502 1.00 92.06 352 GLU A C 1
ATOM 2833 O O . GLU A 1 352 ? 13.206 7.196 6.230 1.00 92.06 352 GLU A O 1
ATOM 2838 N N . ALA A 1 353 ? 11.186 6.623 7.002 1.00 94.38 353 ALA A N 1
ATOM 2839 C CA . ALA A 1 353 ? 11.542 5.226 7.252 1.00 94.38 353 ALA A CA 1
ATOM 2840 C C . ALA A 1 353 ? 11.758 4.439 5.943 1.00 94.38 353 ALA A C 1
ATOM 2842 O O . ALA A 1 353 ? 12.786 3.768 5.791 1.00 94.38 353 ALA A O 1
ATOM 2843 N N . ILE A 1 354 ? 10.860 4.600 4.962 1.00 96.69 354 ILE A N 1
ATOM 2844 C CA . ILE A 1 354 ? 10.957 4.000 3.620 1.00 96.69 354 ILE A CA 1
ATOM 2845 C C . ILE A 1 354 ? 12.247 4.446 2.923 1.00 96.69 354 ILE A C 1
ATOM 2847 O O . ILE A 1 354 ? 13.003 3.603 2.428 1.00 96.69 354 ILE A O 1
ATOM 2851 N N . TYR A 1 355 ? 12.536 5.752 2.925 1.00 97.00 355 TYR A N 1
ATOM 2852 C CA . TYR A 1 355 ? 13.739 6.331 2.328 1.00 97.00 355 TYR A CA 1
ATOM 2853 C C . TYR A 1 355 ? 15.003 5.725 2.947 1.00 97.00 355 TYR A C 1
ATOM 2855 O O . TYR A 1 355 ? 15.843 5.177 2.230 1.00 97.00 355 TYR A O 1
ATOM 2863 N N . ASN A 1 356 ? 15.125 5.750 4.279 1.00 95.38 356 ASN A N 1
ATOM 2864 C CA . ASN A 1 356 ? 16.295 5.203 4.971 1.00 95.38 356 ASN A CA 1
ATOM 2865 C C . ASN A 1 356 ? 16.461 3.691 4.718 1.00 95.38 356 ASN A C 1
ATOM 2867 O O . ASN A 1 356 ? 17.567 3.239 4.424 1.00 95.38 356 ASN A O 1
ATOM 2871 N N . SER A 1 357 ? 15.371 2.918 4.771 1.00 95.69 357 SER A N 1
ATOM 2872 C CA . SER A 1 357 ? 15.361 1.468 4.524 1.00 95.69 357 SER A CA 1
ATOM 2873 C C . SER A 1 357 ? 15.801 1.112 3.094 1.00 95.69 357 SER A C 1
ATOM 2875 O O . SER A 1 357 ? 16.631 0.214 2.902 1.00 95.69 357 SER A O 1
ATOM 2877 N N . THR A 1 358 ? 15.312 1.862 2.101 1.00 96.88 358 THR A N 1
ATOM 2878 C CA . THR A 1 358 ? 15.660 1.690 0.680 1.00 96.88 358 THR A CA 1
ATOM 2879 C C . THR A 1 358 ? 17.131 2.037 0.437 1.00 96.88 358 THR A C 1
ATOM 2881 O O . THR A 1 358 ? 17.871 1.235 -0.134 1.00 96.88 358 THR A O 1
ATOM 2884 N N . VAL A 1 359 ? 17.588 3.193 0.941 1.00 96.56 359 VAL A N 1
ATOM 2885 C CA . VAL A 1 359 ? 18.964 3.689 0.768 1.00 96.56 359 VAL A CA 1
ATOM 2886 C C . VAL A 1 359 ? 19.992 2.777 1.439 1.00 96.56 359 VAL A C 1
ATOM 2888 O O . VAL A 1 359 ? 21.008 2.450 0.818 1.00 96.56 359 VAL A O 1
ATOM 2891 N N . ASP A 1 360 ? 19.756 2.322 2.675 1.00 96.31 360 ASP A N 1
ATOM 2892 C CA . ASP A 1 360 ? 20.675 1.400 3.358 1.00 96.31 360 ASP A CA 1
ATOM 2893 C C . ASP A 1 360 ? 20.761 0.053 2.621 1.00 96.31 360 ASP A C 1
ATOM 2895 O O . ASP A 1 360 ? 21.853 -0.520 2.499 1.00 96.31 360 ASP A O 1
ATOM 2899 N N . ARG A 1 361 ? 19.643 -0.453 2.072 1.00 96.19 361 ARG A N 1
ATOM 2900 C CA . ARG A 1 361 ? 19.647 -1.722 1.333 1.00 96.19 361 ARG A CA 1
ATOM 2901 C C . ARG A 1 361 ? 20.315 -1.602 -0.034 1.00 96.19 361 ARG A C 1
ATOM 2903 O O . ARG A 1 361 ? 21.181 -2.428 -0.330 1.00 96.19 361 ARG A O 1
ATOM 2910 N N . SER A 1 362 ? 19.993 -0.585 -0.833 1.00 94.75 362 SER A N 1
ATOM 2911 C CA . SER A 1 362 ? 20.640 -0.366 -2.134 1.00 94.75 362 SER A CA 1
ATOM 2912 C C . SER A 1 362 ? 22.147 -0.133 -1.969 1.00 94.75 362 SER A C 1
ATOM 2914 O O . SER A 1 362 ? 22.955 -0.742 -2.673 1.00 94.75 362 SER A O 1
ATOM 2916 N N . THR A 1 363 ? 22.543 0.653 -0.957 1.00 95.44 363 THR A N 1
ATOM 2917 C CA . THR A 1 363 ? 23.953 0.906 -0.611 1.00 95.44 363 THR A CA 1
ATOM 2918 C C . THR A 1 363 ? 24.673 -0.381 -0.203 1.00 95.44 363 THR A C 1
ATOM 2920 O O . THR A 1 363 ? 25.818 -0.603 -0.603 1.00 95.44 363 THR A O 1
ATOM 2923 N N . TYR A 1 364 ? 24.016 -1.268 0.555 1.00 94.38 364 TYR A N 1
ATOM 2924 C CA . TYR A 1 364 ? 24.563 -2.584 0.900 1.00 94.38 364 TYR A CA 1
ATOM 2925 C C . TYR A 1 364 ? 24.781 -3.474 -0.335 1.00 94.38 364 TYR A C 1
ATOM 2927 O O . TYR A 1 364 ? 25.779 -4.194 -0.400 1.00 94.38 364 TYR A O 1
ATOM 2935 N N . LEU A 1 365 ? 23.870 -3.418 -1.313 1.00 92.31 365 LEU A N 1
ATOM 2936 C CA . LEU A 1 365 ? 23.971 -4.151 -2.581 1.00 92.31 365 LEU A CA 1
ATOM 2937 C C . LEU A 1 365 ? 25.004 -3.538 -3.553 1.00 92.31 365 LEU A C 1
ATOM 2939 O O . LEU A 1 365 ? 25.399 -4.195 -4.514 1.00 92.31 365 LEU A O 1
ATOM 2943 N N . GLY A 1 366 ? 25.507 -2.331 -3.269 1.00 92.62 366 GLY A N 1
ATOM 2944 C CA . GLY A 1 366 ? 26.559 -1.654 -4.037 1.00 92.62 366 GLY A CA 1
ATOM 2945 C C . GLY A 1 366 ? 26.059 -0.604 -5.034 1.00 92.62 366 GLY A C 1
ATOM 2946 O O . GLY A 1 366 ? 26.844 -0.144 -5.864 1.00 92.62 366 GLY A O 1
ATOM 2947 N N . PHE A 1 367 ? 24.787 -0.223 -4.936 1.00 91.75 367 PHE A N 1
ATOM 2948 C CA . PHE A 1 367 ? 24.106 0.753 -5.785 1.00 91.75 367 PHE A CA 1
ATOM 2949 C C . PHE A 1 367 ? 23.683 1.989 -4.974 1.00 91.75 367 PHE A C 1
ATOM 2951 O O . PHE A 1 367 ? 23.896 2.059 -3.763 1.00 91.75 367 PHE A O 1
ATOM 2958 N N . THR A 1 368 ? 23.048 2.953 -5.637 1.00 88.94 368 THR A N 1
ATOM 2959 C CA . THR A 1 368 ? 22.440 4.127 -5.002 1.00 88.94 368 THR A CA 1
ATOM 2960 C C . THR A 1 368 ? 21.008 4.254 -5.499 1.00 88.94 368 THR A C 1
ATOM 2962 O O . THR A 1 368 ? 20.805 4.273 -6.708 1.00 88.94 368 THR A O 1
ATOM 2965 N N . HIS A 1 369 ? 20.053 4.351 -4.579 1.00 92.19 369 HIS A N 1
ATOM 2966 C CA . HIS A 1 369 ? 18.724 4.897 -4.841 1.00 92.19 369 HIS A CA 1
ATOM 2967 C C . HIS A 1 369 ? 18.613 6.226 -4.095 1.00 92.19 369 HIS A C 1
ATOM 2969 O O . HIS A 1 369 ? 19.180 6.377 -3.010 1.00 92.19 369 HIS A O 1
ATOM 2975 N N . HIS A 1 370 ? 17.804 7.135 -4.618 1.00 95.81 370 HIS A N 1
ATOM 2976 C CA . HIS A 1 370 ? 17.173 8.200 -3.853 1.00 95.81 370 HIS A CA 1
ATOM 2977 C C . HIS A 1 370 ? 15.672 8.139 -4.141 1.00 95.81 370 HIS A C 1
ATOM 2979 O O . HIS A 1 370 ? 15.261 8.609 -5.204 1.00 95.81 370 HIS A O 1
ATOM 2985 N N . PRO A 1 371 ? 14.857 7.549 -3.251 1.00 97.69 371 PRO A N 1
ATOM 2986 C CA . PRO A 1 371 ? 13.414 7.670 -3.356 1.00 97.69 371 PRO A CA 1
ATOM 2987 C C . PRO A 1 371 ? 12.997 9.141 -3.336 1.00 97.69 371 PRO A C 1
ATOM 2989 O O . PRO A 1 371 ? 13.593 9.943 -2.611 1.00 97.69 371 PRO A O 1
ATOM 2992 N N . GLU A 1 372 ? 11.986 9.495 -4.123 1.00 97.00 372 GLU A N 1
ATOM 2993 C CA . GLU A 1 372 ? 11.448 10.857 -4.184 1.00 97.00 372 GLU A CA 1
ATOM 2994 C C . GLU A 1 372 ? 9.990 10.863 -3.707 1.00 97.00 372 GLU A C 1
ATOM 2996 O O . GLU A 1 372 ? 9.234 9.924 -3.956 1.00 97.00 372 GLU A O 1
ATOM 3001 N N . GLU A 1 373 ? 9.621 11.925 -2.995 1.00 96.88 373 GLU A N 1
ATOM 3002 C CA . GLU A 1 373 ? 8.283 12.186 -2.466 1.00 96.88 373 GLU A CA 1
ATOM 3003 C C . GLU A 1 373 ? 7.754 13.480 -3.086 1.00 96.88 373 GLU A C 1
ATOM 3005 O O . GLU A 1 373 ? 8.461 14.490 -3.181 1.00 96.88 373 GLU A O 1
ATOM 3010 N N . TYR A 1 374 ? 6.485 13.455 -3.473 1.00 95.88 374 TYR A N 1
ATOM 3011 C CA . TYR A 1 374 ? 5.695 14.635 -3.758 1.00 95.88 374 TYR A CA 1
ATOM 3012 C C . TYR A 1 374 ? 4.383 14.569 -2.977 1.00 95.88 374 TYR A C 1
ATOM 3014 O O . TYR A 1 374 ? 3.487 13.786 -3.297 1.00 95.88 374 TYR A O 1
ATOM 3022 N N . ASP A 1 375 ? 4.272 15.451 -1.990 1.00 94.75 375 ASP A N 1
ATOM 3023 C CA . ASP A 1 375 ? 3.017 15.777 -1.332 1.00 94.75 375 ASP A CA 1
ATOM 3024 C C . ASP A 1 375 ? 2.313 16.946 -2.053 1.00 94.75 375 ASP A C 1
ATOM 3026 O O . ASP A 1 375 ? 2.873 18.033 -2.250 1.00 94.75 375 ASP A O 1
ATOM 3030 N N . GLY A 1 376 ? 1.069 16.696 -2.462 1.00 92.81 376 GLY A N 1
ATOM 3031 C CA . GLY A 1 376 ? 0.119 17.667 -3.001 1.00 92.81 376 GLY A CA 1
ATOM 3032 C C . GLY A 1 376 ? -1.207 17.707 -2.230 1.00 92.81 376 GLY A C 1
ATOM 3033 O O . GLY A 1 376 ? -2.193 18.217 -2.772 1.00 92.81 376 GLY A O 1
ATOM 3034 N N . ILE A 1 377 ? -1.262 17.157 -1.014 1.00 88.94 377 ILE A N 1
ATOM 3035 C CA . ILE A 1 377 ? -2.445 17.061 -0.151 1.00 88.94 377 ILE A CA 1
ATOM 3036 C C . ILE A 1 377 ? -2.301 18.037 1.033 1.00 88.94 377 ILE A C 1
ATOM 3038 O O . ILE A 1 377 ? -1.263 18.137 1.670 1.00 88.94 377 ILE A O 1
ATOM 3042 N N . ASP A 1 378 ? -3.358 18.785 1.366 1.00 83.06 378 ASP A N 1
ATOM 3043 C CA . ASP A 1 378 ? -3.335 19.709 2.515 1.00 83.06 378 ASP A CA 1
ATOM 3044 C C . ASP A 1 378 ? -3.461 18.936 3.856 1.00 83.06 378 ASP A C 1
ATOM 3046 O O . ASP A 1 378 ? -4.553 18.853 4.428 1.00 83.06 378 ASP A O 1
ATOM 3050 N N . GLY A 1 379 ? -2.360 18.392 4.394 1.00 83.69 379 GLY A N 1
ATOM 3051 C CA . GLY A 1 379 ? -2.318 17.807 5.745 1.00 83.69 379 GLY A CA 1
ATOM 3052 C C . GLY A 1 379 ? -1.296 16.683 5.931 1.00 83.69 379 GLY A C 1
ATOM 3053 O O . GLY A 1 379 ? -0.309 16.621 5.220 1.00 83.69 379 GLY A O 1
ATOM 3054 N N . GLU A 1 380 ? -1.553 15.814 6.910 1.00 85.00 380 GLU A N 1
ATOM 3055 C CA . GLU A 1 380 ? -0.920 14.492 7.042 1.00 85.00 380 GLU A CA 1
ATOM 3056 C C . GLU A 1 380 ? -1.861 13.463 6.391 1.00 85.00 380 GLU A C 1
ATOM 3058 O O . GLU A 1 380 ? -3.034 13.379 6.777 1.00 85.00 380 GLU A O 1
ATOM 3063 N N . LEU A 1 381 ? -1.399 12.705 5.393 1.00 89.50 381 LEU A N 1
ATOM 3064 C CA . LEU A 1 381 ? -2.187 11.684 4.705 1.00 89.50 381 LEU A CA 1
ATOM 3065 C C . LEU A 1 381 ? -2.256 10.401 5.540 1.00 89.50 381 LEU A C 1
ATOM 3067 O O . LEU A 1 381 ? -1.301 9.630 5.620 1.00 89.50 381 LEU A O 1
ATOM 3071 N N . ILE A 1 382 ? -3.441 10.121 6.086 1.00 85.62 382 ILE A N 1
ATOM 3072 C CA . ILE A 1 382 ? -3.763 8.839 6.726 1.00 85.62 382 ILE A CA 1
ATOM 3073 C C . ILE A 1 382 ? -4.810 8.103 5.881 1.00 85.62 382 ILE A C 1
ATOM 3075 O O . ILE A 1 382 ? -5.837 8.682 5.504 1.00 85.62 382 ILE A O 1
ATOM 3079 N N . LEU A 1 383 ? -4.563 6.815 5.610 1.00 85.50 383 LEU A N 1
ATOM 3080 C CA . LEU A 1 383 ? -5.529 5.892 4.990 1.00 85.50 383 LEU A CA 1
ATOM 3081 C C . LEU A 1 383 ? -6.036 4.807 5.953 1.00 85.50 383 LEU A C 1
ATOM 3083 O O . LEU A 1 383 ? -7.191 4.403 5.828 1.00 85.50 383 LEU A O 1
ATOM 3087 N N . GLU A 1 384 ? -5.222 4.379 6.926 1.00 81.94 384 GLU A N 1
ATOM 3088 C CA . GLU A 1 384 ? -5.604 3.391 7.946 1.00 81.94 384 GLU A CA 1
ATOM 3089 C C . GLU A 1 384 ? -6.821 3.884 8.763 1.00 81.94 384 GLU A C 1
ATOM 3091 O O . GLU A 1 384 ? -6.738 4.948 9.385 1.00 81.94 384 GLU A O 1
ATOM 3096 N N . PRO A 1 385 ? -7.967 3.171 8.757 1.00 74.75 385 PRO A N 1
ATOM 3097 C CA . PRO A 1 385 ? -9.181 3.607 9.450 1.00 74.75 385 PRO A CA 1
ATOM 3098 C C . PRO A 1 385 ? -9.050 3.542 10.979 1.00 74.75 385 PRO A C 1
ATOM 3100 O O . PRO A 1 385 ? -9.195 2.476 11.580 1.00 74.75 385 PRO A O 1
ATOM 3103 N N . ASN A 1 386 ? -8.847 4.692 11.626 1.00 72.00 386 ASN A N 1
ATOM 3104 C CA . ASN A 1 386 ? -8.582 4.781 13.065 1.00 72.00 386 ASN A CA 1
ATOM 3105 C C . ASN A 1 386 ? -9.587 5.691 13.808 1.00 72.00 386 ASN A C 1
ATOM 3107 O O . ASN A 1 386 ? -10.311 6.495 13.210 1.00 72.00 386 ASN A O 1
ATOM 3111 N N . GLY A 1 387 ? -9.658 5.558 15.135 1.00 70.50 387 GLY A N 1
ATOM 3112 C CA . GLY A 1 387 ? -10.629 6.249 15.982 1.00 70.50 387 GLY A CA 1
ATOM 3113 C C . GLY A 1 387 ? -10.213 6.299 17.453 1.00 70.50 387 GLY A C 1
ATOM 3114 O O . GLY A 1 387 ? -9.680 5.329 17.982 1.00 70.50 387 GLY A O 1
ATOM 3115 N N . LYS A 1 388 ? -10.491 7.414 18.142 1.00 68.81 388 LYS A N 1
ATOM 3116 C CA . LYS A 1 388 ? -10.280 7.553 19.598 1.00 68.81 388 LYS A CA 1
ATOM 3117 C C . LYS A 1 388 ? -11.311 8.466 20.257 1.00 68.81 388 LYS A C 1
ATOM 3119 O O . LYS A 1 388 ? -11.758 9.441 19.654 1.00 68.81 388 LYS A O 1
ATOM 3124 N N . ILE A 1 389 ? -11.701 8.162 21.496 1.00 67.81 389 ILE A N 1
ATOM 3125 C CA . ILE A 1 389 ? -12.552 9.048 22.305 1.00 67.81 389 ILE A CA 1
ATOM 3126 C C . ILE A 1 389 ? -11.633 10.050 23.014 1.00 67.81 389 ILE A C 1
ATOM 3128 O O . ILE A 1 389 ? -10.680 9.657 23.672 1.00 67.81 389 ILE A O 1
ATOM 3132 N N . ASN A 1 390 ? -11.905 11.346 22.872 1.00 69.31 390 ASN A N 1
ATOM 3133 C CA . ASN A 1 390 ? -11.091 12.420 23.451 1.00 69.31 390 ASN A CA 1
ATOM 3134 C C . ASN A 1 390 ? -11.658 12.909 24.792 1.00 69.31 390 ASN A C 1
ATOM 3136 O O . ASN A 1 390 ? -10.901 13.276 25.690 1.00 69.31 390 ASN A O 1
ATOM 3140 N N . SER A 1 391 ? -12.988 12.942 24.937 1.00 66.81 391 SER A N 1
ATOM 3141 C CA . SER A 1 391 ? -13.645 13.223 26.216 1.00 66.81 391 SER A CA 1
ATOM 3142 C C . SER A 1 391 ? -15.092 12.723 26.255 1.00 66.81 391 SER A C 1
ATOM 3144 O O . SER A 1 391 ? -15.762 12.586 25.229 1.00 66.81 391 SER A O 1
ATOM 3146 N N . VAL A 1 392 ? -15.598 12.496 27.469 1.00 66.12 392 VAL A N 1
ATOM 3147 C CA . VAL A 1 392 ? -17.028 12.321 27.735 1.00 66.12 392 VAL A CA 1
ATOM 3148 C C . VAL A 1 392 ? -17.438 13.301 28.830 1.00 66.12 392 VAL A C 1
ATOM 3150 O O . VAL A 1 392 ? -16.838 13.339 29.903 1.00 66.12 392 VAL A O 1
ATOM 3153 N N . ILE A 1 393 ? -18.470 14.100 28.561 1.00 64.00 393 ILE A N 1
ATOM 3154 C CA . ILE A 1 393 ? -18.929 15.188 29.428 1.00 64.00 393 ILE A CA 1
ATOM 3155 C C . ILE A 1 393 ? -20.422 14.984 29.747 1.00 64.00 393 ILE A C 1
ATOM 3157 O O . ILE A 1 393 ? -21.285 15.260 28.906 1.00 64.00 393 ILE A O 1
ATOM 3161 N N . PRO A 1 394 ? -20.766 14.528 30.967 1.00 59.16 394 PRO A N 1
ATOM 3162 C CA . PRO A 1 394 ? -22.141 14.530 31.460 1.00 59.16 394 PRO A CA 1
ATOM 3163 C C . PRO A 1 394 ? -22.679 15.961 31.607 1.00 59.16 394 PRO A C 1
ATOM 3165 O O . PRO A 1 394 ? -22.049 16.817 32.229 1.00 59.16 394 PRO A O 1
ATOM 3168 N N . SER A 1 395 ? -23.871 16.223 31.067 1.00 56.69 395 SER A N 1
ATOM 3169 C CA . SER A 1 395 ? -24.504 17.552 31.018 1.00 56.69 395 SER A CA 1
ATOM 3170 C C . SER A 1 395 ? -25.843 17.580 31.779 1.00 56.69 395 SER A C 1
ATOM 3172 O O . SER A 1 395 ? -26.842 18.135 31.321 1.00 56.69 395 SER A O 1
ATOM 3174 N N . GLY A 1 396 ? -25.861 16.981 32.972 1.00 53.66 396 GLY A N 1
ATOM 3175 C CA . GLY A 1 396 ? -27.056 16.790 33.799 1.00 53.66 396 GLY A CA 1
ATOM 3176 C C . GLY A 1 396 ? -27.426 15.313 33.935 1.00 53.66 396 GLY A C 1
ATOM 3177 O O . GLY A 1 396 ? -26.584 14.446 33.729 1.00 53.66 396 GLY A O 1
ATOM 3178 N N . ASN A 1 397 ? -28.680 15.038 34.302 1.00 50.25 397 ASN A N 1
ATOM 3179 C CA . ASN A 1 397 ? -29.186 13.681 34.552 1.00 50.25 397 ASN A CA 1
ATOM 3180 C C . ASN A 1 397 ? -29.655 12.945 33.283 1.00 50.25 397 ASN A C 1
ATOM 3182 O O . ASN A 1 397 ? -29.903 11.748 33.348 1.00 50.25 397 ASN A O 1
ATOM 3186 N N . ASP A 1 398 ? -29.811 13.651 32.159 1.00 54.53 398 ASP A N 1
ATOM 3187 C CA . ASP A 1 398 ? -30.406 13.137 30.919 1.00 54.53 398 ASP A CA 1
ATOM 3188 C C . ASP A 1 398 ? -29.638 13.562 29.651 1.00 54.53 398 ASP A C 1
ATOM 3190 O O . ASP A 1 398 ? -30.153 13.439 28.541 1.00 54.53 398 ASP A O 1
ATOM 3194 N N . GLN A 1 399 ? -28.406 14.074 29.780 1.00 59.78 399 GLN A N 1
ATOM 3195 C CA . GLN A 1 399 ? -27.599 14.527 28.640 1.00 59.78 399 GLN A CA 1
ATOM 3196 C C . GLN A 1 399 ? -26.140 14.083 28.734 1.00 59.78 399 GLN A C 1
ATOM 3198 O O . GLN A 1 399 ? -25.497 14.242 29.773 1.00 59.78 399 GLN A O 1
ATOM 3203 N N . VAL A 1 400 ? -25.597 13.623 27.607 1.00 61.94 400 VAL A N 1
ATOM 3204 C CA . VAL A 1 400 ? -24.176 13.295 27.446 1.00 61.94 400 VAL A CA 1
ATOM 3205 C C . VAL A 1 400 ? -23.626 13.953 26.183 1.00 61.94 400 VAL A C 1
ATOM 3207 O O . VAL A 1 400 ? -24.272 13.949 25.130 1.00 61.94 400 VAL A O 1
ATOM 3210 N N . GLN A 1 401 ? -22.435 14.531 26.306 1.00 67.75 401 GLN A N 1
ATOM 3211 C CA . GLN A 1 401 ? -21.610 14.994 25.196 1.00 67.75 401 GLN A CA 1
ATOM 3212 C C . GLN A 1 401 ? -20.381 14.091 25.085 1.00 67.75 401 GLN A C 1
ATOM 3214 O O . GLN A 1 401 ? -19.820 13.690 26.104 1.00 67.75 401 GLN A O 1
ATOM 3219 N N . ILE A 1 402 ? -19.993 13.750 23.860 1.00 67.69 402 ILE A N 1
ATOM 3220 C CA . ILE A 1 402 ? -18.873 12.853 23.566 1.00 67.69 402 ILE A CA 1
ATOM 3221 C C . ILE A 1 402 ? -18.028 13.520 22.489 1.00 67.69 402 ILE A C 1
ATOM 3223 O O . ILE A 1 402 ? -18.498 13.736 21.370 1.00 67.69 402 ILE A O 1
ATOM 3227 N N . GLU A 1 403 ? -16.796 13.859 22.845 1.00 70.31 403 GLU A N 1
ATOM 3228 C CA . GLU A 1 403 ? -15.779 14.347 21.921 1.00 70.31 403 GLU A CA 1
ATOM 3229 C C . GLU A 1 403 ? -14.937 13.149 21.491 1.00 70.31 403 GLU A C 1
ATOM 3231 O O . GLU A 1 403 ? -14.399 12.424 22.327 1.00 70.31 403 GLU A O 1
ATOM 3236 N N . PHE A 1 404 ? -14.822 12.922 20.190 1.00 70.50 404 PHE A N 1
ATOM 3237 C CA . PHE A 1 404 ? -14.050 11.821 19.617 1.00 70.50 404 PHE A CA 1
ATOM 3238 C C . PHE A 1 404 ? -13.356 12.286 18.341 1.00 70.50 404 PHE A C 1
ATOM 3240 O O . PHE A 1 404 ? -13.678 13.347 17.805 1.00 70.50 404 PHE A O 1
ATOM 3247 N N . ALA A 1 405 ? -12.382 11.521 17.865 1.00 71.81 405 ALA A N 1
ATOM 3248 C CA . ALA A 1 405 ? -11.746 11.764 16.585 1.00 71.81 405 ALA A CA 1
ATOM 3249 C C . ALA A 1 405 ? -11.659 10.491 15.745 1.00 71.81 405 ALA A C 1
ATOM 3251 O O . ALA A 1 405 ? -11.667 9.384 16.283 1.00 71.81 405 ALA A O 1
ATOM 3252 N N . LEU A 1 406 ? -11.589 10.689 14.430 1.00 74.00 406 LEU A N 1
ATOM 3253 C CA . LEU A 1 406 ? -11.477 9.656 13.401 1.00 74.00 406 LEU A CA 1
ATOM 3254 C C . LEU A 1 406 ? -10.386 10.046 12.392 1.00 74.00 406 LEU A C 1
ATOM 3256 O O . LEU A 1 406 ? -10.152 11.240 12.194 1.00 74.00 406 LEU A O 1
ATOM 3260 N N . SER A 1 407 ? -9.787 9.073 11.716 1.00 74.94 407 SER A N 1
ATOM 3261 C CA . SER A 1 407 ? -8.865 9.274 10.585 1.00 74.94 407 SER A CA 1
ATOM 3262 C C . SER A 1 407 ? -8.928 8.085 9.611 1.00 74.94 407 SER A C 1
ATOM 3264 O O . SER A 1 407 ? -9.511 7.050 9.934 1.00 74.94 407 SER A O 1
ATOM 3266 N N . GLY A 1 408 ? -8.378 8.243 8.400 1.00 75.75 408 GLY A N 1
ATOM 3267 C CA . GLY A 1 408 ? -8.312 7.177 7.391 1.00 75.75 408 GLY A CA 1
ATOM 3268 C C . GLY A 1 408 ? -9.462 7.148 6.374 1.00 75.75 408 GLY A C 1
ATOM 3269 O O . GLY A 1 408 ? -9.919 8.186 5.877 1.00 75.75 408 GLY A O 1
ATOM 3270 N N . LEU A 1 409 ? -9.890 5.935 6.014 1.00 71.62 409 LEU A N 1
ATOM 3271 C CA . LEU A 1 409 ? -10.944 5.649 5.031 1.00 71.62 409 LEU A CA 1
ATOM 3272 C C . LEU A 1 409 ? -12.246 5.145 5.679 1.00 71.62 409 LEU A C 1
ATOM 3274 O O . LEU A 1 409 ? -12.256 4.601 6.782 1.00 71.62 409 LEU A O 1
ATOM 3278 N N . GLY A 1 410 ? -13.363 5.287 4.962 1.00 67.50 410 GLY A N 1
ATOM 3279 C CA . GLY A 1 410 ? -14.669 4.779 5.374 1.00 67.50 410 GLY A CA 1
ATOM 3280 C C . GLY A 1 410 ? -15.450 5.708 6.309 1.00 67.50 410 GLY A C 1
ATOM 3281 O O . GLY A 1 410 ? -15.516 6.928 6.144 1.00 67.50 410 GLY A O 1
ATOM 3282 N N . VAL A 1 411 ? -16.109 5.087 7.285 1.00 61.78 411 VAL A N 1
ATOM 3283 C CA . VAL A 1 411 ? -17.055 5.704 8.227 1.00 61.7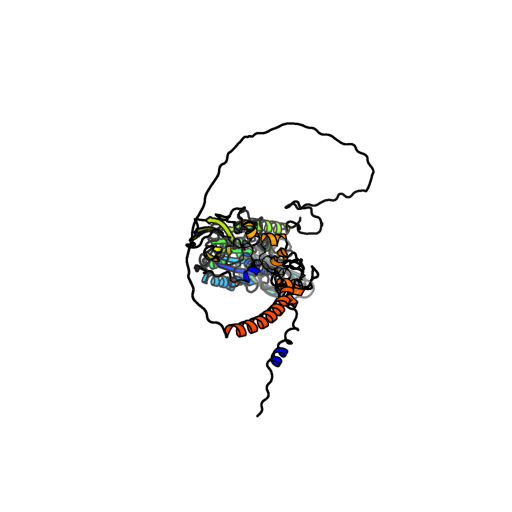8 411 VAL A CA 1
ATOM 3284 C C . VAL A 1 411 ? -16.636 5.346 9.643 1.00 61.78 411 VAL A C 1
ATOM 3286 O O . VAL A 1 411 ? -16.337 4.182 9.903 1.00 61.78 411 VAL A O 1
ATOM 3289 N N . GLY A 1 412 ? -16.692 6.308 10.566 1.00 58.97 412 GLY A N 1
ATOM 3290 C CA . GLY A 1 412 ? -16.616 6.032 11.997 1.00 58.97 412 GLY A CA 1
ATOM 3291 C C . GLY A 1 412 ? -18.002 5.783 12.587 1.00 58.97 412 GLY A C 1
ATOM 3292 O O . GLY A 1 412 ? -18.948 6.531 12.349 1.00 58.97 412 GLY A O 1
ATOM 3293 N N . LYS A 1 413 ? -18.124 4.732 13.386 1.00 59.19 413 LYS A N 1
ATOM 3294 C CA . LYS A 1 413 ? -19.354 4.258 14.009 1.00 59.19 413 LYS A CA 1
ATOM 3295 C C . LYS A 1 413 ? -19.181 4.222 15.524 1.00 59.19 413 LYS A C 1
ATOM 3297 O O . LYS A 1 413 ? -18.545 3.329 16.077 1.00 59.19 413 LYS A O 1
ATOM 3302 N N . LEU A 1 414 ? -19.749 5.207 16.211 1.00 60.69 414 LEU A N 1
ATOM 3303 C CA . LEU A 1 414 ? -19.741 5.283 17.669 1.00 60.69 414 LEU A CA 1
ATOM 3304 C C . LEU A 1 414 ? -20.838 4.367 18.229 1.00 60.69 414 LEU A C 1
ATOM 3306 O O . LEU A 1 414 ? -22.029 4.576 17.974 1.00 60.69 414 LEU A O 1
ATOM 3310 N N . ILE A 1 415 ? -20.440 3.356 19.003 1.00 57.88 415 ILE A N 1
ATOM 3311 C CA . ILE A 1 415 ? -21.357 2.428 19.665 1.00 57.88 415 ILE A CA 1
ATOM 3312 C C . ILE A 1 415 ? -21.513 2.876 21.119 1.00 57.88 415 ILE A C 1
ATOM 3314 O O . ILE A 1 415 ? -20.564 2.925 21.897 1.00 57.88 415 ILE A O 1
ATOM 3318 N N . LEU A 1 416 ? -22.743 3.217 21.493 1.00 58.09 416 LEU A N 1
ATOM 3319 C CA . LEU A 1 416 ? -23.093 3.590 22.856 1.00 58.09 416 LEU A CA 1
ATOM 3320 C C . LEU A 1 416 ? -23.844 2.440 23.507 1.00 58.09 416 LEU A C 1
ATOM 3322 O O . LEU A 1 416 ? -24.935 2.074 23.072 1.00 58.09 416 LEU A O 1
ATOM 3326 N N . VAL A 1 417 ? -23.268 1.904 24.575 1.00 55.31 417 VAL A N 1
ATOM 3327 C CA . VAL A 1 417 ? -23.939 0.990 25.496 1.00 55.31 417 VAL A CA 1
ATOM 3328 C C . VAL A 1 417 ? -24.149 1.751 26.800 1.00 55.31 417 VAL A C 1
ATOM 3330 O O . VAL A 1 417 ? -23.251 2.451 27.261 1.00 55.31 417 VAL A O 1
ATOM 3333 N N . TYR A 1 418 ? -25.343 1.673 27.377 1.00 57.28 418 TYR A N 1
ATOM 3334 C CA . TYR A 1 418 ? -25.622 2.219 28.703 1.00 57.28 418 TYR A CA 1
ATOM 3335 C C . TYR A 1 418 ? -26.720 1.414 29.389 1.00 57.28 418 TYR A C 1
ATOM 3337 O O . TYR A 1 418 ? -27.583 0.843 28.725 1.00 57.28 418 TYR A O 1
ATOM 3345 N N . TYR A 1 419 ? -26.694 1.374 30.718 1.00 49.78 419 TYR A N 1
ATOM 3346 C CA . TYR A 1 419 ? -27.827 0.889 31.494 1.00 49.78 419 TYR A CA 1
ATOM 3347 C C . TYR A 1 419 ? -28.814 2.042 31.702 1.00 49.78 419 TYR A C 1
ATOM 3349 O O . TYR A 1 419 ? -28.409 3.123 32.135 1.00 49.78 419 TYR A O 1
ATOM 3357 N N . ASP A 1 420 ? -30.090 1.837 31.374 1.00 51.09 420 ASP A N 1
ATOM 3358 C CA . ASP A 1 420 ? -31.152 2.768 31.753 1.00 51.09 420 ASP A CA 1
ATOM 3359 C C . ASP A 1 420 ? -31.783 2.331 33.075 1.00 51.09 420 ASP A C 1
ATOM 3361 O O . ASP A 1 420 ? -32.481 1.319 33.153 1.00 51.09 420 ASP A O 1
ATOM 3365 N N . PHE A 1 421 ? -31.603 3.150 34.107 1.00 49.56 421 PHE A N 1
ATOM 3366 C CA . PHE A 1 421 ? -32.179 2.928 35.430 1.00 49.56 421 PHE A CA 1
ATOM 3367 C C . PHE A 1 421 ? -33.708 3.138 35.470 1.00 49.56 421 PHE A C 1
ATOM 3369 O O . PHE A 1 421 ? -34.346 2.782 36.460 1.00 49.56 421 PHE A O 1
ATOM 3376 N N . THR A 1 422 ? -34.317 3.706 34.418 1.00 50.31 422 THR A N 1
ATOM 3377 C CA . THR A 1 422 ? -35.776 3.903 34.314 1.00 50.31 422 THR A CA 1
ATOM 3378 C C . THR A 1 422 ? -36.496 2.693 33.716 1.00 50.31 422 THR A C 1
ATOM 3380 O O . THR A 1 422 ? -37.554 2.316 34.223 1.00 50.31 422 THR A O 1
ATOM 3383 N N . GLU A 1 423 ? -35.944 2.073 32.669 1.00 51.28 423 GLU A N 1
ATOM 3384 C CA . GLU A 1 423 ? -36.496 0.859 32.046 1.00 51.28 423 GLU A CA 1
ATOM 3385 C C . GLU A 1 423 ? -35.851 -0.450 32.551 1.00 51.28 423 GLU A C 1
ATOM 3387 O O . GLU A 1 423 ? -36.401 -1.520 32.298 1.00 51.28 423 GLU A O 1
ATOM 3392 N N . GLN A 1 424 ? -34.759 -0.371 33.327 1.00 51.31 424 GLN A N 1
ATOM 3393 C CA . GLN A 1 424 ? -33.969 -1.498 33.862 1.00 51.31 424 GLN A CA 1
ATOM 3394 C C . GLN A 1 424 ? -33.379 -2.403 32.762 1.00 51.31 424 GLN A C 1
ATOM 3396 O O . GLN A 1 424 ? -33.415 -3.632 32.839 1.00 51.31 424 GLN A O 1
ATOM 3401 N N . THR A 1 425 ? -32.849 -1.785 31.703 1.00 49.50 425 THR A N 1
ATOM 3402 C CA . THR A 1 425 ? -32.367 -2.464 30.488 1.00 49.50 425 THR A CA 1
ATOM 3403 C C . THR A 1 425 ? -30.997 -1.959 30.038 1.00 49.50 425 THR A C 1
ATOM 3405 O O . THR A 1 425 ? -30.620 -0.810 30.272 1.00 49.50 425 THR A O 1
ATOM 3408 N N . ILE A 1 426 ? -30.246 -2.819 29.339 1.00 51.03 426 ILE A N 1
ATOM 3409 C CA . ILE A 1 426 ? -29.031 -2.417 28.620 1.00 51.03 426 ILE A CA 1
ATOM 3410 C C . ILE A 1 426 ? -29.451 -1.877 27.251 1.00 51.03 426 ILE A C 1
ATOM 3412 O O . ILE A 1 426 ? -29.803 -2.630 26.341 1.00 51.03 426 ILE A O 1
ATOM 3416 N N . VAL A 1 427 ? -29.388 -0.560 27.087 1.00 52.91 427 VAL A N 1
ATOM 3417 C CA . VAL A 1 427 ? -29.682 0.100 25.819 1.00 52.91 427 VAL A CA 1
ATOM 3418 C C . VAL A 1 427 ? -28.410 0.170 24.978 1.00 52.91 427 VAL A C 1
ATOM 3420 O O . VAL A 1 427 ? -27.373 0.668 25.417 1.00 52.91 427 VAL A O 1
ATOM 3423 N N . ARG A 1 428 ? -28.504 -0.296 23.727 1.00 57.19 428 ARG A N 1
ATOM 3424 C CA . ARG A 1 428 ? -27.460 -0.138 22.709 1.00 57.19 428 ARG A CA 1
ATOM 3425 C C . ARG A 1 428 ? -27.941 0.818 21.620 1.00 57.19 428 ARG A C 1
ATOM 3427 O O . ARG A 1 428 ? -28.904 0.523 20.918 1.00 57.19 428 ARG A O 1
ATOM 3434 N N . SER A 1 429 ? -27.254 1.946 21.473 1.00 57.22 429 SER A N 1
ATOM 3435 C CA . SER A 1 429 ? -27.457 2.931 20.409 1.00 57.22 429 SER A CA 1
ATOM 3436 C C . SER A 1 429 ? -26.237 2.958 19.493 1.00 57.22 429 SER A C 1
ATOM 3438 O O . SER A 1 429 ? -25.105 2.824 19.948 1.00 57.22 429 SER A O 1
ATOM 3440 N N . GLU A 1 430 ? -26.459 3.173 18.202 1.00 58.72 430 GLU A N 1
ATOM 3441 C CA . GLU A 1 430 ? -25.400 3.334 17.202 1.00 58.72 430 GLU A CA 1
ATOM 3442 C C . GLU A 1 430 ? -25.509 4.723 16.572 1.00 58.72 430 GLU A C 1
ATOM 3444 O O . GLU A 1 430 ? -26.620 5.179 16.294 1.00 58.72 430 GLU A O 1
ATOM 3449 N N . ILE A 1 431 ? -24.371 5.379 16.345 1.00 60.78 431 ILE A N 1
ATOM 3450 C CA . ILE A 1 431 ? -24.252 6.612 15.558 1.00 60.78 431 ILE A CA 1
ATOM 3451 C C . ILE A 1 431 ? -23.193 6.373 14.485 1.00 60.78 431 ILE A C 1
ATOM 3453 O O . ILE A 1 431 ? -22.119 5.865 14.792 1.00 60.78 431 ILE A O 1
ATOM 3457 N N . GLU A 1 432 ? -23.488 6.745 13.245 1.00 59.75 432 GLU A N 1
ATOM 3458 C CA . GLU A 1 432 ? -22.588 6.593 12.098 1.00 59.75 432 GLU A CA 1
ATOM 3459 C C . GLU A 1 432 ? -22.240 7.992 11.563 1.00 59.75 432 GLU A C 1
ATOM 3461 O O . GLU A 1 432 ? -23.128 8.818 11.349 1.00 59.75 432 GLU A O 1
ATOM 3466 N N . GLU A 1 433 ? -20.945 8.270 11.404 1.00 60.03 433 GLU A N 1
ATOM 3467 C CA . GLU A 1 433 ? -20.364 9.591 11.146 1.00 60.03 433 GLU A CA 1
ATOM 3468 C C . GLU A 1 433 ? -19.252 9.496 10.087 1.00 60.03 433 GLU A C 1
ATOM 3470 O O . GLU A 1 433 ? -18.270 8.769 10.251 1.00 60.03 433 GLU A O 1
ATOM 3475 N N . ASN A 1 434 ? -19.383 10.256 8.996 1.00 57.41 434 ASN A N 1
ATOM 3476 C CA . ASN A 1 434 ? -18.405 10.241 7.905 1.00 57.41 434 ASN A CA 1
ATOM 3477 C C . ASN A 1 434 ? -17.041 10.787 8.333 1.00 57.41 434 ASN A C 1
ATOM 3479 O O . ASN A 1 434 ? -16.960 11.860 8.940 1.00 57.41 434 ASN A O 1
ATOM 3483 N N . ILE A 1 435 ? -15.978 10.122 7.882 1.00 58.75 435 ILE A N 1
ATOM 3484 C CA . ILE A 1 435 ? -14.663 10.743 7.711 1.00 58.75 435 ILE A CA 1
ATOM 3485 C C . ILE A 1 435 ? -14.738 11.578 6.421 1.00 58.75 435 ILE A C 1
ATOM 3487 O O . ILE A 1 435 ? -15.282 11.125 5.416 1.00 58.75 435 ILE A O 1
ATOM 3491 N N . GLN A 1 436 ? -14.298 12.837 6.460 1.00 57.94 436 GLN A N 1
ATOM 3492 C CA . GLN A 1 436 ? -14.568 13.827 5.396 1.00 57.94 436 GLN A CA 1
ATOM 3493 C C . GLN A 1 436 ? -13.309 14.395 4.714 1.00 57.94 436 GLN A C 1
ATOM 3495 O O . GLN A 1 436 ? -13.425 15.214 3.814 1.00 57.94 436 GLN A O 1
ATOM 3500 N N . ASN A 1 437 ? -12.112 14.005 5.156 1.00 56.78 437 ASN A N 1
ATOM 3501 C CA . ASN A 1 437 ? -10.826 14.196 4.476 1.00 56.78 437 ASN A CA 1
ATOM 3502 C C . ASN A 1 437 ? -9.775 13.269 5.122 1.00 56.78 437 ASN A C 1
ATOM 3504 O O . ASN A 1 437 ? -10.052 12.643 6.144 1.00 56.78 437 ASN A O 1
ATOM 3508 N N . SER A 1 438 ? -8.587 13.183 4.522 1.00 53.06 438 SER A N 1
ATOM 3509 C CA . SER A 1 438 ? -7.435 12.418 5.029 1.00 53.06 438 SER A CA 1
ATOM 3510 C C . SER A 1 438 ? -6.643 13.106 6.144 1.00 53.06 438 SER A C 1
ATOM 3512 O O . SER A 1 438 ? -5.862 12.435 6.808 1.00 53.06 438 SER A O 1
ATOM 3514 N N . ALA A 1 439 ? -6.810 14.422 6.305 1.00 56.44 439 ALA A N 1
ATOM 3515 C CA . ALA A 1 439 ? -5.864 15.305 6.979 1.00 56.44 439 ALA A CA 1
ATOM 3516 C C . ALA A 1 439 ? -5.895 15.180 8.514 1.00 56.44 439 ALA A C 1
ATOM 3518 O O . ALA A 1 439 ? -6.591 15.942 9.197 1.00 56.44 439 ALA A O 1
ATOM 3519 N N . GLY A 1 440 ? -5.103 14.251 9.051 1.00 63.31 440 GLY A N 1
ATOM 3520 C CA . GLY A 1 440 ? -4.952 14.048 10.493 1.00 63.31 440 GLY A CA 1
ATOM 3521 C C . GLY A 1 440 ? -6.247 13.620 11.202 1.00 63.31 440 GLY A C 1
ATOM 3522 O O . GLY A 1 440 ? -7.160 13.024 10.626 1.00 63.31 440 GLY A O 1
ATOM 3523 N N . TRP A 1 441 ? -6.343 13.944 12.494 1.00 67.12 441 TRP A N 1
ATOM 3524 C CA . TRP A 1 441 ? -7.492 13.593 13.337 1.00 67.12 441 TRP A CA 1
ATOM 3525 C C . TRP A 1 441 ? -8.698 14.526 13.169 1.00 67.12 441 TRP A C 1
ATOM 3527 O O . TRP A 1 441 ? -8.725 15.653 13.676 1.00 67.12 441 TRP A O 1
ATOM 3537 N N . GLN A 1 442 ? -9.772 14.009 12.571 1.00 68.00 442 GLN A N 1
ATOM 3538 C CA . GLN A 1 442 ? -11.055 14.699 12.463 1.00 68.00 442 GLN A CA 1
ATOM 3539 C C . GLN A 1 442 ? -11.793 14.756 13.804 1.00 68.00 442 GLN A C 1
ATOM 3541 O O . GLN A 1 442 ? -12.448 13.797 14.202 1.00 68.00 442 GLN A O 1
ATOM 3546 N N . GLN A 1 443 ? -11.747 15.903 14.483 1.00 72.69 443 GLN A N 1
ATOM 3547 C CA . GLN A 1 443 ? -12.491 16.140 15.725 1.00 72.69 443 GLN A CA 1
ATOM 3548 C C . GLN A 1 443 ? -14.012 16.211 15.490 1.00 72.69 443 GLN A C 1
ATOM 3550 O O . GLN A 1 443 ? -14.500 17.024 14.700 1.00 72.69 443 GLN A O 1
ATOM 3555 N N . LYS A 1 444 ? -14.765 15.392 16.228 1.00 69.94 444 LYS A N 1
ATOM 3556 C CA . LYS A 1 444 ? -16.226 15.243 16.180 1.00 69.94 444 LYS A CA 1
ATOM 3557 C C . LYS A 1 444 ? -16.829 15.435 17.576 1.00 69.94 444 LYS A C 1
ATOM 3559 O O . LYS A 1 444 ? -16.216 15.095 18.586 1.00 69.94 444 LYS A O 1
ATOM 3564 N N . LEU A 1 445 ? -18.056 15.957 17.629 1.00 67.12 445 LEU A N 1
ATOM 3565 C CA . LEU A 1 445 ? -18.818 16.155 18.866 1.00 67.12 445 LEU A CA 1
ATOM 3566 C C . LEU A 1 445 ? -20.223 15.571 18.708 1.00 67.12 445 LEU A C 1
ATOM 3568 O O . LEU A 1 445 ? -21.068 16.157 18.029 1.00 67.12 445 LEU A O 1
ATOM 3572 N N . PHE A 1 446 ? -20.490 14.461 19.391 1.00 65.44 446 PHE A N 1
ATOM 3573 C CA . PHE A 1 446 ? -21.842 13.940 19.553 1.00 65.44 446 PHE A CA 1
ATOM 3574 C C . PHE A 1 446 ? -22.487 14.515 20.822 1.00 65.44 446 PHE A C 1
ATOM 3576 O O . PHE A 1 446 ? -21.833 14.672 21.852 1.00 65.44 446 PHE A O 1
ATOM 3583 N N . ALA A 1 447 ? -23.784 14.825 20.766 1.00 56.28 447 ALA A N 1
ATOM 3584 C CA . ALA A 1 447 ? -24.546 15.314 21.912 1.00 56.28 447 ALA A CA 1
ATOM 3585 C C . ALA A 1 447 ? -25.970 14.743 21.896 1.00 56.28 447 ALA A C 1
ATOM 3587 O O . ALA A 1 447 ? -26.757 15.053 21.000 1.00 56.28 447 ALA A O 1
ATOM 3588 N N . SER A 1 448 ? -26.312 13.943 22.910 1.00 58.03 448 SER A N 1
ATOM 3589 C CA . SER A 1 448 ? -27.646 13.351 23.066 1.00 58.03 448 SER A CA 1
ATOM 3590 C C . SER A 1 448 ? -28.385 13.918 24.274 1.00 58.03 448 SER A C 1
ATOM 3592 O O . SER A 1 448 ? -27.781 14.247 25.295 1.00 58.03 448 SER A O 1
ATOM 3594 N N . SER A 1 449 ? -29.712 13.978 24.157 1.00 49.56 449 SER A N 1
ATOM 3595 C CA . SER A 1 449 ? -30.636 14.239 25.261 1.00 49.56 449 SER A CA 1
ATOM 3596 C C . SER A 1 449 ? -31.509 12.997 25.439 1.00 49.56 449 SER A C 1
ATOM 3598 O O . SER A 1 449 ? -32.540 12.851 24.774 1.00 49.56 449 SER A O 1
ATOM 3600 N N . LEU A 1 450 ? -31.080 12.101 26.327 1.00 53.38 450 LEU A N 1
ATOM 3601 C CA . LEU A 1 450 ? -31.718 10.838 26.720 1.00 53.38 450 LEU A CA 1
ATOM 3602 C C . LEU A 1 450 ? -32.937 11.124 27.619 1.00 53.38 450 LEU A C 1
ATOM 3604 O O . LEU A 1 450 ? -33.044 10.704 28.766 1.00 53.38 450 LEU A O 1
ATOM 3608 N N . THR A 1 451 ? -33.853 11.923 27.075 1.00 42.62 451 THR A N 1
ATOM 3609 C CA . THR A 1 451 ? -34.841 12.711 27.819 1.00 42.62 451 THR A CA 1
ATOM 3610 C C . THR A 1 451 ? -35.943 11.824 28.403 1.00 42.62 451 THR A C 1
ATOM 3612 O O . THR A 1 451 ? -36.953 11.570 27.745 1.00 42.62 451 THR A O 1
ATOM 3615 N N . GLY A 1 452 ? -35.769 11.397 29.653 1.00 39.91 452 GLY A N 1
ATOM 3616 C CA . GLY A 1 452 ? -36.691 10.496 30.356 1.00 39.91 452 GLY A CA 1
ATOM 3617 C C . GLY A 1 452 ? -36.023 9.267 30.973 1.00 39.91 452 GLY A C 1
ATOM 3618 O O . GLY A 1 452 ? -36.676 8.595 31.762 1.00 39.91 452 GLY A O 1
ATOM 3619 N N . HIS A 1 453 ? -34.752 9.032 30.650 1.00 46.50 453 HIS A N 1
ATOM 3620 C CA . HIS A 1 453 ? -33.895 7.992 31.214 1.00 46.50 453 HIS A CA 1
ATOM 3621 C C . HIS A 1 453 ? -32.994 8.617 32.295 1.00 46.50 453 HIS A C 1
ATOM 3623 O O . HIS A 1 453 ? -32.656 9.801 32.198 1.00 46.50 453 HIS A O 1
ATOM 3629 N N . ASP A 1 454 ? -32.605 7.851 33.316 1.00 45.00 454 ASP A N 1
ATOM 3630 C CA . ASP A 1 454 ? -31.599 8.280 34.304 1.00 45.00 454 ASP A CA 1
ATOM 3631 C C . ASP A 1 454 ? -30.293 7.559 33.970 1.00 45.00 454 ASP A C 1
ATOM 3633 O O . ASP A 1 454 ? -30.285 6.342 33.791 1.00 45.00 454 ASP A O 1
ATOM 3637 N N . ILE A 1 455 ? -29.212 8.324 33.807 1.00 45.47 455 ILE A N 1
ATOM 3638 C CA . ILE A 1 455 ? -27.960 7.862 33.188 1.00 45.47 455 ILE A CA 1
ATOM 3639 C C . ILE A 1 455 ? -26.808 7.741 34.197 1.00 45.47 455 ILE A C 1
ATOM 3641 O O . ILE A 1 455 ? -25.635 7.859 33.843 1.00 45.47 455 ILE A O 1
ATOM 3645 N N . SER A 1 456 ? -27.127 7.515 35.471 1.00 38.59 456 SER A N 1
ATOM 3646 C CA . SER A 1 456 ? -26.183 7.460 36.599 1.00 38.59 456 SER A CA 1
ATOM 3647 C C . SER A 1 456 ? -25.279 6.203 36.647 1.00 38.59 456 SER A C 1
ATOM 3649 O O . SER A 1 456 ? -24.888 5.757 37.721 1.00 38.59 456 SER A O 1
ATOM 3651 N N . GLY A 1 457 ? -24.872 5.678 35.482 1.00 44.22 457 GLY A N 1
ATOM 3652 C CA . GLY A 1 457 ? -23.998 4.504 35.333 1.00 44.22 457 GLY A CA 1
ATOM 3653 C C . GLY A 1 457 ? -23.715 4.110 33.874 1.00 44.22 457 GLY A C 1
ATOM 3654 O O . GLY A 1 457 ? -23.988 2.980 33.476 1.00 44.22 457 GLY A O 1
ATOM 3655 N N . ILE A 1 458 ? -23.208 5.031 33.039 1.00 41.62 458 ILE A N 1
ATOM 3656 C CA . ILE A 1 458 ? -22.835 4.710 31.645 1.00 41.62 458 ILE A CA 1
ATOM 3657 C C . ILE A 1 458 ? -21.431 4.091 31.577 1.00 41.62 458 ILE A C 1
ATOM 3659 O O . ILE A 1 458 ? -20.475 4.695 32.057 1.00 41.62 458 ILE A O 1
ATOM 3663 N N . THR A 1 459 ? -21.296 2.961 30.873 1.00 40.44 459 THR A N 1
ATOM 3664 C CA . THR A 1 459 ? -20.004 2.372 30.476 1.00 40.44 459 THR A CA 1
ATOM 3665 C C . THR A 1 459 ? -19.882 2.382 28.951 1.00 40.44 459 THR A C 1
ATOM 3667 O O . THR A 1 459 ? -20.585 1.643 28.265 1.00 40.44 459 THR A O 1
ATOM 3670 N N . PHE A 1 460 ? -19.000 3.218 28.403 1.00 44.12 460 PHE A N 1
ATOM 3671 C CA . PHE A 1 460 ? -18.814 3.340 26.951 1.00 44.12 460 PHE A CA 1
ATOM 3672 C C . PHE A 1 460 ? -18.049 2.137 26.400 1.00 44.12 460 PHE A C 1
ATOM 3674 O O . PHE A 1 460 ? -17.055 1.722 26.995 1.00 44.12 460 PHE A O 1
ATOM 3681 N N . LYS A 1 461 ? -18.482 1.594 25.253 1.00 43.31 461 LYS A N 1
ATOM 3682 C CA . LYS A 1 461 ? -17.758 0.509 24.582 1.00 43.31 461 LYS A CA 1
ATOM 3683 C C . LYS A 1 461 ? -17.750 0.647 23.053 1.00 43.31 461 LYS A C 1
ATOM 3685 O O . LYS A 1 461 ? -18.736 0.339 22.390 1.00 43.31 461 LYS A O 1
ATOM 3690 N N . ALA A 1 462 ? -16.560 1.007 22.565 1.00 40.28 462 ALA A N 1
ATOM 3691 C CA . ALA A 1 462 ? -16.082 1.060 21.181 1.00 40.28 462 ALA A CA 1
ATOM 3692 C C . ALA A 1 462 ? -16.549 2.217 20.267 1.00 40.28 462 ALA A C 1
ATOM 3694 O O . ALA A 1 462 ? -17.728 2.547 20.128 1.00 40.28 462 ALA A O 1
ATOM 3695 N N . ILE A 1 463 ? -15.562 2.754 19.544 1.00 44.34 463 ILE A N 1
ATOM 3696 C CA . ILE A 1 463 ? -15.725 3.251 18.175 1.00 44.34 463 ILE A CA 1
ATOM 3697 C C . ILE A 1 463 ? -15.349 2.080 17.259 1.00 44.34 463 ILE A C 1
ATOM 3699 O O . ILE A 1 463 ? -14.363 1.396 17.512 1.00 44.34 463 ILE A O 1
ATOM 3703 N N . GLN A 1 464 ? -16.133 1.852 16.215 1.00 44.38 464 GLN A N 1
ATOM 3704 C CA . GLN A 1 464 ? -15.859 0.926 15.119 1.00 44.38 464 GLN A CA 1
ATOM 3705 C C . GLN A 1 464 ? -15.630 1.748 13.844 1.00 44.38 464 GLN A C 1
ATOM 3707 O O . GLN A 1 464 ? -16.284 2.771 13.669 1.00 44.38 464 GLN A O 1
ATOM 3712 N N . THR A 1 465 ? -14.775 1.316 12.924 1.00 44.06 465 THR A N 1
ATOM 3713 C CA . THR A 1 465 ? -14.785 1.815 11.539 1.00 44.06 465 THR A CA 1
ATOM 3714 C C . THR A 1 465 ? -15.560 0.837 10.648 1.00 44.06 465 THR A C 1
ATOM 3716 O O . THR A 1 465 ? -15.593 -0.362 10.910 1.00 44.06 465 THR A O 1
ATOM 3719 N N . ASN A 1 466 ? -16.258 1.314 9.611 1.00 41.00 466 ASN A N 1
ATOM 3720 C CA . ASN A 1 466 ? -16.998 0.402 8.713 1.00 41.00 466 ASN A CA 1
ATOM 3721 C C . ASN A 1 466 ? -16.059 -0.478 7.866 1.00 41.00 466 ASN A C 1
ATOM 3723 O O . ASN A 1 466 ? -16.459 -1.555 7.424 1.00 41.00 466 ASN A O 1
ATOM 3727 N N . ASN A 1 467 ? -14.814 -0.031 7.695 1.00 41.22 467 ASN A N 1
ATOM 3728 C CA . ASN A 1 467 ? -13.742 -0.729 7.007 1.00 41.22 467 ASN A CA 1
ATOM 3729 C C . ASN A 1 467 ? -12.698 -1.125 8.069 1.00 41.22 467 ASN A C 1
ATOM 3731 O O . ASN A 1 467 ? -11.688 -0.446 8.199 1.00 41.22 467 ASN A O 1
ATOM 3735 N N . GLY A 1 468 ? -12.964 -2.157 8.880 1.00 31.94 468 GLY A N 1
ATOM 3736 C CA . GLY A 1 468 ? -12.006 -2.673 9.875 1.00 31.94 468 GLY A CA 1
ATOM 3737 C C . GLY A 1 468 ? -12.541 -2.855 11.298 1.00 31.94 468 GLY A C 1
ATOM 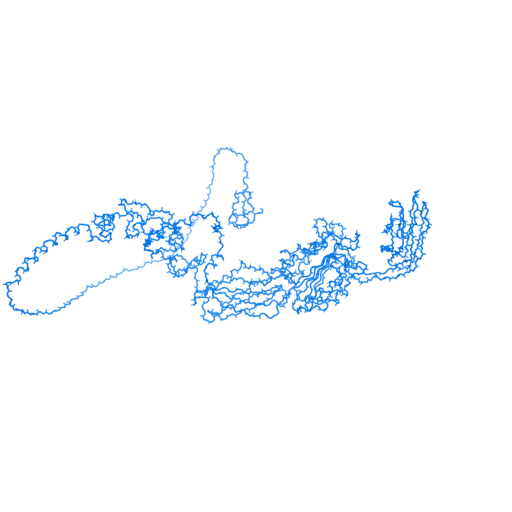3738 O O . GLY A 1 468 ? -13.618 -2.390 11.661 1.00 31.94 468 GLY A O 1
ATOM 3739 N N . PHE A 1 469 ? -11.772 -3.562 12.130 1.00 32.03 469 PHE A N 1
ATOM 3740 C CA . PHE A 1 469 ? -12.039 -3.716 13.566 1.00 32.03 469 PHE A CA 1
ATOM 3741 C C . PHE A 1 469 ? -10.965 -2.991 14.388 1.00 32.03 469 PHE A C 1
ATOM 3743 O O . PHE A 1 469 ? -10.093 -3.614 14.991 1.00 32.03 469 PHE A O 1
ATOM 3750 N N . SER A 1 470 ? -11.076 -1.664 14.488 1.00 35.44 470 SER A N 1
ATOM 3751 C CA . SER A 1 470 ? -10.424 -0.900 15.557 1.00 35.44 470 SER A CA 1
ATOM 3752 C C . SER A 1 470 ? -11.159 -1.136 16.890 1.00 35.44 470 SER A C 1
ATOM 3754 O O . SER A 1 470 ? -11.789 -0.229 17.434 1.00 35.44 470 SER A O 1
ATOM 3756 N N . GLU A 1 471 ? -11.167 -2.367 17.412 1.00 33.28 471 GLU A N 1
ATOM 3757 C CA . GLU A 1 471 ? -11.782 -2.635 18.718 1.00 33.28 471 GLU A CA 1
ATOM 3758 C C . GLU A 1 471 ? -10.918 -1.986 19.811 1.00 33.28 471 GLU A C 1
ATOM 3760 O O . GLU A 1 471 ? -9.903 -2.536 20.239 1.00 33.28 471 GLU A O 1
ATOM 3765 N N . ILE A 1 472 ? -11.310 -0.778 20.243 1.00 36.06 472 ILE A N 1
ATOM 3766 C CA . ILE A 1 472 ? -10.675 -0.027 21.341 1.00 36.06 472 ILE A CA 1
ATOM 3767 C C . ILE A 1 472 ? -11.014 -0.708 22.680 1.00 36.06 472 ILE A C 1
ATOM 3769 O O . ILE A 1 472 ? -11.689 -0.150 23.544 1.00 36.06 472 ILE A O 1
ATOM 3773 N N . ASP A 1 473 ? -10.553 -1.944 22.858 1.00 33.97 473 ASP A N 1
ATOM 3774 C CA . ASP A 1 473 ? -10.855 -2.800 24.013 1.00 33.97 473 ASP A CA 1
ATOM 3775 C C . ASP A 1 473 ? -10.047 -2.401 25.271 1.00 33.97 473 ASP A C 1
ATOM 3777 O O . ASP A 1 473 ? -10.055 -3.109 26.273 1.00 33.97 473 ASP A O 1
ATOM 3781 N N . ASN A 1 474 ? -9.338 -1.261 25.221 1.00 30.56 474 ASN A N 1
ATOM 3782 C CA . ASN A 1 474 ? -8.437 -0.760 26.269 1.00 30.56 474 ASN A CA 1
ATOM 3783 C C . ASN A 1 474 ? -8.756 0.657 26.791 1.00 30.56 474 ASN A C 1
ATOM 3785 O O . ASN A 1 474 ? -8.070 1.119 27.698 1.00 30.56 474 ASN A O 1
ATOM 3789 N N . GLU A 1 475 ? -9.803 1.329 26.295 1.00 33.06 475 GLU A N 1
ATOM 3790 C CA . GLU A 1 475 ? -10.395 2.486 26.992 1.00 33.06 475 GLU A CA 1
ATOM 3791 C C . GLU A 1 475 ? -11.900 2.291 27.203 1.00 33.06 475 GLU A C 1
ATOM 3793 O O . GLU A 1 475 ? -12.757 2.978 26.642 1.00 33.06 475 GLU A O 1
ATOM 3798 N N . SER A 1 476 ? -12.221 1.381 28.124 1.00 31.88 476 SER A N 1
ATOM 3799 C CA . SER A 1 476 ? -13.380 1.577 28.989 1.00 31.88 476 SER A CA 1
ATOM 3800 C C . SER A 1 476 ? -13.161 2.867 29.785 1.00 31.88 476 SER A C 1
ATOM 3802 O O . SER A 1 476 ? -12.536 2.854 30.846 1.00 31.88 476 SER A O 1
ATOM 3804 N N . ILE A 1 477 ? -13.641 3.997 29.259 1.00 35.22 477 ILE A N 1
ATOM 3805 C CA . ILE A 1 477 ? -13.655 5.259 30.002 1.00 35.22 477 ILE A CA 1
ATOM 3806 C C . ILE A 1 477 ? -14.566 5.058 31.212 1.00 35.22 477 ILE A C 1
ATOM 3808 O O . ILE A 1 477 ? -15.794 5.111 31.099 1.00 35.22 477 ILE A O 1
ATOM 3812 N N . GLU A 1 478 ? -13.944 4.834 32.370 1.00 32.03 478 GLU A N 1
ATOM 3813 C CA . GLU A 1 478 ? -14.592 4.863 33.673 1.00 32.03 478 GLU A CA 1
ATOM 3814 C C . GLU A 1 478 ? -15.126 6.276 33.933 1.00 32.03 478 GLU A C 1
ATOM 3816 O O . GLU A 1 478 ? -14.497 7.115 34.592 1.00 32.03 478 GLU A O 1
ATOM 3821 N N . LEU A 1 479 ? -16.345 6.543 33.460 1.00 33.31 479 LEU A N 1
ATOM 3822 C CA . LEU A 1 479 ? -17.186 7.525 34.119 1.00 33.31 479 LEU A CA 1
ATOM 3823 C C . LEU A 1 479 ? -17.508 6.995 35.513 1.00 33.31 479 LEU A C 1
ATOM 3825 O O . LEU A 1 479 ? -18.536 6.356 35.724 1.00 33.31 479 LEU A O 1
ATOM 3829 N N . THR A 1 480 ? -16.619 7.304 36.461 1.00 30.45 480 THR A N 1
ATOM 3830 C CA . THR A 1 480 ? -16.898 7.245 37.900 1.00 30.45 480 THR A CA 1
ATOM 3831 C C . THR A 1 480 ? -18.316 7.777 38.137 1.00 30.45 480 THR A C 1
ATOM 3833 O O . THR A 1 480 ? -18.561 8.962 37.873 1.00 30.45 480 THR A O 1
ATOM 3836 N N . PRO A 1 481 ? -19.277 6.924 38.551 1.00 35.19 481 PRO A N 1
ATOM 3837 C CA . PRO A 1 481 ? -20.681 7.305 38.543 1.00 35.19 481 PRO A CA 1
ATOM 3838 C C . PRO A 1 481 ? -20.925 8.557 39.382 1.00 35.19 481 PRO A C 1
ATOM 3840 O O . PRO A 1 481 ? -20.388 8.701 40.481 1.00 35.19 481 PRO A O 1
ATOM 3843 N N . LEU A 1 482 ? -21.767 9.469 38.888 1.00 33.22 482 LEU A N 1
ATOM 3844 C CA . LEU A 1 482 ? -22.129 10.715 39.579 1.00 33.22 482 LEU A CA 1
ATOM 3845 C C . LEU A 1 482 ? -23.099 10.462 40.756 1.00 33.22 482 LEU A C 1
ATOM 3847 O O . LEU A 1 482 ? -24.153 11.086 40.864 1.00 33.22 482 LEU A O 1
ATOM 3851 N N . GLY A 1 483 ? -22.730 9.546 41.655 1.00 37.16 483 GLY A N 1
ATOM 3852 C CA . GLY A 1 483 ? -23.511 9.158 42.827 1.00 37.16 483 GLY A CA 1
ATOM 3853 C C . GLY A 1 483 ? -22.885 8.044 43.670 1.00 37.16 483 GLY A C 1
ATOM 3854 O O . GLY A 1 483 ? -22.915 8.158 44.895 1.00 37.16 483 GLY A O 1
ATOM 3855 N N . LEU A 1 484 ? -22.308 7.009 43.046 1.00 39.06 484 LEU A N 1
ATOM 3856 C CA . LEU A 1 484 ? -21.783 5.843 43.768 1.00 39.06 484 LEU A CA 1
ATOM 3857 C C . LEU A 1 484 ? -20.462 6.164 44.482 1.00 39.06 484 LEU A C 1
ATOM 3859 O O . LEU A 1 484 ? -19.582 6.847 43.952 1.00 39.06 484 LEU A O 1
ATOM 3863 N N . SER A 1 485 ? -20.339 5.682 45.717 1.00 39.78 485 SER A N 1
ATOM 3864 C CA . SER A 1 485 ? -19.126 5.815 46.524 1.00 39.78 485 SER A CA 1
ATOM 3865 C C . SER A 1 485 ? -18.301 4.539 46.398 1.00 39.78 485 SER A C 1
ATOM 3867 O O . SER A 1 485 ? -18.863 3.452 46.393 1.00 39.78 485 SER A O 1
ATOM 3869 N N . TYR A 1 486 ? -16.971 4.639 46.475 1.00 41.66 486 TYR A N 1
ATOM 3870 C CA . TYR A 1 486 ? -16.046 3.505 46.710 1.00 41.66 486 TYR A CA 1
ATOM 3871 C C . TYR A 1 486 ? -16.205 2.870 48.123 1.00 41.66 486 TYR A C 1
ATOM 3873 O O . TYR A 1 486 ? -15.250 2.409 48.745 1.00 41.66 486 TYR A O 1
ATOM 3881 N N . SER A 1 487 ? -17.404 2.976 48.691 1.00 48.16 487 SER A N 1
ATOM 3882 C CA . SER A 1 487 ? -17.822 2.547 50.024 1.00 48.16 487 SER A CA 1
ATOM 3883 C C . SER A 1 487 ? -19.358 2.548 50.127 1.00 48.16 487 SER A C 1
ATOM 3885 O O . SER A 1 487 ? -19.901 2.916 51.176 1.00 48.16 487 SER A O 1
ATOM 3887 N N . GLY A 1 488 ? -20.044 2.331 49.002 1.00 59.88 488 GLY A N 1
ATOM 3888 C CA . GLY A 1 488 ? -21.433 1.895 49.017 1.00 59.88 488 GLY A CA 1
ATOM 3889 C C . GLY A 1 488 ? -21.527 0.423 49.427 1.00 59.88 488 GLY A C 1
ATOM 3890 O O . GLY A 1 488 ? -20.502 -0.205 49.689 1.00 59.88 488 GLY A O 1
ATOM 3891 N N . ASP A 1 489 ? -22.764 -0.016 49.583 1.00 72.56 489 ASP A N 1
ATOM 3892 C CA . ASP A 1 489 ? -23.274 -1.233 50.227 1.00 72.56 489 ASP A CA 1
ATOM 3893 C C . ASP A 1 489 ? -24.800 -1.060 50.070 1.00 72.56 489 ASP A C 1
ATOM 3895 O O . ASP A 1 489 ? -25.453 -0.430 50.915 1.00 72.56 489 ASP A O 1
ATOM 3899 N N . PHE A 1 490 ? -25.311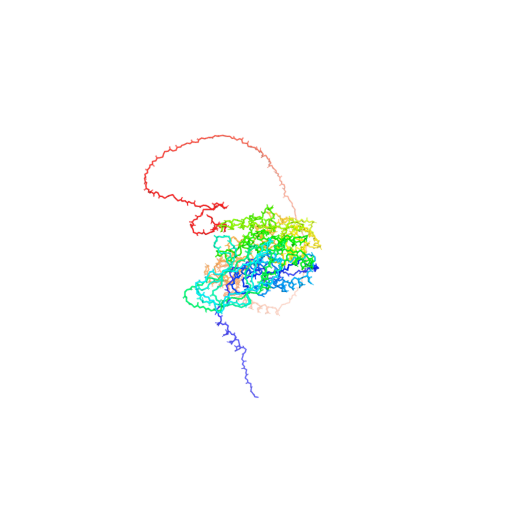 -1.315 48.855 1.00 70.31 490 PHE A N 1
ATOM 3900 C CA . PHE A 1 490 ? -26.578 -0.720 48.395 1.00 70.31 490 PHE A CA 1
ATOM 3901 C C . PHE A 1 490 ? -27.814 -1.465 48.909 1.00 70.31 490 PHE A C 1
ATOM 3903 O O . PHE A 1 490 ? -28.764 -0.832 49.389 1.00 70.31 490 PHE A O 1
ATOM 3910 N N . ASP A 1 491 ? -27.812 -2.789 48.798 1.00 73.38 491 ASP A N 1
ATOM 3911 C CA . ASP A 1 491 ? -28.836 -3.679 49.347 1.00 73.38 491 ASP A CA 1
ATOM 3912 C C . ASP A 1 491 ? -28.612 -3.956 50.848 1.00 73.38 491 ASP A C 1
ATOM 3914 O O . ASP A 1 491 ? -29.581 -4.008 51.617 1.00 73.38 491 ASP A O 1
ATOM 3918 N N . GLY A 1 492 ? -27.348 -3.996 51.278 1.00 80.44 492 GLY A N 1
ATOM 3919 C CA . GLY A 1 492 ? -26.904 -4.170 52.656 1.00 80.44 492 GLY A CA 1
ATOM 3920 C C . GLY A 1 492 ? -26.229 -5.514 52.945 1.00 80.44 492 GLY A C 1
ATOM 3921 O O . GLY A 1 492 ? -26.249 -5.924 54.112 1.00 80.44 492 GLY A O 1
ATOM 3922 N N . ASP A 1 493 ? -25.715 -6.221 51.931 1.00 80.19 493 ASP A N 1
ATOM 3923 C CA . ASP A 1 493 ? -25.112 -7.554 52.077 1.00 80.19 493 ASP A CA 1
ATOM 3924 C C . ASP A 1 493 ? -23.696 -7.539 52.702 1.00 80.19 493 ASP A C 1
ATOM 3926 O O . ASP A 1 493 ? -23.314 -8.494 53.374 1.00 80.19 493 ASP A O 1
ATOM 3930 N N . SER A 1 494 ? -22.985 -6.402 52.677 1.00 83.06 494 SER A N 1
ATOM 3931 C CA . SER A 1 494 ? -21.576 -6.197 53.096 1.00 83.06 494 SER A CA 1
ATOM 3932 C C . SER A 1 494 ? -20.487 -6.444 52.039 1.00 83.06 494 SER A C 1
ATOM 3934 O O . SER A 1 494 ? -19.295 -6.336 52.373 1.00 83.06 494 SER A O 1
ATOM 3936 N N . LEU A 1 495 ? -20.850 -6.687 50.780 1.00 77.38 495 LEU A N 1
ATOM 3937 C CA . LEU A 1 495 ? -20.019 -6.352 49.627 1.00 77.38 495 LEU A CA 1
ATOM 3938 C C . LEU A 1 495 ? -19.987 -4.813 49.463 1.00 77.38 495 LEU A C 1
ATOM 3940 O O . LEU A 1 495 ? -19.999 -4.059 50.441 1.00 77.38 495 LEU A O 1
ATOM 3944 N N . SER A 1 496 ? -19.778 -4.313 48.248 1.00 74.25 496 SER A N 1
ATOM 3945 C CA . SER A 1 496 ? -19.762 -2.870 47.992 1.00 74.25 496 SER A CA 1
ATOM 3946 C C . SER A 1 496 ? -19.980 -2.603 46.515 1.00 74.25 496 SER A C 1
ATOM 3948 O O . SER A 1 496 ? -19.386 -3.321 45.704 1.00 74.25 496 SER A O 1
ATOM 3950 N N . ASP A 1 497 ? -20.701 -1.523 46.174 1.00 63.03 497 ASP A N 1
ATOM 3951 C CA . ASP A 1 497 ? -21.209 -1.283 44.813 1.00 63.03 497 ASP A CA 1
ATOM 3952 C C . ASP A 1 497 ? -20.139 -1.455 43.709 1.00 63.03 497 ASP A C 1
ATOM 3954 O O . ASP A 1 497 ? -20.432 -1.823 42.576 1.00 63.03 497 ASP A O 1
ATOM 3958 N N . ALA A 1 498 ? -18.878 -1.138 44.028 1.00 54.75 498 ALA A N 1
ATOM 3959 C CA . ALA A 1 498 ? -17.740 -1.237 43.116 1.00 54.75 498 ALA A CA 1
ATOM 3960 C C . ALA A 1 498 ? -17.223 -2.676 42.909 1.00 54.75 498 ALA A C 1
ATOM 3962 O O . ALA A 1 498 ? -16.746 -2.990 41.823 1.00 54.75 498 ALA A O 1
ATOM 3963 N N . TYR A 1 499 ? -17.299 -3.531 43.931 1.00 65.00 499 TYR A N 1
ATOM 3964 C CA . TYR A 1 499 ? -16.867 -4.930 43.882 1.00 65.00 499 TYR A CA 1
ATOM 3965 C C . TYR A 1 499 ? -17.920 -5.818 43.218 1.00 65.00 499 TYR A C 1
ATOM 3967 O O . TYR A 1 499 ? -17.581 -6.571 42.311 1.00 65.00 499 TYR A O 1
ATOM 3975 N N . GLU A 1 500 ? -19.195 -5.660 43.590 1.00 65.31 500 GLU A N 1
ATOM 3976 C CA . GLU A 1 500 ? -20.326 -6.314 42.915 1.00 65.31 500 GLU A CA 1
ATOM 3977 C C . GLU A 1 500 ? -20.314 -6.002 41.410 1.00 65.31 500 GLU A C 1
ATOM 3979 O O . GLU A 1 500 ? -20.425 -6.900 40.579 1.00 65.31 500 GLU A O 1
ATOM 3984 N N . PHE A 1 501 ? -20.079 -4.736 41.044 1.00 57.91 501 PHE A N 1
ATOM 3985 C CA . PHE A 1 501 ? -19.939 -4.307 39.651 1.00 57.91 501 PHE A CA 1
ATOM 3986 C C . PHE A 1 501 ? -18.700 -4.897 38.945 1.00 57.91 501 PHE A C 1
ATOM 3988 O O . PHE A 1 501 ? -18.773 -5.193 37.753 1.00 57.91 501 PHE A O 1
ATOM 3995 N N . GLU A 1 502 ? -17.579 -5.099 39.651 1.00 54.88 502 GLU A N 1
ATOM 3996 C CA . GLU A 1 502 ? -16.365 -5.730 39.100 1.00 54.88 502 GLU A CA 1
ATOM 3997 C C . GLU A 1 502 ? -16.586 -7.220 38.769 1.00 54.88 502 GLU A C 1
ATOM 3999 O O . GLU A 1 502 ? -16.065 -7.709 37.764 1.00 54.88 502 GLU A O 1
ATOM 4004 N N . ILE A 1 503 ? -17.385 -7.935 39.574 1.00 59.62 503 ILE A N 1
ATOM 4005 C CA . ILE A 1 503 ? -17.675 -9.371 39.386 1.00 59.62 503 ILE A CA 1
ATOM 4006 C C . ILE A 1 503 ? -18.965 -9.654 38.592 1.00 59.62 503 ILE A C 1
ATOM 4008 O O . ILE A 1 503 ? -19.107 -10.739 38.025 1.00 59.62 503 ILE A O 1
ATOM 4012 N N . GLY A 1 504 ? -19.865 -8.672 38.480 1.00 58.16 504 GLY A N 1
ATOM 4013 C CA . GLY A 1 504 ? -21.121 -8.747 37.724 1.00 58.16 504 GLY A CA 1
ATOM 4014 C C . GLY A 1 504 ? -22.363 -9.128 38.541 1.00 58.16 504 GLY A C 1
ATOM 4015 O O . GLY A 1 504 ? -23.317 -9.636 37.952 1.00 58.16 504 GLY A O 1
ATOM 4016 N N . PHE A 1 505 ? -22.341 -8.905 39.858 1.00 68.50 505 PHE A N 1
ATOM 4017 C CA . PHE A 1 505 ? -23.435 -9.176 40.802 1.00 68.50 505 PHE A CA 1
ATOM 4018 C C . PHE A 1 505 ? -24.493 -8.047 40.813 1.00 68.50 505 PHE A C 1
ATOM 4020 O O . PHE A 1 505 ? -24.361 -7.039 40.108 1.00 68.50 505 PHE A O 1
ATOM 4027 N N . ASN A 1 506 ? -25.601 -8.244 41.535 1.00 65.75 506 ASN A N 1
ATOM 4028 C CA . ASN A 1 506 ? -26.791 -7.396 41.446 1.00 65.75 506 ASN A CA 1
ATOM 4029 C C . ASN A 1 506 ? -26.854 -6.391 42.599 1.00 65.75 506 ASN A C 1
ATOM 4031 O O . ASN A 1 506 ? -27.299 -6.740 43.682 1.00 65.75 506 ASN A O 1
ATOM 4035 N N . LEU A 1 507 ? -26.545 -5.124 42.297 1.00 65.62 507 LEU A N 1
ATOM 4036 C CA . LEU A 1 507 ? -26.537 -3.955 43.203 1.00 65.62 507 LEU A CA 1
ATOM 4037 C C . LEU A 1 507 ? -27.875 -3.631 43.927 1.00 65.62 507 LEU A C 1
ATOM 4039 O O . LEU A 1 507 ? -28.097 -2.488 44.329 1.00 65.62 507 LEU A O 1
ATOM 4043 N N . TRP A 1 508 ? -28.834 -4.555 43.970 1.00 66.94 508 TRP A N 1
ATOM 4044 C CA . TRP A 1 508 ? -30.212 -4.368 44.427 1.00 66.94 508 TRP A CA 1
ATOM 4045 C C . TRP A 1 508 ? -30.817 -5.618 45.095 1.00 66.94 508 TRP A C 1
ATOM 4047 O O . TRP A 1 508 ? -31.978 -5.532 45.510 1.00 66.94 508 TRP A O 1
ATOM 4057 N N . ASP A 1 509 ? -30.114 -6.758 45.141 1.00 75.44 509 ASP A N 1
ATOM 4058 C CA . ASP A 1 509 ? -30.661 -8.052 45.580 1.00 75.44 509 ASP A CA 1
ATOM 4059 C C . ASP A 1 509 ? -29.537 -8.941 46.146 1.00 75.44 509 ASP A C 1
ATOM 4061 O O . ASP A 1 509 ? -28.763 -9.524 45.393 1.00 75.44 509 ASP A O 1
ATOM 4065 N N . SER A 1 510 ? -29.482 -9.033 47.476 1.00 86.19 510 SER A N 1
ATOM 4066 C CA . SER A 1 510 ? -28.382 -9.596 48.281 1.00 86.19 510 SER A CA 1
ATOM 4067 C C . SER A 1 510 ? -28.337 -11.133 48.346 1.00 86.19 510 SER A C 1
ATOM 4069 O O . SER A 1 510 ? -27.890 -11.685 49.349 1.00 86.19 510 SER A O 1
ATOM 4071 N N . ASP A 1 511 ? -28.987 -11.791 47.393 1.00 87.19 511 ASP A N 1
ATOM 4072 C CA . ASP A 1 511 ? -29.309 -13.225 47.316 1.00 87.19 511 ASP A CA 1
ATOM 4073 C C . ASP A 1 511 ? -29.722 -13.454 45.850 1.00 87.19 511 ASP A C 1
ATOM 4075 O O . ASP A 1 511 ? -30.912 -13.466 45.514 1.00 87.19 511 ASP A O 1
ATOM 4079 N N . TRP A 1 512 ? -28.743 -13.443 44.933 1.00 82.00 512 TRP A N 1
ATOM 4080 C CA . TRP A 1 512 ? -29.009 -13.300 43.492 1.00 82.00 512 TRP A CA 1
ATOM 4081 C C . TRP A 1 512 ? -29.956 -14.385 42.955 1.00 82.00 512 TRP A C 1
ATOM 4083 O O . TRP A 1 512 ? -30.818 -14.093 42.114 1.00 82.00 512 TRP A O 1
ATOM 4093 N N . ASP A 1 513 ? -29.807 -15.640 43.385 1.00 85.81 513 ASP A N 1
ATOM 4094 C CA . ASP A 1 513 ? -30.603 -16.758 42.867 1.00 85.81 513 ASP A CA 1
ATOM 4095 C C . ASP A 1 513 ? -31.846 -17.121 43.706 1.00 85.81 513 ASP A C 1
ATOM 4097 O O . ASP A 1 513 ? -32.749 -17.772 43.161 1.00 85.81 513 ASP A O 1
ATOM 4101 N N . ASN A 1 514 ? -31.980 -16.547 44.913 1.00 90.38 514 ASN A N 1
ATOM 4102 C CA . ASN A 1 514 ? -33.110 -16.643 45.850 1.00 90.38 514 ASN A CA 1
ATOM 4103 C C . ASN A 1 514 ? -33.192 -17.996 46.598 1.00 90.38 514 ASN A C 1
ATOM 4105 O O . ASN A 1 514 ? -34.259 -18.630 46.642 1.00 90.38 514 ASN A O 1
ATOM 4109 N N . ASP A 1 515 ? -32.079 -18.416 47.201 1.00 91.31 515 ASP A N 1
ATOM 4110 C CA . ASP A 1 515 ? -31.894 -19.665 47.965 1.00 91.31 515 ASP A CA 1
ATOM 4111 C C . ASP A 1 515 ? -32.012 -19.498 49.507 1.00 91.31 515 ASP A C 1
ATOM 4113 O O . ASP A 1 515 ? -32.227 -20.483 50.222 1.00 91.31 515 ASP A O 1
ATOM 4117 N N . GLU A 1 516 ? -32.029 -18.250 49.999 1.00 92.56 516 GLU A N 1
ATOM 4118 C CA . GLU A 1 516 ? -31.924 -17.796 51.403 1.00 92.56 516 GLU A CA 1
ATOM 4119 C C . GLU A 1 516 ? -30.480 -17.597 51.945 1.00 92.56 516 GLU A C 1
ATOM 4121 O O . GLU A 1 516 ? -30.332 -17.101 53.072 1.00 92.56 516 GLU A O 1
ATOM 4126 N N . LEU A 1 517 ? -29.425 -17.898 51.175 1.00 92.69 517 LEU A N 1
ATOM 4127 C CA . LEU A 1 517 ? -28.033 -17.465 51.413 1.00 92.69 517 LEU A CA 1
ATOM 4128 C C . LEU A 1 517 ? -27.744 -16.100 50.749 1.00 92.69 517 LEU A C 1
ATOM 4130 O O . LEU A 1 517 ? -28.519 -15.641 49.921 1.00 92.69 517 LEU A O 1
ATOM 4134 N N . SER A 1 518 ? -26.663 -15.413 51.142 1.00 90.62 518 SER A N 1
ATOM 4135 C CA . SER A 1 518 ? -26.284 -14.112 50.560 1.00 90.62 518 SER A CA 1
ATOM 4136 C C . SER A 1 518 ? -24.973 -14.166 49.786 1.00 90.62 518 SER A C 1
ATOM 4138 O O . SER A 1 518 ? -24.027 -14.817 50.237 1.00 90.62 518 SER A O 1
ATOM 4140 N N . ASP A 1 519 ? -24.903 -13.417 48.680 1.00 85.44 519 ASP A N 1
ATOM 4141 C CA . ASP A 1 519 ? -23.747 -13.276 47.783 1.00 85.44 519 ASP A CA 1
ATOM 4142 C C . ASP A 1 519 ? -22.407 -13.097 48.555 1.00 85.44 519 ASP A C 1
ATOM 4144 O O . ASP A 1 519 ? -21.391 -13.718 48.221 1.00 85.44 519 ASP A O 1
ATOM 4148 N N . ASP A 1 520 ? -22.389 -12.312 49.645 1.00 89.50 520 ASP A N 1
ATOM 4149 C CA . ASP A 1 520 ? -21.216 -12.128 50.521 1.00 89.50 520 ASP A CA 1
ATOM 4150 C C . ASP A 1 520 ? -20.754 -13.407 51.260 1.00 89.50 520 ASP A C 1
ATOM 4152 O O . ASP A 1 520 ? -19.547 -13.652 51.410 1.00 89.50 520 ASP A O 1
ATOM 4156 N N . ILE A 1 521 ? -21.701 -14.230 51.726 1.00 89.56 521 ILE A N 1
ATOM 4157 C CA . ILE A 1 521 ? -21.446 -15.492 52.433 1.00 89.56 521 ILE A CA 1
ATOM 4158 C C . ILE A 1 521 ? -21.050 -16.572 51.432 1.00 89.56 521 ILE A C 1
ATOM 4160 O O . ILE A 1 521 ? -20.117 -17.333 51.696 1.00 89.56 521 ILE A O 1
ATOM 4164 N N . GLU A 1 522 ? -21.704 -16.617 50.279 1.00 92.38 522 GLU A N 1
ATOM 4165 C CA . GLU A 1 522 ? -21.402 -17.552 49.201 1.00 92.38 522 GLU A CA 1
ATOM 4166 C C . GLU A 1 522 ? -19.964 -17.427 48.708 1.00 92.38 522 GLU A C 1
ATOM 4168 O O . GLU A 1 522 ? -19.197 -18.394 48.746 1.00 92.38 522 GLU A O 1
ATOM 4173 N N . LEU A 1 523 ? -19.537 -16.203 48.378 1.00 87.75 523 LEU A N 1
ATOM 4174 C CA . LEU A 1 523 ? -18.147 -15.900 48.032 1.00 87.75 523 LEU A CA 1
ATOM 4175 C C . LEU A 1 523 ? -17.164 -16.224 49.175 1.00 87.75 523 LEU A C 1
ATOM 4177 O O . LEU A 1 523 ? -15.975 -16.458 48.925 1.00 87.75 523 LEU A O 1
ATOM 4181 N N . GLN A 1 524 ? -17.627 -16.249 50.430 1.00 90.31 524 GLN A N 1
ATOM 4182 C CA . GLN A 1 524 ? -16.822 -16.641 51.589 1.00 90.31 524 GLN A CA 1
ATOM 4183 C C . GLN A 1 524 ? -16.700 -18.166 51.762 1.00 90.31 524 GLN A C 1
ATOM 4185 O O . GLN A 1 524 ? -15.643 -18.620 52.220 1.00 90.31 524 GLN A O 1
ATOM 4190 N N . ILE A 1 525 ? -17.731 -18.954 51.430 1.00 89.75 525 ILE A N 1
ATOM 4191 C CA . ILE A 1 525 ? -17.723 -20.422 51.582 1.00 89.75 525 ILE A CA 1
ATOM 4192 C C . ILE A 1 525 ? -17.286 -21.164 50.309 1.00 89.75 525 ILE A C 1
ATOM 4194 O O . ILE A 1 525 ? -16.631 -22.203 50.418 1.00 89.75 525 ILE A O 1
ATOM 4198 N N . GLY A 1 526 ? -17.546 -20.594 49.129 1.00 90.88 526 GLY A N 1
ATOM 4199 C CA . GLY A 1 526 ? -17.135 -21.101 47.818 1.00 90.88 526 GLY A CA 1
ATOM 4200 C C . GLY A 1 526 ? -18.244 -21.719 46.956 1.00 90.88 526 GLY A C 1
ATOM 4201 O O . GLY A 1 526 ? -17.902 -22.549 46.112 1.00 90.88 526 GLY A O 1
ATOM 4202 N N . THR A 1 527 ? -19.510 -21.351 47.173 1.00 92.06 527 THR A N 1
ATOM 4203 C CA . THR A 1 527 ? -20.662 -21.706 46.314 1.00 92.06 527 THR A CA 1
ATOM 4204 C C . THR A 1 527 ? -20.741 -20.803 45.067 1.00 92.06 527 THR A C 1
ATOM 4206 O O . THR A 1 527 ? -19.883 -19.932 44.879 1.00 92.06 527 THR A O 1
ATOM 4209 N N . ASP A 1 528 ? -21.691 -21.054 44.159 1.00 87.25 528 ASP A N 1
ATOM 4210 C CA . ASP A 1 528 ? -21.902 -20.284 42.919 1.00 87.25 528 ASP A CA 1
ATOM 4211 C C . ASP A 1 528 ? -23.256 -19.556 42.958 1.00 87.25 528 ASP A C 1
ATOM 4213 O O . ASP A 1 528 ? -24.262 -20.163 42.604 1.00 87.25 528 ASP A O 1
ATOM 4217 N N . SER A 1 529 ? -23.249 -18.251 43.281 1.00 88.62 529 SER A N 1
ATOM 4218 C CA . SER A 1 529 ? -24.400 -17.320 43.441 1.00 88.62 529 SER A CA 1
ATOM 4219 C C . SER A 1 529 ? -25.367 -17.173 42.255 1.00 88.62 529 SER A C 1
ATOM 4221 O O . SER A 1 529 ? -26.164 -16.243 42.162 1.00 88.62 529 SER A O 1
ATOM 4223 N N . LEU A 1 530 ? -25.266 -18.055 41.268 1.00 85.75 530 LEU A N 1
ATOM 4224 C CA . LEU A 1 530 ? -26.142 -18.170 40.111 1.00 85.75 530 LEU A CA 1
ATOM 4225 C C . LEU A 1 530 ? -26.832 -19.555 40.064 1.00 85.75 530 LEU A C 1
ATOM 4227 O O . LEU A 1 530 ? -27.412 -19.906 39.027 1.00 85.75 530 LEU A O 1
ATOM 4231 N N . SER A 1 531 ? -26.705 -20.364 41.122 1.00 89.75 531 SER A N 1
ATOM 4232 C CA . SER A 1 531 ? -27.017 -21.792 41.187 1.00 89.75 531 SER A CA 1
ATOM 4233 C C . SER A 1 531 ? -27.381 -22.259 42.611 1.00 89.75 531 SER A C 1
ATOM 4235 O O . SER A 1 531 ? -26.530 -22.832 43.277 1.00 89.75 531 SER A O 1
ATOM 4237 N N . LEU A 1 532 ? -28.677 -22.143 42.955 1.00 94.56 532 LEU A N 1
ATOM 4238 C CA . LEU A 1 532 ? -29.484 -22.663 44.096 1.00 94.56 532 LEU A CA 1
ATOM 4239 C C . LEU A 1 532 ? -29.126 -24.033 44.742 1.00 94.56 532 LEU A C 1
ATOM 4241 O O . LEU A 1 532 ? -29.896 -24.525 45.560 1.00 94.56 532 LEU A O 1
ATOM 4245 N N . ASP A 1 533 ? -28.120 -24.736 44.242 1.00 95.50 533 ASP A N 1
ATOM 4246 C CA . ASP A 1 533 ? -27.681 -26.108 44.505 1.00 95.50 533 ASP A CA 1
ATOM 4247 C C . ASP A 1 533 ? -26.321 -26.224 43.775 1.00 95.50 533 ASP A C 1
ATOM 4249 O O . ASP A 1 533 ? -26.285 -26.371 42.543 1.00 95.50 533 ASP A O 1
ATOM 4253 N N . THR A 1 534 ? -25.202 -26.020 44.483 1.00 95.94 534 THR A N 1
ATOM 4254 C CA . THR A 1 534 ? -23.852 -25.920 43.883 1.00 95.94 534 THR A CA 1
ATOM 4255 C C . THR A 1 534 ? -23.280 -27.284 43.482 1.00 95.94 534 THR A C 1
ATOM 4257 O O . THR A 1 534 ? -22.552 -27.380 42.484 1.00 95.94 534 THR A O 1
ATOM 4260 N N . ASP A 1 535 ? -23.564 -28.350 44.238 1.00 94.56 535 ASP A N 1
ATOM 4261 C CA . ASP A 1 535 ? -22.989 -29.683 43.988 1.00 94.56 535 ASP A CA 1
ATOM 4262 C C . ASP A 1 535 ? -23.914 -30.670 43.245 1.00 94.56 535 ASP A C 1
ATOM 4264 O O . ASP A 1 535 ? -23.425 -31.658 42.672 1.00 94.56 535 ASP A O 1
ATOM 4268 N N . TYR A 1 536 ? -25.192 -30.306 43.096 1.00 96.00 536 TYR A N 1
ATOM 4269 C CA . TYR A 1 536 ? -26.243 -30.976 42.327 1.00 96.00 536 TYR A CA 1
ATOM 4270 C C . TYR A 1 536 ? -26.852 -32.235 42.964 1.00 96.00 536 TYR A C 1
ATOM 4272 O O . TYR A 1 536 ? -27.326 -33.121 42.231 1.00 96.00 536 TYR A O 1
ATOM 4280 N N . ASP A 1 537 ? -26.881 -32.328 44.297 1.00 95.19 537 ASP A N 1
ATOM 4281 C CA . ASP A 1 537 ? -27.570 -33.410 45.017 1.00 95.19 537 ASP A CA 1
ATOM 4282 C C . ASP A 1 537 ? -29.091 -33.188 45.194 1.00 95.19 537 ASP A C 1
ATOM 4284 O O . ASP A 1 537 ? -29.863 -34.160 45.262 1.00 95.19 537 ASP A O 1
ATOM 4288 N N . GLY A 1 538 ? -29.545 -31.930 45.114 1.00 94.12 538 GLY A N 1
ATOM 4289 C CA . GLY A 1 538 ? -30.952 -31.527 45.178 1.00 94.12 538 GLY A CA 1
ATOM 4290 C C . GLY A 1 538 ? -31.404 -30.873 46.489 1.00 94.12 538 GLY A C 1
ATOM 4291 O O . GLY A 1 538 ? -32.621 -30.712 46.677 1.00 94.12 538 GLY A O 1
ATOM 4292 N N . MET A 1 539 ? -30.478 -30.515 47.379 1.00 95.38 539 MET A N 1
ATOM 4293 C CA . MET A 1 539 ? -30.686 -29.612 48.517 1.00 95.38 539 MET A CA 1
ATOM 4294 C C . MET A 1 539 ? -30.139 -28.202 48.189 1.00 95.38 539 MET A C 1
ATOM 4296 O O . MET A 1 539 ? -29.186 -28.115 47.425 1.00 95.38 539 MET A O 1
ATOM 4300 N N . PRO A 1 540 ? -30.737 -27.101 48.696 1.00 96.94 540 PRO A N 1
ATOM 4301 C CA . PRO A 1 540 ? -30.202 -25.756 48.466 1.00 96.94 540 PRO A CA 1
ATOM 4302 C C . PRO A 1 540 ? -29.071 -25.355 49.410 1.00 96.94 540 PRO A C 1
ATOM 4304 O O . PRO A 1 540 ? -29.138 -25.640 50.612 1.00 96.94 540 PRO A O 1
ATOM 4307 N N . ASP A 1 541 ? -28.096 -24.623 48.878 1.00 96.75 541 ASP A N 1
ATOM 4308 C CA . ASP A 1 541 ? -26.866 -24.212 49.553 1.00 96.75 541 ASP A CA 1
ATOM 4309 C C . ASP A 1 541 ? -27.119 -23.451 50.867 1.00 96.75 541 ASP A C 1
ATOM 4311 O O . ASP A 1 541 ? -26.481 -23.720 51.891 1.00 96.75 541 ASP A O 1
ATOM 4315 N N . GLY A 1 542 ? -28.098 -22.547 50.886 1.00 95.44 542 GLY A N 1
ATOM 4316 C CA . GLY A 1 542 ? -28.545 -21.809 52.062 1.00 95.44 542 GLY A CA 1
ATOM 4317 C C . GLY A 1 542 ? -29.257 -22.683 53.086 1.00 95.44 542 GLY A C 1
ATOM 4318 O O . GLY A 1 542 ? -29.012 -22.547 54.291 1.00 95.44 542 GLY A O 1
ATOM 4319 N N . TRP A 1 543 ? -30.084 -23.642 52.650 1.00 95.31 543 TRP A N 1
ATOM 4320 C CA . TRP A 1 543 ? -30.683 -24.618 53.572 1.00 95.31 543 TRP A CA 1
ATOM 4321 C C . TRP A 1 543 ? -29.594 -25.447 54.252 1.00 95.31 543 TRP A C 1
ATOM 4323 O O . TRP A 1 543 ? -29.605 -25.593 55.478 1.00 95.31 543 TRP A O 1
ATOM 4333 N N . GLU A 1 544 ? -28.634 -25.934 53.470 1.00 96.69 544 GLU A N 1
ATOM 4334 C CA . GLU A 1 544 ? -27.493 -26.702 53.950 1.00 96.69 544 GLU A CA 1
ATOM 4335 C C . GLU A 1 544 ? -26.619 -25.905 54.918 1.00 96.69 544 GLU A C 1
ATOM 4337 O O . GLU A 1 544 ? -26.327 -26.366 56.025 1.00 96.69 544 GLU A O 1
ATOM 4342 N N . TYR A 1 545 ? -26.267 -24.670 54.557 1.00 95.38 545 TYR A N 1
ATOM 4343 C CA . TYR A 1 545 ? -25.493 -23.757 55.393 1.00 95.38 545 TYR A CA 1
ATOM 4344 C C . TYR A 1 545 ? -26.181 -23.482 56.741 1.00 95.38 545 TYR A C 1
ATOM 4346 O O . TYR A 1 545 ? -25.529 -23.503 57.792 1.00 95.38 545 TYR A O 1
ATOM 4354 N N . PHE A 1 546 ? -27.505 -23.283 56.753 1.00 93.75 546 PHE A N 1
ATOM 4355 C CA . PHE A 1 546 ? -28.263 -23.094 57.994 1.00 93.75 546 PHE A CA 1
ATOM 4356 C C . PHE A 1 546 ? -28.491 -24.383 58.798 1.00 93.75 546 PHE A C 1
ATOM 4358 O O . PHE A 1 546 ? -28.747 -24.290 60.004 1.00 93.75 546 PHE A O 1
ATOM 4365 N N . LYS A 1 547 ? -28.387 -25.565 58.178 1.00 93.38 547 LYS A N 1
ATOM 4366 C CA . LYS A 1 547 ? -28.504 -26.874 58.845 1.00 93.38 547 LYS A CA 1
ATOM 4367 C C . LYS A 1 547 ? -27.176 -27.511 59.243 1.00 93.38 547 LYS A C 1
ATOM 4369 O O . LYS A 1 547 ? -27.163 -28.360 60.129 1.00 93.38 547 LYS A O 1
ATOM 4374 N N . GLY A 1 548 ? -26.061 -27.063 58.679 1.00 92.62 548 GLY A N 1
ATOM 4375 C CA . GLY A 1 548 ? -24.733 -27.599 58.966 1.00 92.62 548 GLY A CA 1
ATOM 4376 C C . GLY A 1 548 ? -24.412 -28.914 58.249 1.00 92.62 548 GLY A C 1
ATOM 4377 O O . GLY A 1 548 ? -23.570 -29.664 58.751 1.00 92.62 548 GLY A O 1
ATOM 4378 N N . THR A 1 549 ? -25.059 -29.176 57.108 1.00 94.44 549 THR A N 1
ATOM 4379 C CA . THR A 1 549 ? -24.553 -30.097 56.071 1.00 94.44 549 THR A CA 1
ATOM 4380 C C . THR A 1 549 ? -23.480 -29.360 55.242 1.00 94.44 549 THR A C 1
ATOM 4382 O O . THR A 1 549 ? -22.779 -28.506 55.804 1.00 94.44 549 THR A O 1
ATOM 4385 N N . ASN A 1 550 ? -23.235 -29.697 53.973 1.00 94.38 550 ASN A N 1
ATOM 4386 C CA . ASN A 1 550 ? -22.080 -29.180 53.236 1.00 94.38 550 ASN A CA 1
ATOM 4387 C C . ASN A 1 550 ? -22.370 -29.001 51.725 1.00 94.38 550 ASN A C 1
ATOM 4389 O O . ASN A 1 550 ? -22.144 -29.954 50.977 1.00 94.38 550 ASN A O 1
ATOM 4393 N N . PRO A 1 551 ? -22.668 -27.767 51.258 1.00 96.50 551 PRO A N 1
ATOM 4394 C CA . PRO A 1 551 ? -23.119 -27.467 49.886 1.00 96.50 551 PRO A CA 1
ATOM 4395 C C . PRO A 1 551 ? -22.001 -27.450 48.829 1.00 96.50 551 PRO A C 1
ATOM 4397 O O . PRO A 1 551 ? -21.885 -26.565 47.986 1.00 96.50 551 PRO A O 1
ATOM 4400 N N . LEU A 1 552 ? -21.069 -28.392 48.950 1.00 96.69 552 LEU A N 1
ATOM 4401 C CA . LEU A 1 552 ? -19.902 -28.574 48.086 1.00 96.69 552 LEU A CA 1
ATOM 4402 C C . LEU A 1 552 ? -19.567 -30.071 47.888 1.00 96.69 552 LEU A C 1
ATOM 4404 O O . LEU A 1 552 ? -18.537 -30.388 47.279 1.00 96.69 552 LEU A O 1
ATOM 4408 N N . VAL A 1 553 ? -20.354 -30.989 48.472 1.00 95.75 553 VAL A N 1
ATOM 4409 C CA . VAL A 1 553 ? -20.215 -32.453 48.402 1.00 95.75 553 VAL A CA 1
ATOM 4410 C C . VAL A 1 553 ? -21.567 -33.148 48.681 1.00 95.75 553 VAL A C 1
ATOM 4412 O O . VAL A 1 553 ? -21.859 -33.358 49.852 1.00 95.75 553 VAL A O 1
ATOM 4415 N N . ASP A 1 554 ? -22.240 -33.647 47.630 1.00 97.00 554 ASP A N 1
ATOM 4416 C CA . ASP A 1 554 ? -23.320 -34.671 47.620 1.00 97.00 554 ASP A CA 1
ATOM 4417 C C . ASP A 1 554 ? -23.376 -35.518 48.908 1.00 97.00 554 ASP A C 1
ATOM 4419 O O . ASP A 1 554 ? -22.673 -36.534 49.041 1.00 97.00 554 ASP A O 1
ATOM 4423 N N . ASP A 1 555 ? -24.192 -35.056 49.866 1.00 96.12 555 ASP A N 1
ATOM 4424 C CA . ASP A 1 555 ? -24.415 -35.671 51.181 1.00 96.12 555 ASP A CA 1
ATOM 4425 C C . ASP A 1 555 ? -25.902 -35.937 51.494 1.00 96.12 555 ASP A C 1
ATOM 4427 O O . ASP A 1 555 ? -26.210 -36.610 52.481 1.00 96.12 555 ASP A O 1
ATOM 4431 N N . ALA A 1 556 ? -26.814 -35.615 50.565 1.00 96.56 556 ALA A N 1
ATOM 4432 C CA . ALA A 1 556 ? -28.246 -35.949 50.532 1.00 96.56 556 ALA A CA 1
ATOM 4433 C C . ALA A 1 556 ? -28.623 -37.392 50.919 1.00 96.56 556 ALA A C 1
ATOM 4435 O O . ALA A 1 556 ? -29.805 -37.669 51.174 1.00 96.56 556 ALA A O 1
ATOM 4436 N N . THR A 1 557 ? -27.668 -38.329 50.908 1.00 97.31 557 THR A N 1
ATOM 4437 C CA . THR A 1 557 ? -27.857 -39.750 51.244 1.00 97.31 557 THR A CA 1
ATOM 4438 C C . THR A 1 557 ? -27.188 -40.225 52.540 1.00 97.31 557 THR A C 1
ATOM 4440 O O . THR A 1 557 ? -27.347 -41.404 52.879 1.00 97.31 557 THR A O 1
ATOM 4443 N N . ASP A 1 558 ? -26.503 -39.344 53.272 1.00 97.38 558 ASP A N 1
ATOM 4444 C CA . ASP A 1 558 ? -25.991 -39.610 54.620 1.00 97.38 558 ASP A CA 1
ATOM 4445 C C . ASP A 1 558 ? -27.076 -39.387 55.704 1.00 97.38 558 ASP A C 1
ATOM 4447 O O . ASP A 1 558 ? -28.136 -38.812 55.459 1.00 97.38 558 ASP A O 1
ATOM 4451 N N . ASP A 1 559 ? -26.814 -39.946 56.891 1.00 96.75 559 ASP A N 1
ATOM 4452 C CA . ASP A 1 559 ? -27.686 -40.080 58.080 1.00 96.75 559 ASP A CA 1
ATOM 4453 C C . ASP A 1 559 ? -26.818 -39.658 59.291 1.00 96.75 559 ASP A C 1
ATOM 4455 O O . ASP A 1 559 ? -26.151 -40.516 59.892 1.00 96.75 559 ASP A O 1
ATOM 4459 N N . PRO A 1 560 ? -26.647 -38.339 59.553 1.00 95.12 560 PRO A N 1
ATOM 4460 C CA . PRO A 1 560 ? -25.573 -37.843 60.423 1.00 95.12 560 PRO A CA 1
ATOM 4461 C C . PRO A 1 560 ? -25.835 -38.058 61.920 1.00 95.12 560 PRO A C 1
ATOM 4463 O O . PRO A 1 560 ? -24.890 -38.241 62.699 1.00 95.12 560 PRO A O 1
ATOM 4466 N N . ASP A 1 561 ? -27.103 -38.051 62.327 1.00 95.56 561 ASP A N 1
ATOM 4467 C CA . ASP A 1 561 ? -27.552 -38.204 63.711 1.00 95.56 561 ASP A CA 1
ATOM 4468 C C . ASP A 1 561 ? -27.823 -39.679 64.105 1.00 95.56 561 ASP A C 1
ATOM 4470 O O . ASP A 1 561 ? -27.636 -40.068 65.268 1.00 95.56 561 ASP A O 1
ATOM 4474 N N . GLY A 1 562 ? -28.170 -40.530 63.132 1.00 96.38 562 GLY A N 1
ATOM 4475 C CA . GLY A 1 562 ? -28.527 -41.935 63.300 1.00 96.38 562 GLY A CA 1
ATOM 4476 C C . GLY A 1 562 ? -30.011 -42.206 63.597 1.00 96.38 562 GLY A C 1
ATOM 4477 O O . GLY A 1 562 ? -30.313 -43.278 64.143 1.00 96.38 562 GLY A O 1
ATOM 4478 N N . ASP A 1 563 ? -30.924 -41.274 63.301 1.00 95.56 563 ASP A N 1
ATOM 4479 C CA . ASP A 1 563 ? -32.383 -41.471 63.350 1.00 95.56 563 ASP A CA 1
ATOM 4480 C C . ASP A 1 563 ? -32.875 -42.433 62.247 1.00 95.56 563 ASP A C 1
ATOM 4482 O O . ASP A 1 563 ? -33.741 -43.290 62.494 1.00 95.56 563 ASP A O 1
ATOM 4486 N N . GLY A 1 564 ? -32.275 -42.360 61.055 1.00 95.38 564 GLY A N 1
ATOM 4487 C CA . GLY A 1 564 ? -32.645 -43.159 59.887 1.00 95.38 564 GLY A CA 1
ATOM 4488 C C . GLY A 1 564 ? -33.594 -42.474 58.896 1.00 95.38 564 GLY A C 1
ATOM 4489 O O . GLY A 1 564 ? -34.192 -43.163 58.052 1.00 95.38 564 GLY A O 1
ATOM 4490 N N . LEU A 1 565 ? -33.767 -41.154 58.974 1.00 96.62 565 LEU A N 1
ATOM 4491 C CA . LEU A 1 565 ? -33.904 -40.288 57.797 1.00 96.62 565 LEU A CA 1
ATOM 4492 C C . LEU A 1 565 ? -32.544 -40.174 57.062 1.00 96.62 565 LEU A C 1
ATOM 4494 O O . LEU A 1 565 ? -31.587 -40.869 57.393 1.00 96.62 565 LEU A O 1
ATOM 4498 N N . ILE A 1 566 ? -32.513 -39.390 55.987 1.00 97.19 566 ILE A N 1
ATOM 4499 C CA . ILE A 1 566 ? -31.301 -38.942 55.281 1.00 97.19 566 ILE A CA 1
ATOM 4500 C C . ILE A 1 566 ? -31.497 -37.468 54.933 1.00 97.19 566 ILE A C 1
ATOM 4502 O O . ILE A 1 566 ? -32.652 -37.067 54.757 1.00 97.19 566 ILE A O 1
ATOM 4506 N N . ASN A 1 567 ? -30.426 -36.692 54.763 1.00 97.00 567 ASN A N 1
ATOM 4507 C CA . ASN A 1 567 ? -30.491 -35.229 54.598 1.00 97.00 567 ASN A CA 1
ATOM 4508 C C . ASN A 1 567 ? -31.571 -34.769 53.583 1.00 97.00 567 ASN A C 1
ATOM 4510 O O . ASN A 1 567 ? -32.394 -33.907 53.896 1.00 97.00 567 ASN A O 1
ATOM 4514 N N . SER A 1 568 ? -31.706 -35.442 52.431 1.00 96.56 568 SER A N 1
ATOM 4515 C CA . SER A 1 568 ? -32.749 -35.133 51.429 1.00 96.56 568 SER A CA 1
ATOM 4516 C C . SER A 1 568 ? -34.192 -35.543 51.805 1.00 96.56 568 SER A C 1
ATOM 4518 O O . SER A 1 568 ? -35.161 -34.911 51.359 1.00 96.56 568 SER A O 1
ATOM 4520 N N . GLU A 1 569 ? -34.388 -36.571 52.645 1.00 96.44 569 GLU A N 1
ATOM 4521 C CA . GLU A 1 569 ? -35.688 -36.820 53.291 1.00 96.44 569 GLU A CA 1
ATOM 4522 C C . GLU A 1 569 ? -35.983 -35.720 54.325 1.00 96.44 569 GLU A C 1
ATOM 4524 O O . GLU A 1 569 ? -37.128 -35.283 54.433 1.00 96.44 569 GLU A O 1
ATOM 4529 N N . GLU A 1 570 ? -34.974 -35.222 55.038 1.00 96.88 570 GLU A N 1
ATOM 4530 C CA . GLU A 1 570 ? -35.125 -34.211 56.092 1.00 96.88 570 GLU A CA 1
ATOM 4531 C C . GLU A 1 570 ? -35.443 -32.821 55.560 1.00 96.88 570 GLU A C 1
ATOM 4533 O O . GLU A 1 570 ? -36.410 -32.207 56.016 1.00 96.88 570 GLU A O 1
ATOM 4538 N N . PHE A 1 571 ? -34.748 -32.381 54.510 1.00 95.94 571 PHE A N 1
ATOM 4539 C CA . PHE A 1 571 ? -35.133 -31.224 53.702 1.00 95.94 571 PHE A CA 1
ATOM 4540 C C . PHE A 1 571 ? -36.605 -31.326 53.257 1.00 95.94 571 PHE A C 1
ATOM 4542 O O . PHE A 1 571 ? -37.392 -30.388 53.415 1.00 95.94 571 PHE A O 1
ATOM 4549 N N . SER A 1 572 ? -37.034 -32.517 52.817 1.00 94.69 572 SER A N 1
ATOM 4550 C CA . SER A 1 572 ? -38.419 -32.783 52.398 1.00 94.69 572 SER A CA 1
ATOM 4551 C C . SER A 1 572 ? -39.458 -32.763 53.537 1.00 94.69 572 SER A C 1
ATOM 4553 O O . SER A 1 572 ? -40.658 -32.624 53.261 1.00 94.69 572 SER A O 1
ATOM 4555 N N . TYR A 1 573 ? -39.047 -32.910 54.803 1.00 93.06 573 TYR A N 1
ATOM 4556 C CA . TYR A 1 573 ? -39.929 -32.880 55.982 1.00 93.06 573 TYR A CA 1
ATOM 4557 C C . TYR A 1 573 ? -39.784 -31.617 56.853 1.00 93.06 573 TYR A C 1
ATOM 4559 O O . TYR A 1 573 ? -40.707 -31.312 57.619 1.00 93.06 573 TYR A O 1
ATOM 4567 N N . GLY A 1 574 ? -38.698 -30.859 56.688 1.00 93.31 574 GLY A N 1
ATOM 4568 C CA . GLY A 1 574 ? -38.342 -29.661 57.450 1.00 93.31 574 GLY A CA 1
ATOM 4569 C C . GLY A 1 574 ? -37.679 -29.935 58.807 1.00 93.31 574 GLY A C 1
ATOM 4570 O O . GLY A 1 574 ? -37.780 -29.076 59.685 1.00 93.31 574 GLY A O 1
ATOM 4571 N N . THR A 1 575 ? -37.085 -31.117 58.999 1.00 94.69 575 THR A N 1
ATOM 4572 C CA . THR A 1 575 ? -36.417 -31.558 60.244 1.00 94.69 575 THR A CA 1
ATOM 4573 C C . THR A 1 575 ? -34.964 -31.073 60.311 1.00 94.69 575 THR A C 1
ATOM 4575 O O . THR A 1 575 ? -34.571 -30.203 59.526 1.00 94.69 575 THR A O 1
ATOM 4578 N N . ASP A 1 576 ? -34.190 -31.495 61.310 1.00 94.75 576 ASP A N 1
ATOM 4579 C CA . ASP A 1 576 ? -32.805 -31.074 61.532 1.00 94.75 576 ASP A CA 1
ATOM 4580 C C . ASP A 1 576 ? -31.837 -32.267 61.432 1.00 94.75 576 ASP A C 1
ATOM 4582 O O . ASP A 1 576 ? -31.806 -33.075 62.358 1.00 94.75 576 ASP A O 1
ATOM 4586 N N . PRO A 1 577 ? -31.011 -32.373 60.368 1.00 96.56 577 PRO A N 1
ATOM 4587 C CA . PRO A 1 577 ? -30.181 -33.558 60.113 1.00 96.56 577 PRO A CA 1
ATOM 4588 C C . PRO A 1 577 ? -29.053 -33.780 61.134 1.00 96.56 577 PRO A C 1
ATOM 4590 O O . PRO A 1 577 ? -28.264 -34.718 61.013 1.00 96.56 577 PRO A O 1
ATOM 4593 N N . LEU A 1 578 ? -28.951 -32.916 62.149 1.00 96.25 578 LEU A N 1
ATOM 4594 C CA . LEU A 1 578 ? -28.016 -33.027 63.263 1.00 96.25 578 LEU A CA 1
ATOM 4595 C C . LEU A 1 578 ? -28.711 -33.279 64.623 1.00 96.25 578 LEU A C 1
ATOM 4597 O O . LEU A 1 578 ? -27.999 -33.399 65.628 1.00 96.25 578 LEU A O 1
ATOM 4601 N N . ASP A 1 579 ? -30.051 -33.368 64.693 1.00 96.56 579 ASP A N 1
ATOM 4602 C CA . ASP A 1 579 ? -30.802 -33.587 65.944 1.00 96.56 579 ASP A CA 1
ATOM 4603 C C . ASP A 1 579 ? -32.033 -34.509 65.800 1.00 96.56 579 ASP A C 1
ATOM 4605 O O . ASP A 1 579 ? -33.115 -34.102 65.382 1.00 96.56 579 ASP A O 1
ATOM 4609 N N . MET A 1 580 ? -31.876 -35.741 66.293 1.00 96.44 580 MET A N 1
ATOM 4610 C CA . MET A 1 580 ? -32.798 -36.884 66.184 1.00 96.44 580 MET A CA 1
ATOM 4611 C C . MET A 1 580 ? -34.193 -36.754 66.817 1.00 96.44 580 MET A C 1
ATOM 4613 O O . MET A 1 580 ? -34.848 -37.774 67.035 1.00 96.44 580 MET A O 1
ATOM 4617 N N . ASP A 1 581 ? -34.621 -35.563 67.222 1.00 95.62 581 ASP A N 1
ATOM 4618 C CA . ASP A 1 581 ? -35.873 -35.266 67.935 1.00 95.62 581 ASP A CA 1
ATOM 4619 C C . ASP A 1 581 ? -36.173 -33.761 67.762 1.00 95.62 581 ASP A C 1
ATOM 4621 O O . ASP A 1 581 ? -36.179 -33.013 68.743 1.00 95.62 581 ASP A O 1
ATOM 4625 N N . THR A 1 582 ? -36.373 -33.293 66.514 1.00 94.88 582 THR A N 1
ATOM 4626 C CA . THR A 1 582 ? -36.432 -31.855 66.143 1.00 94.88 582 THR A CA 1
ATOM 4627 C C . THR A 1 582 ? -37.401 -31.020 67.005 1.00 94.88 582 THR A C 1
ATOM 4629 O O . THR A 1 582 ? -37.234 -29.801 67.131 1.00 94.88 582 THR A O 1
ATOM 4632 N N . ASP A 1 583 ? -38.430 -31.629 67.615 1.00 93.06 583 ASP A N 1
ATOM 4633 C CA . ASP A 1 583 ? -39.391 -30.940 68.491 1.00 93.06 583 ASP A CA 1
ATOM 4634 C C . ASP A 1 583 ? -39.283 -31.205 70.016 1.00 93.06 583 ASP A C 1
ATOM 4636 O O . ASP A 1 583 ? -40.068 -30.627 70.785 1.00 93.06 583 ASP A O 1
ATOM 4640 N N . ASP A 1 584 ? -38.231 -31.914 70.456 1.00 94.25 584 ASP A N 1
ATOM 4641 C CA . ASP A 1 584 ? -37.768 -32.075 71.854 1.00 94.25 584 ASP A CA 1
ATOM 4642 C C . ASP A 1 584 ? -38.790 -32.834 72.752 1.00 94.25 584 ASP A C 1
ATOM 4644 O O . ASP A 1 584 ? -39.095 -32.467 73.897 1.00 94.25 584 ASP A O 1
ATOM 4648 N N . ASP A 1 585 ? -39.388 -33.900 72.200 1.00 91.81 585 ASP A N 1
ATOM 4649 C CA . ASP A 1 585 ? -40.604 -34.587 72.675 1.00 91.81 585 ASP A CA 1
ATOM 4650 C C . ASP A 1 585 ? -40.372 -36.024 73.188 1.00 91.81 585 ASP A C 1
ATOM 4652 O O . ASP A 1 585 ? -41.200 -36.541 73.955 1.00 91.81 585 ASP A O 1
ATOM 4656 N N . GLN A 1 586 ? -39.197 -36.610 72.923 1.00 93.12 586 GLN A N 1
ATOM 4657 C CA . GLN A 1 586 ? -38.768 -38.002 73.177 1.00 93.12 586 GLN A CA 1
ATOM 4658 C C . GLN A 1 586 ? -39.247 -39.023 72.127 1.00 93.12 586 GLN A C 1
ATOM 4660 O O . GLN A 1 586 ? -39.407 -40.211 72.453 1.00 93.12 586 GLN A O 1
ATOM 4665 N N . TYR A 1 587 ? -39.477 -38.589 70.889 1.00 92.81 587 TYR A N 1
ATOM 4666 C CA . TYR A 1 587 ? -39.790 -39.453 69.752 1.00 92.81 587 TYR A CA 1
ATOM 4667 C C . TYR A 1 587 ? -39.048 -38.956 68.519 1.00 92.81 587 TYR A C 1
ATOM 4669 O O . TYR A 1 587 ? -39.214 -37.807 68.143 1.00 92.81 587 TYR A O 1
ATOM 4677 N N . THR A 1 588 ? -38.270 -39.836 67.886 1.00 95.81 588 THR A N 1
ATOM 4678 C CA . THR A 1 588 ? -37.432 -39.417 66.761 1.00 95.81 588 THR A CA 1
ATOM 4679 C C . THR A 1 588 ? -38.249 -39.068 65.530 1.00 95.81 588 THR A C 1
ATOM 4681 O O . THR A 1 588 ? -39.383 -39.540 65.370 1.00 95.81 588 THR A O 1
ATOM 4684 N N . ASP A 1 589 ? -37.667 -38.283 64.635 1.00 95.69 589 ASP A N 1
ATOM 4685 C CA . ASP A 1 589 ? -38.385 -37.761 63.483 1.00 95.69 589 ASP A CA 1
ATOM 4686 C C . ASP A 1 589 ? -38.799 -38.878 62.512 1.00 95.69 589 ASP A C 1
ATOM 4688 O O . ASP A 1 589 ? -39.947 -38.888 62.037 1.00 95.69 589 ASP A O 1
ATOM 4692 N N . LYS A 1 590 ? -37.987 -39.938 62.355 1.00 95.94 590 LYS A N 1
ATOM 4693 C CA . LYS A 1 590 ? -38.436 -41.175 61.699 1.00 95.94 590 LYS A CA 1
ATOM 4694 C C . LYS A 1 590 ? -39.578 -41.846 62.444 1.00 95.94 590 LYS A C 1
ATOM 4696 O O . LYS A 1 590 ? -40.545 -42.270 61.806 1.00 95.94 590 LYS A O 1
ATOM 4701 N N . GLU A 1 591 ? -39.512 -41.961 63.776 1.00 94.75 591 GLU A N 1
ATOM 4702 C CA . GLU A 1 591 ? -40.603 -42.547 64.566 1.00 94.75 591 GLU A CA 1
ATOM 4703 C C . GLU A 1 591 ? -41.913 -41.743 64.443 1.00 94.75 591 GLU A C 1
ATOM 4705 O O . GLU A 1 591 ? -42.991 -42.349 64.457 1.00 94.75 591 GLU A O 1
ATOM 4710 N N . GLU A 1 592 ? -41.844 -40.418 64.303 1.00 94.50 592 GLU A N 1
ATOM 4711 C CA . GLU A 1 592 ? -42.974 -39.520 64.040 1.00 94.50 592 GLU A CA 1
ATOM 4712 C C . GLU A 1 592 ? -43.556 -39.741 62.633 1.00 94.50 592 GLU A C 1
ATOM 4714 O O . GLU A 1 592 ? -44.761 -39.991 62.471 1.00 94.50 592 GLU A O 1
ATOM 4719 N N . ILE A 1 593 ? -42.713 -39.707 61.599 1.00 93.44 593 ILE A N 1
ATOM 4720 C CA . ILE A 1 593 ? -43.119 -39.846 60.193 1.00 93.44 593 ILE A CA 1
ATOM 4721 C C . ILE A 1 593 ? -43.746 -41.227 59.936 1.00 93.44 593 ILE A C 1
ATOM 4723 O O . ILE A 1 593 ? -44.883 -41.308 59.443 1.00 93.44 593 ILE A O 1
ATOM 4727 N N . ASP A 1 594 ? -43.107 -42.316 60.380 1.00 92.88 594 ASP A N 1
ATOM 4728 C CA . ASP A 1 594 ? -43.640 -43.686 60.263 1.00 92.88 594 ASP A CA 1
ATOM 4729 C C . ASP A 1 594 ? -45.002 -43.832 60.965 1.00 92.88 594 ASP A C 1
ATOM 4731 O O . ASP A 1 594 ? -45.899 -44.553 60.509 1.00 92.88 594 ASP A O 1
ATOM 4735 N N . ARG A 1 595 ? -45.206 -43.109 62.073 1.00 90.12 595 ARG A N 1
ATOM 4736 C CA . ARG A 1 595 ? -46.467 -43.107 62.835 1.00 90.12 595 ARG A CA 1
ATOM 4737 C C . ARG A 1 595 ? -47.464 -42.064 62.343 1.00 90.12 595 ARG A C 1
ATOM 4739 O O . ARG A 1 595 ? -48.593 -42.023 62.854 1.00 90.12 595 ARG A O 1
ATOM 4746 N N . ASN A 1 596 ? -47.111 -41.322 61.290 1.00 90.56 596 ASN A N 1
ATOM 4747 C CA . ASN A 1 596 ? -47.894 -40.278 60.631 1.00 90.56 596 ASN A CA 1
ATOM 4748 C C . ASN A 1 596 ? -48.294 -39.160 61.606 1.00 90.56 596 ASN A C 1
ATOM 4750 O O . ASN A 1 596 ? -49.452 -38.722 61.593 1.00 90.56 596 ASN A O 1
ATOM 4754 N N . THR A 1 597 ? -47.394 -38.776 62.503 1.00 90.94 597 THR A N 1
ATOM 4755 C CA . THR A 1 597 ? -47.536 -37.651 63.435 1.00 90.94 597 THR A CA 1
ATOM 4756 C C . THR A 1 597 ? -46.865 -36.399 62.830 1.00 90.94 597 THR A C 1
ATOM 4758 O O . THR A 1 597 ? -47.111 -36.174 61.643 1.00 90.94 597 THR A O 1
ATOM 4761 N N . ASN A 1 598 ? -46.199 -35.492 63.554 1.00 90.44 598 ASN A N 1
ATOM 4762 C CA . ASN A 1 598 ? -45.569 -34.313 62.931 1.00 90.44 598 ASN A CA 1
ATOM 4763 C C . ASN A 1 598 ? -44.322 -33.827 63.705 1.00 90.44 598 ASN A C 1
ATOM 4765 O O . ASN A 1 598 ? -44.540 -33.088 64.665 1.00 90.44 598 ASN A O 1
ATOM 4769 N N . PRO A 1 599 ? -43.094 -34.089 63.203 1.00 93.38 599 PRO A N 1
ATOM 4770 C CA . PRO A 1 599 ? -41.803 -33.907 63.907 1.00 93.38 599 PRO A CA 1
ATOM 4771 C C . PRO A 1 599 ? -41.384 -32.456 64.220 1.00 93.38 599 PRO A C 1
ATOM 4773 O O . PRO A 1 599 ? -40.253 -32.174 64.579 1.00 93.38 599 PRO A O 1
ATOM 4776 N N . LEU A 1 600 ? -42.291 -31.494 64.040 1.00 94.44 600 LEU A N 1
ATOM 4777 C CA . LEU A 1 600 ? -42.035 -30.064 64.251 1.00 94.44 600 LEU A CA 1
ATOM 4778 C C . LEU A 1 600 ? -42.969 -29.479 65.332 1.00 94.44 600 LEU A C 1
ATOM 4780 O O . LEU A 1 600 ? -43.177 -28.260 65.381 1.00 94.44 600 LEU A O 1
ATOM 4784 N N . LYS A 1 601 ? -43.687 -30.337 66.082 1.00 91.81 601 LYS A N 1
ATOM 4785 C CA . LYS A 1 601 ? -44.729 -30.017 67.078 1.00 91.81 601 LYS A CA 1
ATOM 4786 C C . LYS A 1 601 ? -44.910 -31.131 68.138 1.00 91.81 601 LYS A C 1
ATOM 4788 O O . LYS A 1 601 ? -45.868 -31.905 68.029 1.00 91.81 601 LYS A O 1
ATOM 4793 N N . SER A 1 602 ? -44.239 -31.000 69.285 1.00 89.06 602 SER A N 1
ATOM 4794 C CA . SER A 1 602 ? -44.306 -31.820 70.532 1.00 89.06 602 SER A CA 1
ATOM 4795 C C . SER A 1 602 ? -45.669 -31.994 71.237 1.00 89.06 602 SER A C 1
ATOM 4797 O O . SER A 1 602 ? -45.806 -32.405 72.391 1.00 89.06 602 SER A O 1
ATOM 4799 N N . ILE A 1 603 ? -46.759 -31.656 70.555 1.00 86.44 603 ILE A N 1
ATOM 4800 C CA . ILE A 1 603 ? -48.143 -31.964 70.938 1.00 86.44 603 ILE A CA 1
ATOM 4801 C C . ILE A 1 603 ? -48.803 -32.980 69.985 1.00 86.44 603 ILE A C 1
ATOM 4803 O O . ILE A 1 603 ? -49.907 -33.466 70.254 1.00 86.44 603 ILE A O 1
ATOM 4807 N N . SER A 1 604 ? -48.145 -33.288 68.865 1.00 86.94 604 SER A N 1
ATOM 4808 C CA . SER A 1 604 ? -48.624 -34.126 67.760 1.00 86.94 604 SER A CA 1
ATOM 4809 C C . SER A 1 604 ? -48.316 -35.621 67.948 1.00 86.94 604 SER A C 1
ATOM 4811 O O . SER A 1 604 ? -48.791 -36.439 67.165 1.00 86.94 604 SER A O 1
ATOM 4813 N N . ASN A 1 605 ? -47.598 -35.965 69.018 1.00 83.19 605 ASN A N 1
ATOM 4814 C CA . ASN A 1 605 ? -46.818 -37.188 69.201 1.00 83.19 605 ASN A CA 1
ATOM 4815 C C . ASN A 1 605 ? -47.572 -38.544 69.246 1.00 83.19 605 ASN A C 1
ATOM 4817 O O . ASN A 1 605 ? -48.810 -38.617 69.387 1.00 83.19 605 ASN A O 1
ATOM 4821 N N . PRO A 1 606 ? -46.841 -39.681 69.202 1.00 83.19 606 PRO A N 1
ATOM 4822 C CA . PRO A 1 606 ? -47.426 -41.010 69.068 1.00 83.19 606 PRO A CA 1
ATOM 4823 C C . PRO A 1 606 ? -48.201 -41.449 70.315 1.00 83.19 606 PRO A C 1
ATOM 4825 O O . PRO A 1 606 ? -49.193 -42.186 70.219 1.00 83.19 606 PRO A O 1
ATOM 4828 N N . MET A 1 607 ? -47.805 -40.970 71.500 1.00 76.94 607 MET A N 1
ATOM 4829 C CA . MET A 1 607 ? -48.481 -41.288 72.759 1.00 76.94 607 MET A CA 1
ATOM 4830 C C . MET A 1 607 ? -49.896 -40.684 72.817 1.00 76.94 607 MET A C 1
ATOM 4832 O O . MET A 1 607 ? -50.843 -41.344 73.271 1.00 76.94 607 MET A O 1
ATOM 4836 N N . MET A 1 608 ? -50.083 -39.464 72.306 1.00 64.62 608 MET A N 1
ATOM 4837 C CA . MET A 1 608 ? -51.374 -38.763 72.311 1.00 64.62 608 MET A CA 1
ATOM 4838 C C . MET A 1 608 ? -52.440 -39.437 71.427 1.00 64.62 608 MET A C 1
ATOM 4840 O O . MET A 1 608 ? -53.637 -39.432 71.767 1.00 64.62 608 MET A O 1
ATOM 4844 N N . ARG A 1 609 ? -52.030 -40.129 70.352 1.00 56.00 609 ARG A N 1
ATOM 4845 C CA . ARG A 1 609 ? -52.931 -40.987 69.554 1.00 56.00 609 ARG A CA 1
ATOM 4846 C C . ARG A 1 609 ? -53.500 -42.148 70.371 1.00 56.00 609 ARG A C 1
ATOM 4848 O O . ARG A 1 609 ? -54.703 -42.417 70.298 1.00 56.00 609 ARG A O 1
ATOM 4855 N N . GLY A 1 610 ? -52.681 -42.785 71.212 1.00 52.62 610 GLY A N 1
ATOM 4856 C CA . GLY A 1 610 ? -53.111 -43.884 72.083 1.00 52.62 610 GLY A CA 1
ATOM 4857 C C . GLY A 1 610 ? -54.206 -43.475 73.076 1.00 52.62 610 GLY A C 1
ATOM 4858 O O . GLY A 1 610 ? -55.216 -44.167 73.229 1.00 52.62 610 GLY A O 1
ATOM 4859 N N . ILE A 1 611 ? -54.058 -42.309 73.713 1.00 54.22 611 ILE A N 1
ATOM 4860 C CA . ILE A 1 611 ? -55.008 -41.796 74.719 1.00 54.22 611 ILE A CA 1
ATOM 4861 C C . ILE A 1 611 ? -56.372 -41.462 74.089 1.00 54.22 611 ILE A C 1
ATOM 4863 O O . ILE A 1 611 ? -57.423 -41.731 74.687 1.00 54.22 611 ILE A O 1
ATOM 4867 N N . SER A 1 612 ? -56.369 -40.935 72.862 1.00 51.47 612 SER A N 1
ATOM 4868 C CA . SER A 1 612 ? -57.577 -40.522 72.136 1.00 51.47 612 SER A CA 1
ATOM 4869 C C . SER A 1 612 ? -58.543 -41.682 71.859 1.00 51.47 612 SER A C 1
ATOM 4871 O O . SER A 1 612 ? -59.760 -41.520 71.992 1.00 51.47 612 SER A O 1
ATOM 4873 N N . ILE A 1 613 ? -58.028 -42.881 71.562 1.00 52.78 613 ILE A N 1
ATOM 4874 C CA . ILE A 1 613 ? -58.850 -44.085 71.345 1.00 52.78 613 ILE A CA 1
ATOM 4875 C C . ILE A 1 613 ? -59.548 -44.503 72.651 1.00 52.78 613 ILE A C 1
ATOM 4877 O O . ILE A 1 613 ? -60.758 -44.760 72.668 1.00 52.78 613 ILE A O 1
ATOM 4881 N N . THR A 1 614 ? -58.820 -44.506 73.771 1.00 53.47 614 THR A N 1
ATOM 4882 C CA . THR A 1 614 ? -59.350 -44.876 75.094 1.00 53.47 614 THR A CA 1
ATOM 4883 C C . THR A 1 614 ? -60.430 -43.898 75.567 1.00 53.47 614 THR A C 1
ATOM 4885 O O . THR A 1 614 ? -61.491 -44.317 76.042 1.00 53.47 614 THR A O 1
ATOM 4888 N N . LEU A 1 615 ? -60.208 -42.591 75.381 1.00 54.12 615 LEU A N 1
ATOM 4889 C CA . LEU A 1 615 ? -61.201 -41.558 75.686 1.00 54.12 615 LEU A CA 1
ATOM 4890 C C . LEU A 1 615 ? -62.416 -41.623 74.751 1.00 54.12 615 LEU A C 1
ATOM 4892 O O . LEU A 1 615 ? -63.537 -41.427 75.219 1.00 54.12 615 LEU A O 1
ATOM 4896 N N . GLY A 1 616 ? -62.239 -41.979 73.474 1.00 54.34 616 GLY A N 1
ATOM 4897 C CA . GLY A 1 616 ? -63.339 -42.199 72.530 1.00 54.34 616 GLY A CA 1
ATOM 4898 C C . GLY A 1 616 ? -64.316 -43.289 72.989 1.00 54.34 616 GLY A C 1
ATOM 4899 O O . GLY A 1 616 ? -65.533 -43.082 72.979 1.00 54.34 616 GLY A O 1
ATOM 4900 N N . VAL A 1 617 ? -63.800 -44.422 73.483 1.00 58.62 617 VAL A N 1
ATOM 4901 C CA . VAL A 1 617 ? -64.621 -45.523 74.029 1.00 58.62 617 VAL A CA 1
ATOM 4902 C C . VAL A 1 617 ? -65.372 -45.093 75.299 1.00 58.62 617 VAL A C 1
ATOM 4904 O O . VAL A 1 617 ? -66.575 -45.342 75.427 1.00 58.62 617 VAL A O 1
ATOM 4907 N N . ILE A 1 618 ? -64.703 -44.393 76.221 1.00 57.62 618 ILE A N 1
ATOM 4908 C CA . ILE A 1 618 ? -65.320 -43.862 77.453 1.00 57.62 618 ILE A CA 1
ATOM 4909 C C . ILE A 1 618 ? -66.378 -42.789 77.121 1.00 57.62 618 ILE A C 1
ATOM 4911 O O . ILE A 1 618 ? -67.452 -42.743 77.735 1.00 57.62 618 ILE A O 1
ATOM 4915 N N . GLY A 1 619 ? -66.123 -41.965 76.103 1.00 54.97 619 GLY A N 1
ATOM 4916 C CA . GLY A 1 619 ? -67.056 -40.991 75.543 1.00 54.97 619 GLY A CA 1
ATOM 4917 C C . GLY A 1 619 ? -68.319 -41.651 74.988 1.00 54.97 619 GLY A C 1
ATOM 4918 O O . GLY A 1 619 ? -69.426 -41.275 75.367 1.00 54.97 619 GLY A O 1
ATOM 4919 N N . PHE A 1 620 ? -68.185 -42.699 74.172 1.00 59.09 620 PHE A N 1
ATOM 4920 C CA . PHE A 1 620 ? -69.336 -43.427 73.624 1.00 59.09 620 PHE A CA 1
ATOM 4921 C C . PHE A 1 620 ? -70.208 -44.063 74.719 1.00 59.09 620 PHE A C 1
ATOM 4923 O O . PHE A 1 620 ? -71.437 -43.917 74.715 1.00 59.09 620 PHE A O 1
ATOM 4930 N N . LEU A 1 621 ? -69.578 -44.713 75.704 1.00 55.66 621 LEU A N 1
ATOM 4931 C CA . LEU A 1 621 ? -70.276 -45.312 76.844 1.00 55.66 621 LEU A CA 1
ATOM 4932 C C . LEU A 1 621 ? -71.019 -44.250 77.674 1.00 55.66 621 LEU A C 1
ATOM 4934 O O . LEU A 1 621 ? -72.201 -44.425 77.984 1.00 55.66 621 LEU A O 1
ATOM 4938 N N . SER A 1 622 ? -70.382 -43.117 77.978 1.00 56.12 622 SER A N 1
ATOM 4939 C CA . SER A 1 622 ? -71.005 -42.035 78.755 1.00 56.12 622 SER A CA 1
ATOM 4940 C C . SER A 1 622 ? -72.098 -41.275 77.985 1.00 56.12 622 SER A C 1
ATOM 4942 O O . SER A 1 622 ? -73.141 -40.961 78.567 1.00 56.12 622 SER A O 1
ATOM 4944 N N . ILE A 1 623 ? -71.956 -41.072 76.670 1.00 58.62 623 ILE A N 1
ATOM 4945 C CA . ILE A 1 623 ? -73.010 -40.508 75.807 1.00 58.62 623 ILE A CA 1
ATOM 4946 C C . ILE A 1 623 ? -74.254 -41.405 75.809 1.00 58.62 623 ILE A C 1
ATOM 4948 O O . ILE A 1 623 ? -75.371 -40.896 75.950 1.00 58.62 623 ILE A O 1
ATOM 4952 N N . SER A 1 624 ? -74.091 -42.732 75.745 1.00 57.12 624 SER A N 1
ATOM 4953 C CA . SER A 1 624 ? -75.225 -43.666 75.811 1.00 57.12 624 SER A CA 1
ATOM 4954 C C . SER A 1 624 ? -76.009 -43.545 77.135 1.00 57.12 624 SER A C 1
ATOM 4956 O O . SER A 1 624 ? -77.246 -43.502 77.131 1.00 57.12 624 SER A O 1
ATOM 4958 N N . ALA A 1 625 ? -75.312 -43.341 78.260 1.00 56.22 625 ALA A N 1
ATOM 4959 C CA . ALA A 1 625 ? -75.928 -43.073 79.562 1.00 56.22 625 ALA A CA 1
ATOM 4960 C C . ALA A 1 625 ? -76.625 -41.696 79.627 1.00 56.22 625 ALA A C 1
ATOM 4962 O O . ALA A 1 625 ? -77.691 -41.561 80.236 1.00 56.22 625 ALA A O 1
ATOM 4963 N N . ILE A 1 626 ? -76.075 -40.667 78.972 1.00 58.94 626 ILE A N 1
ATOM 4964 C CA . ILE A 1 626 ? -76.677 -39.323 78.900 1.00 58.94 626 ILE A CA 1
ATOM 4965 C C . ILE A 1 626 ? -77.959 -39.327 78.052 1.00 58.94 626 ILE A C 1
ATOM 4967 O O . ILE A 1 626 ? -78.946 -38.692 78.437 1.00 58.94 626 ILE A O 1
ATOM 4971 N N . ILE A 1 627 ? -77.988 -40.070 76.940 1.00 58.88 627 ILE A N 1
ATOM 4972 C CA . ILE A 1 627 ? -79.188 -40.247 76.102 1.00 58.88 627 ILE A CA 1
ATOM 4973 C C . ILE A 1 627 ? -80.307 -40.929 76.903 1.00 58.88 627 ILE A C 1
ATOM 4975 O O . ILE A 1 627 ? -81.450 -40.466 76.875 1.00 58.88 627 ILE A O 1
ATOM 4979 N N . TRP A 1 628 ? -79.979 -41.961 77.690 1.00 53.53 628 TRP A N 1
ATOM 4980 C CA . TRP A 1 628 ? -80.929 -42.607 78.604 1.00 53.53 628 TRP A CA 1
ATOM 4981 C C . TRP A 1 628 ? -81.494 -41.613 79.636 1.00 53.53 628 TRP A C 1
ATOM 4983 O O . TRP A 1 628 ? -82.709 -41.526 79.833 1.00 53.53 628 TRP A O 1
ATOM 4993 N N . ARG A 1 629 ? -80.625 -40.783 80.233 1.00 50.00 629 ARG A N 1
ATOM 4994 C CA . ARG A 1 629 ? -80.992 -39.798 81.266 1.00 50.00 629 ARG A CA 1
ATOM 4995 C C . ARG A 1 629 ? -81.847 -38.635 80.736 1.00 50.00 629 ARG A C 1
ATOM 4997 O O . ARG A 1 629 ? -82.719 -38.150 81.457 1.00 50.00 629 ARG A O 1
ATOM 5004 N N . LYS A 1 630 ? -81.658 -38.206 79.479 1.00 48.88 630 LYS A N 1
ATOM 5005 C CA . LYS A 1 630 ? -82.424 -37.101 78.858 1.00 48.88 630 LYS A CA 1
ATOM 5006 C C . LYS A 1 630 ? -83.910 -37.410 78.614 1.00 48.88 630 LYS A C 1
ATOM 5008 O O . LYS A 1 630 ? -84.679 -36.478 78.400 1.00 48.88 630 LYS A O 1
ATOM 5013 N N . LYS A 1 631 ? -84.350 -38.674 78.678 1.00 47.81 631 LYS A N 1
ATOM 5014 C CA . LYS A 1 631 ? -85.743 -39.057 78.371 1.00 47.81 631 LYS A CA 1
ATOM 5015 C C . LYS A 1 631 ? -86.760 -38.752 79.492 1.00 47.81 631 LYS A C 1
ATOM 5017 O O . LYS A 1 631 ? -87.958 -38.863 79.243 1.00 47.81 631 LYS A O 1
ATOM 5022 N N . PHE A 1 632 ? -86.322 -38.374 80.704 1.00 53.84 632 PHE A N 1
ATOM 5023 C CA . PHE A 1 632 ? -87.170 -38.467 81.909 1.00 53.84 632 PHE A CA 1
ATOM 5024 C C . PHE A 1 632 ? -87.214 -37.273 82.893 1.00 53.84 632 PHE A C 1
ATOM 5026 O O . PHE A 1 632 ? -87.798 -37.432 83.962 1.00 53.84 632 PHE A O 1
ATOM 5033 N N . TYR A 1 633 ? -86.698 -36.072 82.582 1.00 39.94 633 TYR A N 1
ATOM 5034 C CA . TYR A 1 633 ? -86.830 -34.910 83.497 1.00 39.94 633 TYR A CA 1
ATOM 5035 C C . TYR A 1 633 ? -87.200 -33.584 82.808 1.00 39.94 633 TYR A C 1
ATOM 5037 O O . TYR A 1 633 ? -86.749 -33.301 81.701 1.00 39.94 633 TYR A O 1
ATOM 5045 N N . LYS A 1 634 ? -88.025 -32.758 83.478 1.00 36.50 634 LYS A N 1
ATOM 5046 C CA . LYS A 1 634 ? -88.501 -31.438 83.002 1.00 36.50 634 LYS A CA 1
ATOM 5047 C C . LYS A 1 634 ? -87.870 -30.275 83.803 1.00 36.50 634 LYS A C 1
ATOM 5049 O O . LYS A 1 634 ? -87.685 -30.435 85.009 1.00 36.50 634 LYS A O 1
ATOM 5054 N N . PRO A 1 635 ? -87.586 -29.110 83.182 1.00 47.69 635 PRO A N 1
ATOM 5055 C CA . PRO A 1 635 ? -86.903 -27.979 83.827 1.00 47.69 635 PRO A CA 1
ATOM 5056 C C . PRO A 1 635 ? -87.841 -26.914 84.442 1.00 47.69 635 PRO A C 1
ATOM 5058 O O . PRO A 1 635 ? -89.053 -26.919 84.222 1.00 47.69 635 PRO A O 1
ATOM 5061 N N . LYS A 1 636 ? -87.243 -25.948 85.159 1.00 31.58 636 LYS A N 1
ATOM 5062 C CA . LYS A 1 636 ? -87.815 -24.642 85.565 1.00 31.58 636 LYS A CA 1
ATOM 5063 C C . LYS A 1 636 ? -86.784 -23.500 85.317 1.00 31.58 636 LYS A C 1
ATOM 5065 O O . LYS A 1 636 ? -85.629 -23.824 85.049 1.00 31.58 636 LYS A O 1
ATOM 5070 N N . PRO A 1 637 ? -87.188 -22.207 85.285 1.00 42.75 637 PRO A N 1
ATOM 5071 C CA . PRO A 1 637 ? -86.492 -21.156 84.508 1.00 42.75 637 PRO A CA 1
ATOM 5072 C C . PRO A 1 637 ? -85.394 -20.330 85.231 1.00 42.75 637 PRO A C 1
ATOM 5074 O O . PRO A 1 637 ? -85.152 -20.498 86.421 1.00 42.75 637 PRO A O 1
ATOM 5077 N N . ARG A 1 638 ? -84.733 -19.445 84.453 1.00 45.22 638 ARG A N 1
ATOM 5078 C CA . ARG A 1 638 ? -83.516 -18.637 84.742 1.00 45.22 638 ARG A CA 1
ATOM 5079 C C . ARG A 1 638 ? -83.771 -17.249 85.378 1.00 45.22 638 ARG A C 1
ATOM 5081 O O . ARG A 1 638 ? -84.880 -16.734 85.278 1.00 45.22 638 ARG A O 1
ATOM 5088 N N . VAL A 1 639 ? -82.691 -16.599 85.852 1.00 32.19 639 VAL A N 1
ATOM 5089 C CA . VAL A 1 639 ? -82.530 -15.133 86.078 1.00 32.19 639 VAL A CA 1
ATOM 5090 C C . VAL A 1 639 ? -81.078 -14.692 85.687 1.00 32.19 639 VAL A C 1
ATOM 5092 O O . VAL A 1 639 ? -80.181 -15.506 85.901 1.00 32.19 639 VAL A O 1
ATOM 5095 N N . PRO A 1 640 ? -80.821 -13.493 85.093 1.00 57.16 640 PRO A N 1
ATOM 5096 C CA . PRO A 1 640 ? -79.482 -12.957 84.698 1.00 57.16 640 PRO A CA 1
ATOM 5097 C C . PRO A 1 640 ? -79.007 -11.709 85.523 1.00 57.16 640 PRO A C 1
ATOM 5099 O O . PRO A 1 640 ? -79.701 -11.417 86.492 1.00 57.16 640 PRO A O 1
ATOM 5102 N N . ILE A 1 641 ? -77.927 -10.970 85.096 1.00 37.66 641 ILE A N 1
ATOM 5103 C CA . ILE A 1 641 ? -77.285 -9.670 85.586 1.00 37.66 641 ILE A CA 1
ATOM 5104 C C . ILE A 1 641 ? -75.803 -9.870 86.079 1.00 37.66 641 ILE A C 1
ATOM 5106 O O . ILE A 1 641 ? -75.588 -10.884 86.734 1.00 37.66 641 ILE A O 1
ATOM 5110 N N . ARG A 1 642 ? -74.730 -9.046 85.859 1.00 32.22 642 ARG A N 1
ATOM 5111 C CA . ARG A 1 642 ? -74.426 -7.757 85.130 1.00 32.22 642 ARG A CA 1
ATOM 5112 C C . ARG A 1 642 ? -72.910 -7.582 84.739 1.00 32.22 642 ARG A C 1
ATOM 5114 O O . ARG A 1 642 ? -72.124 -8.482 85.006 1.00 32.22 642 ARG A O 1
ATOM 5121 N N . ASP A 1 643 ? -72.522 -6.402 84.207 1.00 41.28 643 ASP A N 1
ATOM 5122 C CA . ASP A 1 643 ? -71.196 -5.965 83.675 1.00 41.28 643 ASP A CA 1
ATOM 5123 C C . ASP A 1 643 ? -70.337 -4.992 84.563 1.00 41.28 643 ASP A C 1
ATOM 5125 O O . ASP A 1 643 ? -70.916 -4.134 85.231 1.00 41.28 643 ASP A O 1
ATOM 5129 N N . SER A 1 644 ? -68.984 -5.063 84.428 1.00 38.38 644 SER A N 1
ATOM 5130 C CA . SER A 1 644 ? -67.891 -4.018 84.543 1.00 38.38 644 SER A CA 1
ATOM 5131 C C . SER A 1 644 ? -67.717 -3.147 85.840 1.00 38.38 644 SER A C 1
ATOM 5133 O O . SER A 1 644 ? -68.588 -3.240 86.703 1.00 38.38 644 SER A O 1
ATOM 5135 N N . PRO A 1 645 ? -66.682 -2.251 86.044 1.00 51.97 645 PRO A N 1
ATOM 5136 C CA . PRO A 1 645 ? -65.379 -1.940 85.357 1.00 51.97 645 PRO A CA 1
ATOM 5137 C C . PRO A 1 645 ? -64.103 -1.674 86.277 1.00 51.97 645 PRO A C 1
ATOM 5139 O O . PRO A 1 645 ? -64.191 -1.750 87.498 1.00 51.97 645 PRO A O 1
ATOM 5142 N N . SER A 1 646 ? -62.969 -1.194 85.688 1.00 33.38 646 SER A N 1
ATOM 5143 C CA . SER A 1 646 ? -62.020 -0.098 86.144 1.00 33.38 646 SER A CA 1
ATOM 5144 C C . SER A 1 646 ? -60.594 -0.289 86.799 1.00 33.38 646 SER A C 1
ATOM 5146 O O . SER A 1 646 ? -60.465 -0.738 87.929 1.00 33.38 646 SER A O 1
ATOM 5148 N N . SER A 1 647 ? -59.548 0.184 86.067 1.00 35.47 647 SER A N 1
ATOM 5149 C CA . SER A 1 647 ? -58.314 1.021 86.348 1.00 35.47 647 SER A CA 1
ATOM 5150 C C . SER A 1 647 ? -57.490 1.099 87.675 1.00 35.47 647 SER A C 1
ATOM 5152 O O . SER A 1 647 ? -58.082 1.226 88.742 1.00 35.47 647 SER A O 1
ATOM 5154 N N . PHE A 1 648 ? -56.145 1.318 87.579 1.00 29.66 648 PHE A N 1
ATOM 5155 C CA . PHE A 1 648 ? -55.280 2.058 88.564 1.00 29.66 648 PHE A CA 1
ATOM 5156 C C . PHE A 1 648 ? -53.933 2.646 87.986 1.00 29.66 648 PHE A C 1
ATOM 5158 O O . PHE A 1 648 ? -53.702 2.489 86.790 1.00 29.66 648 PHE A O 1
ATOM 5165 N N . GLN A 1 649 ? -53.078 3.359 88.773 1.00 36.00 649 GLN A N 1
ATOM 5166 C CA . GLN A 1 649 ? -51.967 4.260 88.304 1.00 36.00 649 GLN A CA 1
ATOM 5167 C C . GLN A 1 649 ? -50.646 4.390 89.161 1.00 36.00 649 GLN A C 1
ATOM 5169 O O . GLN A 1 649 ? -50.730 4.479 90.380 1.00 36.00 649 GLN A O 1
ATOM 5174 N N . ILE A 1 650 ? -49.492 4.587 88.463 1.00 35.81 650 ILE A N 1
ATOM 5175 C CA . ILE A 1 650 ? -48.312 5.525 88.647 1.00 35.81 650 ILE A CA 1
ATOM 5176 C C . ILE A 1 650 ? -47.252 5.415 89.808 1.00 35.81 650 ILE A C 1
ATOM 5178 O O . ILE A 1 650 ? -47.615 5.249 90.967 1.00 35.81 650 ILE A O 1
ATOM 5182 N N . TYR A 1 651 ? -45.956 5.664 89.440 1.00 34.56 651 TYR A N 1
ATOM 5183 C CA . TYR A 1 651 ? -44.740 6.227 90.150 1.00 34.56 651 TYR A CA 1
ATOM 5184 C C . TYR A 1 651 ? -43.442 5.355 90.084 1.00 34.56 651 TYR A C 1
ATOM 5186 O O . TYR A 1 651 ? -43.560 4.139 90.119 1.00 34.56 651 TYR A O 1
ATOM 5194 N N . GLY A 1 652 ? -42.181 5.863 90.038 1.00 31.30 652 GLY A N 1
ATOM 5195 C CA . GLY A 1 652 ? -41.642 7.224 89.751 1.00 31.30 652 GLY A CA 1
ATOM 5196 C C . GLY A 1 652 ? -40.183 7.551 90.240 1.00 31.30 652 GLY A C 1
ATOM 5197 O O . GLY A 1 652 ? -39.792 7.109 91.314 1.00 31.30 652 GLY A O 1
ATOM 5198 N N . THR A 1 653 ? -39.455 8.452 89.534 1.00 34.91 653 THR A N 1
ATOM 5199 C CA . THR A 1 653 ? -38.206 9.235 89.896 1.00 34.91 653 THR A CA 1
ATOM 5200 C C . THR A 1 653 ? -36.762 8.667 89.687 1.00 34.91 653 THR A C 1
ATOM 5202 O O . THR A 1 653 ? -36.579 7.472 89.507 1.00 34.91 653 THR A O 1
ATOM 5205 N N . ASN A 1 654 ? -35.754 9.576 89.626 1.00 33.75 654 ASN A N 1
ATOM 5206 C CA . ASN A 1 654 ? -34.334 9.460 89.155 1.00 33.75 654 ASN A CA 1
ATOM 5207 C C . ASN A 1 654 ? -33.423 10.486 89.925 1.00 33.75 654 ASN A C 1
ATOM 5209 O O . ASN A 1 654 ? -34.022 11.446 90.429 1.00 33.75 654 ASN A O 1
ATOM 5213 N N . PRO A 1 655 ? -32.067 10.353 90.087 1.00 46.75 655 PRO A N 1
ATOM 5214 C CA . PRO A 1 655 ? -31.117 11.274 89.377 1.00 46.75 655 PRO A CA 1
ATOM 5215 C C . PRO A 1 655 ? -29.594 10.890 89.182 1.00 46.75 655 PRO A C 1
ATOM 5217 O O . PRO A 1 655 ? -28.913 10.509 90.127 1.00 46.75 655 PRO A O 1
ATOM 5220 N N . SER A 1 656 ? -29.049 11.197 87.985 1.00 33.47 656 SER A N 1
ATOM 5221 C CA . SER A 1 656 ? -27.808 11.964 87.594 1.00 33.47 656 SER A CA 1
ATOM 5222 C C . SER A 1 656 ? -26.371 11.824 88.205 1.00 33.47 656 SER A C 1
ATOM 5224 O O . SER A 1 656 ? -26.230 11.879 89.422 1.00 33.47 656 SER A O 1
ATOM 5226 N N . ILE A 1 657 ? -25.324 11.910 87.321 1.00 32.41 657 ILE A N 1
ATOM 5227 C CA . ILE A 1 657 ? -23.911 12.484 87.410 1.00 32.41 657 ILE A CA 1
ATOM 5228 C C . ILE A 1 657 ? -22.825 11.580 86.724 1.00 32.41 657 ILE A C 1
ATOM 5230 O O . ILE A 1 657 ? -22.945 10.368 86.826 1.00 32.41 657 ILE A O 1
ATOM 5234 N N . GLY A 1 658 ? -21.729 12.033 86.054 1.00 30.09 658 GLY A N 1
ATOM 5235 C CA . GLY A 1 658 ? -21.374 13.374 85.511 1.00 30.09 658 GLY A CA 1
ATOM 5236 C C . GLY A 1 658 ? -19.868 13.747 85.234 1.00 30.09 658 GLY A C 1
ATOM 5237 O O . GLY A 1 658 ? -19.288 14.459 86.047 1.00 30.09 658 GLY A O 1
ATOM 5238 N N . THR A 1 659 ? -19.322 13.463 84.026 1.00 32.78 659 THR A N 1
ATOM 5239 C CA . THR A 1 659 ? -18.274 14.222 83.226 1.00 32.78 659 THR A CA 1
ATOM 5240 C C . THR A 1 659 ? -16.748 14.321 83.586 1.00 32.78 659 THR A C 1
ATOM 5242 O O . THR A 1 659 ? -16.376 14.182 84.745 1.00 32.78 659 THR A O 1
ATOM 5245 N N . PHE A 1 660 ? -15.925 14.682 82.553 1.00 31.00 660 PHE A N 1
ATOM 5246 C CA . PHE A 1 660 ? -14.441 14.939 82.406 1.00 31.00 660 PHE A CA 1
ATOM 5247 C C . PHE A 1 660 ? -13.551 13.738 81.959 1.00 31.00 660 PHE A C 1
ATOM 5249 O O . PHE A 1 660 ? -13.827 12.626 82.389 1.00 31.00 660 PHE A O 1
ATOM 5256 N N . GLY A 1 661 ? -12.474 13.824 81.135 1.00 30.14 661 GLY A N 1
ATOM 5257 C CA . GLY A 1 661 ? -11.835 14.897 80.306 1.00 30.14 661 GLY A CA 1
ATOM 5258 C C . GLY A 1 661 ? -10.325 15.147 80.621 1.00 30.14 661 GLY A C 1
ATOM 5259 O O . GLY A 1 661 ? -9.995 15.132 81.802 1.00 30.14 661 GLY A O 1
ATOM 5260 N N . SER A 1 662 ? -9.360 15.428 79.708 1.00 31.09 662 SER A N 1
ATOM 5261 C CA . SER A 1 662 ? -9.283 15.448 78.212 1.00 31.09 662 SER A CA 1
ATOM 5262 C C . SER A 1 662 ? -7.839 15.748 77.667 1.00 31.09 662 SER A C 1
ATOM 5264 O O . SER A 1 662 ? -7.151 16.565 78.273 1.00 31.09 662 SER A O 1
ATOM 5266 N N . ASP A 1 663 ? -7.464 15.186 76.497 1.00 31.66 663 ASP A N 1
ATOM 5267 C CA . ASP A 1 663 ? -6.396 15.522 75.492 1.00 31.66 663 ASP A CA 1
ATOM 5268 C C . ASP A 1 663 ? -4.854 15.590 75.768 1.00 31.66 663 ASP A C 1
ATOM 5270 O O . ASP A 1 663 ? -4.385 16.038 76.810 1.00 31.66 663 ASP A O 1
ATOM 5274 N N . ASN A 1 664 ? -4.101 15.319 74.671 1.00 30.23 664 ASN A N 1
ATOM 5275 C CA . ASN A 1 664 ? -2.724 15.733 74.264 1.00 30.23 664 ASN A CA 1
ATOM 5276 C C . ASN A 1 664 ? -1.467 14.841 74.508 1.00 30.23 664 ASN A C 1
ATOM 5278 O O . ASN A 1 664 ? -1.404 14.017 75.415 1.00 30.23 664 ASN A O 1
ATOM 5282 N N . SER A 1 665 ? -0.465 15.016 73.620 1.00 29.80 665 SER A N 1
ATOM 5283 C CA . SER A 1 665 ? 0.709 14.135 73.354 1.00 29.80 665 SER A CA 1
ATOM 5284 C C . SER A 1 665 ? 2.086 14.863 73.509 1.00 29.80 665 SER A C 1
ATOM 5286 O O . SER A 1 665 ? 2.148 15.834 74.259 1.00 29.80 665 SER A O 1
ATOM 5288 N N . PRO A 1 666 ? 3.159 14.514 72.747 1.00 55.75 666 PRO A N 1
ATOM 5289 C CA . PRO A 1 666 ? 4.298 13.588 72.996 1.00 55.75 666 PRO A CA 1
ATOM 5290 C C . PRO A 1 666 ? 5.599 14.382 73.401 1.00 55.75 666 PRO A C 1
ATOM 5292 O O . PRO A 1 666 ? 5.403 15.397 74.070 1.00 55.75 666 PRO A O 1
ATOM 5295 N N . PRO A 1 667 ? 6.895 14.089 73.050 1.00 51.97 667 PRO A N 1
ATOM 5296 C CA . PRO A 1 667 ? 7.612 12.937 72.434 1.00 51.97 667 PRO A CA 1
ATOM 5297 C C . PRO A 1 667 ? 8.971 12.565 73.147 1.00 51.97 667 PRO A C 1
ATOM 5299 O O . PRO A 1 667 ? 9.117 12.820 74.337 1.00 51.97 667 PRO A O 1
ATOM 5302 N N . GLU A 1 668 ? 9.963 12.022 72.399 1.00 30.52 668 GLU A N 1
ATOM 5303 C CA . GLU A 1 668 ? 11.431 11.887 72.689 1.00 30.52 668 GLU A CA 1
ATOM 5304 C C . GLU A 1 668 ? 11.935 10.764 73.651 1.00 30.52 668 GLU A C 1
ATOM 5306 O O . GLU A 1 668 ? 11.236 10.408 74.591 1.00 30.52 668 GLU A O 1
ATOM 5311 N N . THR A 1 669 ? 13.136 10.142 73.523 1.00 29.78 669 THR A N 1
ATOM 5312 C CA . THR A 1 669 ? 14.234 10.117 72.498 1.00 29.78 669 THR A CA 1
ATOM 5313 C C . THR A 1 669 ? 15.147 8.856 72.637 1.00 29.78 669 THR A C 1
ATOM 5315 O O . THR A 1 669 ? 15.249 8.304 73.728 1.00 29.78 669 THR A O 1
ATOM 5318 N N . SER A 1 670 ? 15.957 8.527 71.598 1.00 28.94 670 SER A N 1
ATOM 5319 C CA . SER A 1 670 ? 17.280 7.803 71.638 1.00 28.94 670 SER A CA 1
ATOM 5320 C C . SER A 1 670 ? 17.348 6.289 72.012 1.00 28.94 670 SER A C 1
ATOM 5322 O O . SER A 1 670 ? 16.476 5.803 72.715 1.00 28.94 670 SER A O 1
ATOM 5324 N N . SER A 1 671 ? 18.361 5.466 71.644 1.00 29.12 671 SER A N 1
ATOM 5325 C CA . SER A 1 671 ? 19.361 5.465 70.535 1.00 29.12 671 SER A CA 1
ATOM 5326 C C . SER A 1 671 ? 20.163 4.128 70.431 1.00 29.12 671 SER A C 1
ATOM 5328 O O . SER A 1 671 ? 20.161 3.322 71.354 1.00 29.12 671 SER A O 1
ATOM 5330 N N . SER A 1 672 ? 20.963 3.980 69.355 1.00 28.52 672 SER A N 1
ATOM 5331 C CA . SER A 1 672 ? 22.300 3.316 69.286 1.00 28.52 672 SER A CA 1
ATOM 5332 C C . SER A 1 672 ? 22.496 1.782 69.467 1.00 28.52 672 SER A C 1
ATOM 5334 O O . SER A 1 672 ? 22.831 1.323 70.552 1.00 28.52 672 SER A O 1
ATOM 5336 N N . SER A 1 673 ? 22.489 1.056 68.333 1.00 28.27 673 SER A N 1
ATOM 5337 C CA . SER A 1 673 ? 23.645 0.362 67.680 1.00 28.27 673 SER A CA 1
ATOM 5338 C C . SER A 1 673 ? 24.550 -0.698 68.375 1.00 28.27 673 SER A C 1
ATOM 5340 O O . SER A 1 673 ? 25.000 -0.498 69.498 1.00 28.27 673 SER A O 1
ATOM 5342 N N . ASN A 1 674 ? 25.037 -1.642 67.536 1.00 27.58 674 ASN A N 1
ATOM 5343 C CA . ASN A 1 674 ? 26.239 -2.522 67.631 1.00 27.58 674 ASN A CA 1
ATOM 5344 C C . ASN A 1 674 ? 26.125 -3.882 68.373 1.00 27.58 674 ASN A C 1
ATOM 5346 O O . ASN A 1 674 ? 25.412 -3.975 69.361 1.00 27.58 674 ASN A O 1
ATOM 5350 N N . SER A 1 675 ? 26.902 -4.944 68.061 1.00 27.09 675 SER A N 1
ATOM 5351 C CA . SER A 1 675 ? 27.399 -5.524 66.774 1.00 27.09 675 SER A CA 1
ATOM 5352 C C . SER A 1 675 ? 28.264 -6.791 67.024 1.00 27.09 675 SER A C 1
ATOM 5354 O O . SER A 1 675 ? 29.158 -6.722 67.859 1.00 27.09 675 SER A O 1
ATOM 5356 N N . PHE A 1 676 ? 28.063 -7.864 66.239 1.00 26.75 676 PHE A N 1
ATOM 5357 C CA . PHE A 1 676 ? 28.981 -8.981 65.872 1.00 26.75 676 PHE A CA 1
ATOM 5358 C C . PHE A 1 676 ? 30.020 -9.591 66.853 1.00 26.75 676 PHE A C 1
ATOM 5360 O O . PHE A 1 676 ? 30.938 -8.917 67.305 1.00 26.75 676 PHE A O 1
ATOM 5367 N N . ILE A 1 677 ? 29.980 -10.932 66.969 1.00 27.22 677 ILE A N 1
ATOM 5368 C CA . ILE A 1 677 ? 31.064 -11.938 66.750 1.00 27.22 677 ILE A CA 1
ATOM 5369 C C . ILE A 1 677 ? 30.374 -13.323 66.870 1.00 27.22 677 ILE A C 1
ATOM 5371 O O . ILE A 1 677 ? 29.685 -13.555 67.858 1.00 27.22 677 ILE A O 1
ATOM 5375 N N . PHE A 1 678 ? 30.227 -14.132 65.813 1.00 26.94 678 PHE A N 1
ATOM 5376 C CA . PHE A 1 678 ? 31.204 -14.982 65.093 1.00 26.94 678 PHE A CA 1
ATOM 5377 C C . PHE A 1 678 ? 31.708 -16.218 65.861 1.00 26.94 678 PHE A C 1
ATOM 5379 O O . PHE A 1 678 ? 32.421 -16.084 66.847 1.00 26.94 678 PHE A O 1
ATOM 5386 N N . ASP A 1 679 ? 31.408 -17.397 65.305 1.00 27.20 679 ASP A N 1
ATOM 5387 C CA . ASP A 1 679 ? 32.297 -18.568 65.228 1.00 27.20 679 ASP A CA 1
ATOM 5388 C C . ASP A 1 679 ? 31.907 -19.376 63.964 1.00 27.20 679 ASP A C 1
ATOM 5390 O O . ASP A 1 679 ? 30.767 -19.285 63.499 1.00 27.20 679 ASP A O 1
ATOM 5394 N N . GLU A 1 680 ? 32.851 -20.100 63.359 1.00 30.98 680 GLU A N 1
ATOM 5395 C CA . GLU A 1 680 ? 32.724 -20.716 62.019 1.00 30.98 680 GLU A CA 1
ATOM 5396 C C . GLU A 1 680 ? 32.536 -22.247 62.069 1.00 30.98 680 GLU A C 1
ATOM 5398 O O . GLU A 1 680 ? 32.906 -22.871 63.059 1.00 30.98 680 GLU A O 1
ATOM 5403 N N . PHE A 1 681 ? 32.055 -22.867 60.974 1.00 27.42 681 PHE A N 1
ATOM 5404 C CA . PHE A 1 681 ? 32.732 -24.035 60.365 1.00 27.42 681 PHE A CA 1
ATOM 5405 C C . PHE A 1 681 ? 32.215 -24.392 58.946 1.00 27.42 681 PHE A C 1
ATOM 5407 O O . PHE A 1 681 ? 31.207 -25.067 58.776 1.00 27.42 681 PHE A O 1
ATOM 5414 N N . ASP A 1 682 ? 32.978 -23.940 57.946 1.00 31.47 682 ASP A N 1
ATOM 5415 C CA . ASP A 1 682 ? 33.309 -24.558 56.645 1.00 31.47 682 ASP A CA 1
ATOM 5416 C C . ASP A 1 682 ? 32.289 -25.257 55.700 1.00 31.47 682 ASP A C 1
ATOM 5418 O O . ASP A 1 682 ? 31.749 -26.328 55.958 1.00 31.47 682 ASP A O 1
ATOM 5422 N N . ASN A 1 683 ? 32.333 -24.759 54.453 1.00 29.27 683 ASN A N 1
ATOM 5423 C CA . ASN A 1 683 ? 32.395 -25.489 53.171 1.00 29.27 683 ASN A CA 1
ATOM 5424 C C . ASN A 1 683 ? 31.233 -26.389 52.693 1.00 29.27 683 ASN A C 1
ATOM 5426 O O . ASN A 1 683 ? 31.240 -27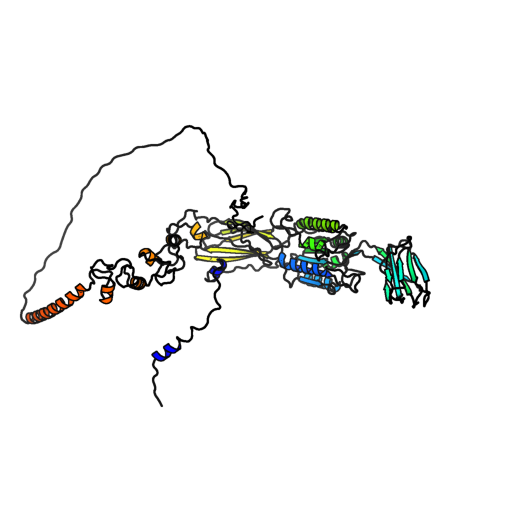.604 52.873 1.00 29.27 683 ASN A O 1
ATOM 5430 N N . PHE A 1 684 ? 30.451 -25.832 51.759 1.00 28.55 684 PHE A N 1
ATOM 5431 C CA . PHE A 1 684 ? 30.386 -26.391 50.397 1.00 28.55 684 PHE A CA 1
ATOM 5432 C C . PHE A 1 684 ? 30.489 -25.269 49.344 1.00 28.55 684 PHE A C 1
ATOM 5434 O O . PHE A 1 684 ? 30.259 -24.099 49.642 1.00 28.55 684 PHE A O 1
ATOM 5441 N N . SER A 1 685 ? 30.923 -25.604 48.127 1.00 31.55 685 SER A N 1
ATOM 5442 C CA . SER A 1 685 ? 31.479 -24.640 47.165 1.00 31.55 685 SER A CA 1
ATOM 5443 C C . SER A 1 685 ? 30.514 -24.142 46.079 1.00 31.55 685 SER A C 1
ATOM 5445 O O . SER A 1 685 ? 29.882 -24.948 45.404 1.00 31.55 685 SER A O 1
ATOM 5447 N N . ASN A 1 686 ? 30.583 -22.839 45.784 1.00 38.97 686 ASN A N 1
ATOM 5448 C CA . ASN A 1 686 ? 30.342 -22.227 44.466 1.00 38.97 686 ASN A CA 1
ATOM 5449 C C . ASN A 1 686 ? 29.093 -22.665 43.669 1.00 38.97 686 ASN A C 1
ATOM 5451 O O . ASN A 1 686 ? 29.212 -23.313 42.630 1.00 38.97 686 ASN A O 1
ATOM 5455 N N . GLN A 1 687 ? 27.931 -22.105 44.012 1.00 31.67 687 GLN A N 1
ATOM 5456 C CA . GLN A 1 687 ? 26.981 -21.642 42.993 1.00 31.67 687 GLN A CA 1
ATOM 5457 C C . GLN A 1 687 ? 26.492 -20.230 43.337 1.00 31.67 687 GLN A C 1
ATOM 5459 O O . GLN A 1 687 ? 25.925 -20.002 44.401 1.00 31.67 687 GLN A O 1
ATOM 5464 N N . LYS A 1 688 ? 26.703 -19.269 42.427 1.00 32.66 688 LYS A N 1
ATOM 5465 C CA . LYS A 1 688 ? 25.986 -17.988 42.461 1.00 32.66 688 LYS A CA 1
ATOM 5466 C C . LYS A 1 688 ? 24.647 -18.190 41.760 1.00 32.66 688 LYS A C 1
ATOM 5468 O O . LYS A 1 688 ? 24.597 -18.116 40.533 1.00 32.66 688 LYS A O 1
ATOM 5473 N N . ALA A 1 689 ? 23.587 -18.438 42.525 1.00 36.75 689 ALA A N 1
ATOM 5474 C CA . ALA A 1 689 ? 22.230 -18.387 41.996 1.00 36.75 689 ALA A CA 1
ATOM 5475 C C . ALA A 1 689 ? 21.954 -16.968 41.467 1.00 36.75 689 ALA A C 1
ATOM 5477 O O . ALA A 1 689 ? 21.931 -16.003 42.232 1.00 36.75 689 ALA A O 1
ATOM 5478 N N . LYS A 1 690 ? 21.801 -16.833 40.145 1.00 41.47 690 LYS A N 1
ATOM 5479 C CA . LYS A 1 690 ? 21.284 -15.613 39.520 1.00 41.47 690 LYS A CA 1
ATOM 5480 C C . LYS A 1 690 ? 19.761 -15.694 39.543 1.00 41.47 690 LYS A C 1
ATOM 5482 O O . LYS A 1 690 ? 19.178 -16.287 38.643 1.00 41.47 690 LYS A O 1
ATOM 5487 N N . PHE A 1 691 ? 19.134 -15.096 40.547 1.00 50.22 691 PHE A N 1
ATOM 5488 C CA . PHE A 1 691 ? 17.705 -14.808 40.473 1.00 50.22 691 PHE A CA 1
ATOM 5489 C C . PHE A 1 691 ? 17.488 -13.763 39.368 1.00 50.22 691 PHE A C 1
ATOM 5491 O O . PHE A 1 691 ? 18.080 -12.682 39.423 1.00 50.22 691 PHE A O 1
ATOM 5498 N N . LYS A 1 692 ? 16.706 -14.109 38.339 1.00 61.84 692 LYS A N 1
ATOM 5499 C CA . LYS A 1 692 ? 16.108 -13.127 37.426 1.00 61.84 692 LYS A CA 1
ATOM 5500 C C . LYS A 1 692 ? 14.827 -12.600 38.090 1.00 61.84 692 LYS A C 1
ATOM 5502 O O . LYS A 1 692 ? 14.131 -13.357 38.763 1.00 61.84 692 LYS A O 1
ATOM 5507 N N . PHE A 1 693 ? 14.509 -11.334 37.859 1.00 64.50 693 PHE A N 1
ATOM 5508 C CA . PHE A 1 693 ? 13.238 -10.718 38.242 1.00 64.50 693 PHE A CA 1
ATOM 5509 C C . PHE A 1 693 ? 12.602 -10.112 36.989 1.00 64.50 693 PHE A C 1
ATOM 5511 O O . PHE A 1 693 ? 13.336 -9.684 36.094 1.00 64.50 693 PHE A O 1
ATOM 5518 N N . CYS A 1 694 ? 11.273 -10.091 36.903 1.00 66.50 694 CYS A N 1
ATOM 5519 C CA . CYS A 1 694 ? 10.575 -9.369 35.841 1.00 66.50 694 CYS A CA 1
ATOM 5520 C C . CYS A 1 694 ? 10.845 -7.862 35.980 1.00 66.50 694 CYS A C 1
ATOM 5522 O O . CYS A 1 694 ? 10.764 -7.320 37.081 1.00 66.50 694 CYS A O 1
ATOM 5524 N N . THR A 1 695 ? 11.151 -7.178 34.877 1.00 68.25 695 THR A N 1
ATOM 5525 C CA . THR A 1 695 ? 11.398 -5.727 34.869 1.00 68.25 695 THR A CA 1
ATOM 5526 C C . THR A 1 695 ? 10.140 -4.899 35.116 1.00 68.25 695 THR A C 1
ATOM 5528 O O . THR A 1 695 ? 10.260 -3.800 35.645 1.00 68.25 695 THR A O 1
ATOM 5531 N N . ASN A 1 696 ? 8.959 -5.427 34.777 1.00 68.56 696 ASN A N 1
ATOM 5532 C CA . ASN A 1 696 ? 7.700 -4.682 34.845 1.00 68.56 696 ASN A CA 1
ATOM 5533 C C . ASN A 1 696 ? 7.046 -4.807 36.233 1.00 68.56 696 ASN A C 1
ATOM 5535 O O . ASN A 1 696 ? 6.680 -3.798 36.824 1.00 68.56 696 ASN A O 1
ATOM 5539 N N . CYS A 1 697 ? 6.942 -6.024 36.788 1.00 72.69 697 CYS A N 1
ATOM 5540 C CA . CYS A 1 697 ? 6.282 -6.273 38.083 1.00 72.69 697 CYS A CA 1
ATOM 5541 C C . CYS A 1 697 ? 7.233 -6.633 39.243 1.00 72.69 697 CYS A C 1
ATOM 5543 O O . CYS A 1 697 ? 6.791 -6.794 40.377 1.00 72.69 697 CYS A O 1
ATOM 5545 N N . GLY A 1 698 ? 8.536 -6.811 38.994 1.00 66.69 698 GLY A N 1
ATOM 5546 C CA . GLY A 1 698 ? 9.512 -7.181 40.029 1.00 66.69 698 GLY A CA 1
ATOM 5547 C C . GLY A 1 698 ? 9.435 -8.630 40.535 1.00 66.69 698 GLY A C 1
ATOM 5548 O O . GLY A 1 698 ? 10.249 -9.011 41.377 1.00 66.69 698 GLY A O 1
ATOM 5549 N N . ALA A 1 699 ? 8.509 -9.455 40.032 1.00 73.69 699 ALA A N 1
ATOM 5550 C CA . ALA A 1 699 ? 8.333 -10.841 40.471 1.00 73.69 699 ALA A CA 1
ATOM 5551 C C . ALA A 1 699 ? 9.573 -11.725 40.190 1.00 73.69 699 ALA A C 1
ATOM 5553 O O . ALA A 1 699 ? 10.215 -11.571 39.143 1.00 73.69 699 ALA A O 1
ATOM 5554 N N . PRO A 1 700 ? 9.933 -12.666 41.088 1.00 66.06 700 PRO A N 1
ATOM 5555 C CA . PRO A 1 700 ? 11.061 -13.576 40.892 1.00 66.06 700 PRO A CA 1
ATOM 5556 C C . PRO A 1 700 ? 10.740 -14.646 39.839 1.00 66.06 700 PRO A C 1
ATOM 5558 O O . PRO A 1 700 ? 9.802 -15.422 39.988 1.00 66.06 700 PRO A O 1
ATOM 5561 N N . ILE A 1 701 ? 11.563 -14.739 38.795 1.00 68.94 701 ILE A N 1
ATOM 5562 C CA . ILE A 1 701 ? 11.370 -15.705 37.705 1.00 68.94 701 ILE A CA 1
ATOM 5563 C C . ILE A 1 701 ? 11.946 -17.059 38.144 1.00 68.94 701 ILE A C 1
ATOM 5565 O O . ILE A 1 701 ? 13.165 -17.219 38.261 1.00 68.94 701 ILE A O 1
ATOM 5569 N N . THR A 1 702 ? 11.061 -18.016 38.433 1.00 57.78 702 THR A N 1
ATOM 5570 C CA . THR A 1 702 ? 11.388 -19.311 39.058 1.00 57.78 702 THR A CA 1
ATOM 5571 C C . THR A 1 702 ? 11.758 -20.416 38.065 1.00 57.78 702 THR A C 1
ATOM 5573 O O . THR A 1 702 ? 12.620 -21.233 38.394 1.00 57.78 702 THR A O 1
ATOM 5576 N N . ASP A 1 703 ? 11.191 -20.426 36.852 1.00 58.56 703 ASP A N 1
ATOM 5577 C CA . ASP A 1 703 ? 11.646 -21.276 35.740 1.00 58.56 703 ASP A CA 1
ATOM 5578 C C . ASP A 1 703 ? 12.343 -20.434 34.661 1.00 58.56 703 ASP A C 1
ATOM 5580 O O . ASP A 1 703 ? 11.822 -19.436 34.173 1.00 58.56 703 ASP A O 1
ATOM 5584 N N . GLY A 1 704 ? 13.538 -20.859 34.252 1.00 56.97 704 GLY A N 1
ATOM 5585 C CA . GLY A 1 704 ? 14.357 -20.190 33.238 1.00 56.97 704 GLY A CA 1
ATOM 5586 C C . GLY A 1 704 ? 13.948 -20.504 31.796 1.00 56.97 704 GLY A C 1
ATOM 5587 O O . GLY A 1 704 ? 14.815 -20.492 30.922 1.00 56.97 704 GLY A O 1
ATOM 5588 N N . LYS A 1 705 ? 12.679 -20.859 31.564 1.00 57.53 705 LYS A N 1
ATOM 5589 C CA . LYS A 1 705 ? 12.154 -21.359 30.282 1.00 57.53 705 LYS A CA 1
ATOM 5590 C C . LYS A 1 705 ? 10.864 -20.702 29.800 1.00 57.53 705 LYS A C 1
ATOM 5592 O O . LYS A 1 705 ? 10.541 -20.878 28.626 1.00 57.53 705 LYS A O 1
ATOM 5597 N N . SER A 1 706 ? 10.113 -20.001 30.650 1.00 60.84 706 SER A N 1
ATOM 5598 C CA . SER A 1 706 ? 8.914 -19.312 30.174 1.00 60.84 706 SER A CA 1
ATOM 5599 C C . SER A 1 706 ? 9.314 -18.106 29.319 1.00 60.84 706 SER A C 1
ATOM 5601 O O . SER A 1 706 ? 10.235 -17.362 29.651 1.00 60.84 706 SER A O 1
ATOM 5603 N N . LEU A 1 707 ? 8.610 -17.915 28.203 1.00 67.75 707 LEU A N 1
ATOM 5604 C CA . LEU A 1 707 ? 8.713 -16.700 27.386 1.00 67.75 707 LEU A CA 1
ATOM 5605 C C . LEU A 1 707 ? 7.896 -15.540 27.971 1.00 67.75 707 LEU A C 1
ATOM 5607 O O . LEU A 1 707 ? 8.021 -14.421 27.493 1.00 67.75 707 LEU A O 1
ATOM 5611 N N . PHE A 1 708 ? 7.088 -15.798 29.002 1.00 68.75 708 PHE A N 1
ATOM 5612 C CA . PHE A 1 708 ? 6.152 -14.859 29.617 1.00 68.75 708 PHE A CA 1
ATOM 5613 C C . PHE A 1 708 ? 6.209 -14.963 31.150 1.00 68.75 708 PHE A C 1
ATOM 5615 O O . PHE A 1 708 ? 6.592 -16.005 31.698 1.00 68.75 708 PHE A O 1
ATOM 5622 N N . CYS A 1 709 ? 5.859 -13.884 31.848 1.00 70.12 709 CYS A N 1
ATOM 5623 C CA . CYS A 1 709 ? 5.773 -13.842 33.305 1.00 70.12 709 CYS A CA 1
ATOM 5624 C C . CYS A 1 709 ? 4.414 -14.368 33.784 1.00 70.12 709 CYS A C 1
ATOM 5626 O O . CYS A 1 709 ? 3.377 -13.883 33.342 1.00 70.12 709 CYS A O 1
ATOM 5628 N N . THR A 1 710 ? 4.413 -15.322 34.719 1.00 68.31 710 THR A N 1
ATOM 5629 C CA . THR A 1 710 ? 3.184 -15.937 35.254 1.00 68.31 710 THR A CA 1
ATOM 5630 C C . THR A 1 710 ? 2.316 -14.981 36.070 1.00 68.31 710 THR A C 1
ATOM 5632 O O . THR A 1 710 ? 1.117 -15.199 36.150 1.00 68.31 710 THR A O 1
ATOM 5635 N N . GLU A 1 711 ? 2.901 -13.925 36.644 1.00 68.06 711 GLU A N 1
ATOM 5636 C CA . GLU A 1 711 ? 2.196 -12.965 37.510 1.00 68.06 711 GLU A CA 1
ATOM 5637 C C . GLU A 1 711 ? 1.560 -11.790 36.745 1.00 68.06 711 GLU A C 1
ATOM 5639 O O . GLU A 1 711 ? 0.770 -11.048 37.315 1.00 68.06 711 GLU A O 1
ATOM 5644 N N . CYS A 1 712 ? 1.955 -11.537 35.490 1.00 72.12 712 CYS A N 1
ATOM 5645 C CA . CYS A 1 712 ? 1.520 -10.334 34.760 1.00 72.12 712 CYS A CA 1
ATOM 5646 C C . CYS A 1 712 ? 1.433 -10.489 33.232 1.00 72.12 712 CYS A C 1
ATOM 5648 O O . CYS A 1 712 ? 1.448 -9.485 32.519 1.00 72.12 712 CYS A O 1
ATOM 5650 N N . GLY A 1 713 ? 1.441 -11.723 32.712 1.00 66.06 713 GLY A N 1
ATOM 5651 C CA . GLY A 1 713 ? 1.303 -12.067 31.286 1.00 66.06 713 GLY A CA 1
ATOM 5652 C C . GLY A 1 713 ? 2.447 -11.629 30.356 1.00 66.06 713 GLY A C 1
ATOM 5653 O O . GLY A 1 713 ? 2.654 -12.230 29.308 1.00 66.06 713 GLY A O 1
ATOM 5654 N N . ASN A 1 714 ? 3.223 -10.612 30.733 1.00 68.19 714 ASN A N 1
ATOM 5655 C CA . ASN A 1 714 ? 4.176 -9.918 29.872 1.00 68.19 714 ASN A CA 1
ATOM 5656 C C . ASN A 1 714 ? 5.342 -10.801 29.404 1.00 68.19 714 ASN A C 1
ATOM 5658 O O . ASN A 1 714 ? 5.884 -11.607 30.168 1.00 68.19 714 ASN A O 1
ATOM 5662 N N . ARG A 1 715 ? 5.773 -10.597 28.152 1.00 64.81 715 ARG A N 1
ATOM 5663 C CA . ARG A 1 715 ? 6.893 -11.322 27.535 1.00 64.81 715 ARG A CA 1
ATOM 5664 C C . ARG A 1 715 ? 8.217 -10.989 28.236 1.00 64.81 715 ARG A C 1
ATOM 5666 O O . ARG A 1 715 ? 8.508 -9.834 28.533 1.00 64.81 715 ARG A O 1
ATOM 5673 N N . LEU A 1 716 ? 9.023 -12.011 28.508 1.00 65.62 716 LEU A N 1
ATOM 5674 C CA . LEU A 1 716 ? 10.314 -11.899 29.186 1.00 65.62 716 LEU A CA 1
ATOM 5675 C C . LEU A 1 716 ? 11.460 -11.756 28.176 1.00 65.62 716 LEU A C 1
ATOM 5677 O O . LEU A 1 716 ? 11.557 -12.537 27.229 1.00 65.62 716 LEU A O 1
ATOM 5681 N N . ILE A 1 717 ? 12.345 -10.788 28.440 1.00 55.84 717 ILE A N 1
ATOM 5682 C CA . ILE A 1 717 ? 13.553 -10.465 27.658 1.00 55.84 717 ILE A CA 1
ATOM 5683 C C . ILE A 1 717 ? 14.806 -11.157 28.264 1.00 55.84 717 ILE A C 1
ATOM 5685 O O . ILE A 1 717 ? 14.918 -11.317 29.513 1.00 55.84 717 ILE A O 1
#

Foldseek 3Di:
DDDDDDDPVVVVVVVPPPPPPDDDDDDDDPDDDPVVVVVPDPQEDADAPEDDDDDFAAEAEEFEFAQDAPDNPQGHQFSQVLSVLVVVCCCPFLLHDPVRYHYAYHVRQDPVNVLVNLVVQLVPDAAQYEYEYEGAGAKDFAKDKDKDWDWDWAAFQHDAQFFDKDKDADPPFQKKKFWWQWAAAAAPFKWKAKADPPDDDHPDDIDRHTDHGDMDDIYGDRMMMITIGHHDDDTHGGTTTTMMMTIDTDLWMADATSVRPNHHCILQNVLVSCVSRNYAYEYEANYQLFQSSQVSNFAASYKYKYWAHNHGGWDDDPVVSHTQLSVQLSPQQDPVLPPVPPPHHFPVSSVVSSQVSSQVVCVVVVHGGGMDIHDNYPAGAAARWDKDWPDWDDPPFFKIKTKMWIAHGAKKKFWWWAQFPQVRGTYIYIYIGHDRHHHPIDIDMDMDGNDPTGGQTTFGFDIQGPSDGPRPVPDRPPPPGPDADPDDCQCPLPDGPVVCVVVVHDSNDQQQCPLQDGPVVCVVQPADSNDQQRCPLPHGPNVCVVQVHHSNDNQQADQQCPLPHGNVVCSVQVARSNDQQRCPQPAGPVRCVVLVFHSNDNVRDPVVVVVVVVVVVVVVVVVVVVVVVVPDDDDDDDDDDDDDDDDDDDDDDDDDDDDDDDDDDDDDDDDDDDDDDDDDDDDDDDDDDDFDAAPPPRHTDPDPDDQADPVPRHGDD

Organism: NCBI:txid2594042

InterPro domains:
  IPR011600 Peptidase C14, caspase domain [PF00656] (59-141)
  IPR018247 EF-Hand 1, calcium-binding site [PS00018] (559-571)
  IPR035914 Spermadhesin, CUB domain superfamily [SSF49854] (158-241)
  IPR053180 Calcium-binding acidic-repeat protein [PTHR37467] (555-606)
  IPR059100 Bacterial TSP3 repeat [PF18884] (513-530)
  IPR059100 Bacterial TSP3 repeat [PF18884] (533-552)
  IPR059100 Bacterial TSP3 repeat [PF18884] (559-579)
  IPR059100 Bacterial TSP3 repeat [PF18884] (581-601)

pLDDT: mean 73.49, std 23.56, range [26.75, 98.81]